Protein AF-A0A9Q1ISK5-F1 (afdb_monomer_lite)

Organism: Synaphobranchus kaupii (NCBI:txid118154)

InterPro domains:
  IPR039139 Coiled-coil domain-containing protein 170-like [PTHR18863] (4-442)

Structure (mmCIF, N/CA/C/O backbone):
data_AF-A0A9Q1ISK5-F1
#
_entry.id   AF-A0A9Q1ISK5-F1
#
loop_
_atom_site.group_PDB
_atom_site.id
_atom_site.type_symbol
_atom_site.label_atom_id
_atom_site.label_alt_id
_atom_site.label_comp_id
_atom_site.label_asym_id
_atom_site.label_entity_id
_atom_site.label_seq_id
_atom_site.pdbx_PDB_ins_code
_atom_site.Cartn_x
_atom_site.Cartn_y
_atom_site.Cartn_z
_atom_site.occupancy
_atom_site.B_iso_or_equiv
_atom_site.auth_seq_id
_atom_site.auth_comp_id
_atom_site.auth_asym_id
_atom_site.auth_atom_id
_atom_site.pdbx_PDB_model_num
ATOM 1 N N . MET A 1 1 ? 142.777 44.348 -206.493 1.00 53.69 1 MET A N 1
ATOM 2 C CA . MET A 1 1 ? 141.400 44.262 -205.958 1.00 53.69 1 MET A CA 1
ATOM 3 C C . MET A 1 1 ? 141.015 42.800 -205.778 1.00 53.69 1 MET A C 1
ATOM 5 O O . MET A 1 1 ? 140.641 42.182 -206.764 1.00 53.69 1 MET A O 1
ATOM 9 N N . ASN A 1 2 ? 141.118 42.267 -204.557 1.00 52.97 2 ASN A N 1
ATOM 10 C CA . ASN A 1 2 ? 140.151 41.297 -204.005 1.00 52.97 2 ASN A CA 1
ATOM 11 C C . ASN A 1 2 ? 140.416 41.052 -202.508 1.00 52.97 2 ASN A C 1
ATOM 13 O O . ASN A 1 2 ? 139.492 41.093 -201.704 1.00 52.97 2 ASN A O 1
ATOM 17 N N . GLU A 1 3 ? 141.689 40.884 -202.142 1.00 57.03 3 GLU A N 1
ATOM 18 C CA . GLU A 1 3 ? 142.128 40.323 -200.851 1.00 57.03 3 GLU A CA 1
ATOM 19 C C . GLU A 1 3 ? 141.769 41.183 -199.620 1.00 57.03 3 GLU A C 1
ATOM 21 O O . GLU A 1 3 ? 141.448 40.649 -198.560 1.00 57.03 3 GLU A O 1
ATOM 26 N N . GLU A 1 4 ? 141.731 42.513 -199.752 1.00 59.03 4 GLU A N 1
ATOM 27 C CA . GLU A 1 4 ? 141.403 43.420 -198.636 1.00 59.03 4 GLU A CA 1
ATOM 28 C C . GLU A 1 4 ? 139.952 43.277 -198.137 1.00 59.03 4 GLU A C 1
ATOM 30 O O . GLU A 1 4 ? 139.687 43.470 -196.952 1.00 59.03 4 GLU A O 1
ATOM 35 N N . LYS A 1 5 ? 139.001 42.896 -199.007 1.00 60.38 5 LYS A N 1
ATOM 36 C CA . LYS A 1 5 ? 137.582 42.763 -198.620 1.00 60.38 5 LYS A CA 1
ATOM 37 C C . LYS A 1 5 ? 137.277 41.487 -197.836 1.00 60.38 5 LYS A C 1
ATOM 39 O O . LYS A 1 5 ? 136.301 41.455 -197.092 1.00 60.38 5 LYS A O 1
ATOM 44 N N . GLU A 1 6 ? 138.088 40.447 -197.998 1.00 59.19 6 GLU A N 1
ATOM 45 C CA . GLU A 1 6 ? 137.876 39.157 -197.333 1.00 59.19 6 GLU A CA 1
ATOM 46 C C . GLU A 1 6 ? 138.403 39.172 -195.889 1.00 59.19 6 GLU A C 1
ATOM 48 O O . GLU A 1 6 ? 137.759 38.651 -194.978 1.00 59.19 6 GLU A O 1
ATOM 53 N N . ASN A 1 7 ? 139.517 39.874 -195.653 1.00 60.56 7 ASN A N 1
ATOM 54 C CA . ASN A 1 7 ? 140.140 40.002 -194.333 1.00 60.56 7 ASN A CA 1
ATOM 55 C C . ASN A 1 7 ? 139.231 40.744 -193.326 1.00 60.56 7 ASN A C 1
ATOM 57 O O . ASN A 1 7 ? 139.072 40.310 -192.185 1.00 60.56 7 ASN A O 1
ATOM 61 N N . GLN A 1 8 ? 138.539 41.798 -193.780 1.00 60.97 8 GLN A N 1
ATOM 62 C CA . GLN A 1 8 ? 137.565 42.546 -192.971 1.00 60.97 8 GLN A CA 1
ATOM 63 C C . GLN A 1 8 ? 136.439 41.633 -192.435 1.00 60.97 8 GLN A C 1
ATOM 65 O O . GLN A 1 8 ? 136.103 41.676 -191.254 1.00 60.97 8 GLN A O 1
ATOM 70 N N . SER A 1 9 ? 135.905 40.742 -193.284 1.00 60.91 9 SER A N 1
ATOM 71 C CA . SER A 1 9 ? 134.781 39.853 -192.942 1.00 60.91 9 SER A CA 1
ATOM 72 C C . SER A 1 9 ? 135.127 38.806 -191.872 1.00 60.91 9 SER A C 1
ATOM 74 O O . SER A 1 9 ? 134.256 38.369 -191.114 1.00 60.91 9 SER A O 1
ATOM 76 N N . LEU A 1 10 ? 136.398 38.404 -191.775 1.00 61.97 10 LEU A N 1
ATOM 77 C CA . LEU A 1 10 ? 136.851 37.439 -190.771 1.00 61.97 10 LEU A CA 1
ATOM 78 C C . LEU A 1 10 ? 136.982 38.060 -189.370 1.00 61.97 10 LEU A C 1
ATOM 80 O O . LEU A 1 10 ? 13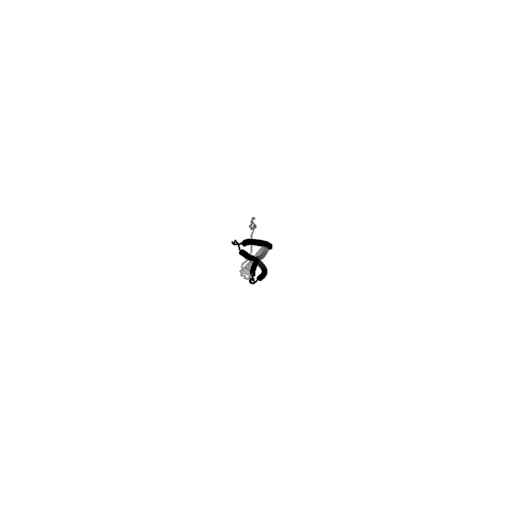6.748 37.359 -188.384 1.00 61.97 10 LEU A O 1
ATOM 84 N N . GLN A 1 11 ? 137.275 39.362 -189.263 1.00 61.47 11 GLN A N 1
ATOM 85 C CA . GLN A 1 11 ? 137.320 40.058 -187.970 1.00 61.47 11 GLN A CA 1
ATOM 86 C C . GLN A 1 11 ? 135.925 40.169 -187.329 1.00 61.47 11 GLN A C 1
ATOM 88 O O . GLN A 1 11 ? 135.765 39.822 -186.156 1.00 61.47 11 GLN A O 1
ATOM 93 N N . ASP A 1 12 ? 134.899 40.535 -188.104 1.00 61.94 12 ASP A N 1
ATOM 94 C CA . ASP A 1 12 ? 133.511 40.629 -187.615 1.00 61.94 12 ASP A CA 1
ATOM 95 C C . ASP A 1 12 ? 132.976 39.273 -187.114 1.00 61.94 12 ASP A C 1
ATOM 97 O O . ASP A 1 12 ? 132.296 39.185 -186.082 1.00 61.94 12 ASP A O 1
ATOM 101 N N . ARG A 1 13 ? 133.339 38.180 -187.803 1.00 62.12 13 ARG A N 1
ATOM 102 C CA . ARG A 1 13 ? 133.007 36.805 -187.387 1.00 62.12 13 ARG A CA 1
ATOM 103 C C . ARG A 1 13 ? 133.722 36.372 -186.106 1.00 62.12 13 ARG A C 1
ATOM 105 O O . ARG A 1 13 ? 133.149 35.611 -185.327 1.00 62.12 13 ARG A O 1
ATOM 112 N N . LEU A 1 14 ? 134.942 36.851 -185.857 1.00 62.44 14 LEU A N 1
ATOM 113 C CA . LEU A 1 14 ? 135.644 36.575 -184.602 1.00 62.44 14 LEU A CA 1
ATOM 114 C C . LEU A 1 14 ? 134.989 37.318 -183.428 1.00 62.44 14 LEU A C 1
ATOM 116 O O . LEU A 1 14 ? 134.766 36.722 -182.374 1.00 62.44 14 LEU A O 1
ATOM 120 N N . HIS A 1 15 ? 134.632 38.593 -183.613 1.00 63.22 15 HIS A N 1
ATOM 121 C CA . HIS A 1 15 ? 134.043 39.404 -182.545 1.00 63.22 15 HIS A CA 1
ATOM 122 C C . HIS A 1 15 ? 132.648 38.905 -182.131 1.00 63.22 15 HIS A C 1
ATOM 124 O O . HIS A 1 15 ? 132.368 38.747 -180.942 1.00 63.22 15 HIS A O 1
ATOM 130 N N . THR A 1 16 ? 131.798 38.559 -183.102 1.00 61.81 16 THR A N 1
ATOM 131 C CA . THR A 1 16 ? 130.481 37.945 -182.841 1.00 61.81 16 THR A CA 1
ATOM 132 C C . THR A 1 16 ? 130.600 36.590 -182.131 1.00 61.81 16 THR A C 1
ATOM 134 O O . THR A 1 16 ? 129.858 36.329 -181.183 1.00 61.81 16 THR A O 1
ATOM 137 N N . SER A 1 17 ? 131.587 35.760 -182.494 1.00 62.03 17 SER A N 1
ATOM 138 C CA . SER A 1 17 ? 131.868 34.501 -181.786 1.00 62.03 17 SER A CA 1
ATOM 139 C C . SER A 1 17 ? 132.310 34.714 -180.329 1.00 62.03 17 SER A C 1
ATOM 141 O O . SER A 1 17 ? 131.950 33.916 -179.463 1.00 62.03 17 SER A O 1
ATOM 143 N N . GLN A 1 18 ? 133.072 35.774 -180.037 1.00 61.38 18 GLN A N 1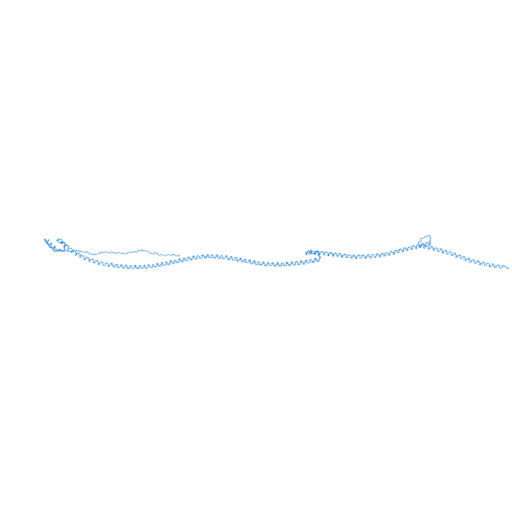
ATOM 144 C CA . GLN A 1 18 ? 133.488 36.110 -178.669 1.00 61.38 18 GLN A CA 1
ATOM 145 C C . GLN A 1 18 ? 132.314 36.596 -177.806 1.00 61.38 18 GLN A C 1
ATOM 147 O O . GLN A 1 18 ? 132.209 36.194 -176.647 1.00 61.38 18 GLN A O 1
ATOM 152 N N . GLN A 1 19 ? 131.404 37.404 -178.366 1.00 61.56 19 GLN A N 1
ATOM 153 C CA . GLN A 1 19 ? 130.202 37.855 -177.653 1.00 61.56 19 GLN A CA 1
ATOM 154 C C . GLN A 1 19 ? 129.271 36.684 -177.292 1.00 61.56 19 GLN A C 1
ATOM 156 O O . GLN A 1 19 ? 128.799 36.606 -176.157 1.00 61.56 19 GLN A O 1
ATOM 161 N N . GLY A 1 20 ? 129.064 35.731 -178.211 1.00 65.19 20 GLY A N 1
ATOM 162 C CA . GLY A 1 20 ? 128.251 34.537 -177.942 1.00 65.19 20 GLY A CA 1
ATOM 163 C C . GLY A 1 20 ? 128.793 33.680 -176.790 1.00 65.19 20 GLY A C 1
ATOM 164 O O . GLY A 1 20 ? 128.036 33.266 -175.913 1.00 65.19 20 GLY A O 1
ATOM 165 N N . LEU A 1 21 ? 130.114 33.475 -176.737 1.00 68.75 21 LEU A N 1
ATOM 166 C CA . LEU A 1 21 ? 130.752 32.664 -175.693 1.00 68.75 21 LEU A CA 1
ATOM 167 C C . LEU A 1 21 ? 130.672 33.319 -174.299 1.00 68.75 21 LEU A C 1
ATOM 169 O O . LEU A 1 21 ? 130.553 32.617 -173.291 1.00 68.75 21 LEU A O 1
ATOM 173 N N . ALA A 1 22 ? 130.674 34.655 -174.229 1.00 66.69 22 ALA A N 1
ATOM 174 C CA . ALA A 1 22 ? 130.465 35.388 -172.980 1.00 66.69 22 ALA A CA 1
ATOM 175 C C . ALA A 1 22 ? 129.046 35.182 -172.415 1.00 66.69 22 ALA A C 1
ATOM 177 O O . ALA A 1 22 ? 128.903 34.899 -171.225 1.00 66.69 22 ALA A O 1
ATOM 178 N N . ALA A 1 23 ? 128.014 35.240 -173.267 1.00 64.75 23 ALA A N 1
ATOM 179 C CA . ALA A 1 23 ? 126.628 35.001 -172.859 1.00 64.75 23 ALA A CA 1
ATOM 180 C C . ALA A 1 23 ? 126.438 33.587 -172.278 1.00 64.75 23 ALA A C 1
ATOM 182 O O . ALA A 1 23 ? 125.902 33.437 -171.180 1.00 64.75 23 ALA A O 1
ATOM 183 N N . THR A 1 24 ? 126.974 32.556 -172.947 1.00 68.44 24 THR A N 1
ATOM 184 C CA . THR A 1 24 ? 126.859 31.162 -172.475 1.00 68.44 24 THR A CA 1
ATOM 185 C C . THR A 1 24 ? 127.520 30.906 -171.116 1.00 68.44 24 THR A C 1
ATOM 187 O O . THR A 1 24 ? 127.058 30.043 -170.374 1.00 68.44 24 THR A O 1
ATOM 190 N N . LYS A 1 25 ? 128.563 31.665 -170.744 1.00 71.44 25 LYS A N 1
ATOM 191 C CA . LYS A 1 25 ? 129.144 31.587 -169.392 1.00 71.44 25 LYS A CA 1
ATOM 192 C C . LYS A 1 25 ? 128.224 32.189 -168.335 1.00 71.44 25 LYS A C 1
ATOM 194 O O . LYS A 1 25 ? 127.976 31.557 -167.316 1.00 71.44 25 LYS A O 1
ATOM 199 N N . GLN A 1 26 ? 127.679 33.376 -168.594 1.00 70.94 26 GLN A N 1
ATOM 200 C CA . GLN A 1 26 ? 126.814 34.073 -167.639 1.00 70.94 26 GLN A CA 1
ATOM 201 C C . GLN A 1 26 ? 125.523 33.289 -167.329 1.00 70.94 26 GLN A C 1
ATOM 203 O O . GLN A 1 26 ? 124.982 33.383 -166.224 1.00 70.94 26 GLN A O 1
ATOM 208 N N . GLU A 1 27 ? 125.043 32.500 -168.293 1.00 70.38 27 GLU A N 1
ATOM 209 C CA . GLU A 1 27 ? 123.891 31.609 -168.139 1.00 70.38 27 GLU A CA 1
ATOM 210 C C . GLU A 1 27 ? 124.234 30.317 -167.368 1.00 70.38 27 GLU A C 1
ATOM 212 O O . GLU A 1 27 ? 123.446 29.887 -166.521 1.00 70.38 27 GLU A O 1
ATOM 217 N N . LEU A 1 28 ? 125.439 29.760 -167.556 1.00 73.75 28 LEU A N 1
ATOM 218 C CA . LEU A 1 28 ? 125.945 28.638 -166.755 1.00 73.75 28 LEU A CA 1
ATOM 219 C C . LEU A 1 28 ? 126.122 29.033 -165.279 1.00 73.75 28 LEU A C 1
ATOM 221 O O . LEU A 1 28 ? 125.567 28.372 -164.403 1.00 73.75 28 LEU A O 1
ATOM 225 N N . ASP A 1 29 ? 126.785 30.165 -165.006 1.00 73.31 29 ASP A N 1
ATOM 226 C CA . ASP A 1 29 ? 126.978 30.690 -163.645 1.00 73.31 29 ASP A CA 1
ATOM 227 C C . ASP A 1 29 ? 125.636 30.917 -162.919 1.00 73.31 29 ASP A C 1
ATOM 229 O O . ASP A 1 29 ? 125.569 30.891 -161.688 1.00 73.31 29 ASP A O 1
ATOM 233 N N . ARG A 1 30 ? 124.562 31.216 -163.669 1.00 77.56 30 ARG A N 1
ATOM 234 C CA . ARG A 1 30 ? 123.200 31.396 -163.143 1.00 77.56 30 ARG A CA 1
ATOM 235 C C . ARG A 1 30 ? 122.560 30.055 -162.771 1.00 77.56 30 ARG A C 1
ATOM 237 O O . ARG A 1 30 ? 121.916 29.982 -161.726 1.00 77.56 30 ARG A O 1
ATOM 244 N N . LEU A 1 31 ? 122.711 29.028 -163.607 1.00 70.56 31 LEU A N 1
ATOM 245 C CA . LEU A 1 31 ? 122.204 27.680 -163.328 1.00 70.56 31 LEU A CA 1
ATOM 246 C C . LEU A 1 31 ? 122.918 27.041 -162.132 1.00 70.56 31 LEU A C 1
ATOM 248 O O . LEU A 1 31 ? 122.262 26.456 -161.275 1.00 70.56 31 LEU A O 1
ATOM 252 N N . GLU A 1 32 ? 124.237 27.209 -162.029 1.00 75.75 32 GLU A N 1
ATOM 253 C CA . GLU A 1 32 ? 125.039 26.634 -160.944 1.00 75.75 32 GLU A CA 1
ATOM 254 C C . GLU A 1 32 ? 124.648 27.214 -159.570 1.00 75.75 32 GLU A C 1
ATOM 256 O O . GLU A 1 32 ? 124.428 26.467 -158.615 1.00 75.75 32 GLU A O 1
ATOM 261 N N . ARG A 1 33 ? 124.415 28.535 -159.490 1.00 76.62 33 ARG A N 1
ATOM 262 C CA . ARG A 1 33 ? 123.845 29.187 -158.293 1.00 76.62 33 ARG A CA 1
ATOM 263 C C . ARG A 1 33 ? 122.460 28.646 -157.923 1.00 76.62 33 ARG A C 1
ATOM 265 O O . ARG A 1 33 ? 122.232 28.332 -156.760 1.00 76.62 33 ARG A O 1
ATOM 272 N N . HIS A 1 34 ? 121.571 28.471 -158.901 1.00 77.44 34 HIS A N 1
ATOM 273 C CA . HIS A 1 34 ? 120.225 27.933 -158.668 1.00 77.44 34 HIS A CA 1
ATOM 274 C C . HIS A 1 34 ? 120.244 26.450 -158.229 1.00 77.44 34 HIS A C 1
ATOM 276 O O . HIS A 1 34 ? 119.329 26.002 -157.536 1.00 77.44 34 HIS A O 1
ATOM 282 N N . SER A 1 35 ? 121.272 25.674 -158.595 1.00 75.06 35 SER A N 1
ATOM 283 C CA . SER A 1 35 ? 121.457 24.307 -158.079 1.00 75.06 35 SER A CA 1
ATOM 284 C C . SER A 1 35 ? 121.827 24.322 -156.594 1.00 75.06 35 SER A C 1
ATOM 286 O O . SER A 1 35 ? 121.185 23.646 -155.794 1.00 75.06 35 SER A O 1
ATOM 288 N N . LEU A 1 36 ? 122.803 25.154 -156.214 1.00 77.88 36 LEU A N 1
ATOM 289 C CA . LEU A 1 36 ? 123.253 25.296 -154.823 1.00 77.88 36 LEU A CA 1
ATOM 290 C C . LEU A 1 36 ? 122.143 25.823 -153.896 1.00 77.88 36 LEU A C 1
ATOM 292 O O . LEU A 1 36 ? 122.049 25.400 -152.744 1.00 77.88 36 LEU A O 1
ATOM 296 N N . GLU A 1 37 ? 121.272 26.703 -154.399 1.00 79.25 37 GLU A N 1
ATOM 297 C CA . GLU A 1 37 ? 120.067 27.151 -153.688 1.00 79.25 37 GLU A CA 1
ATOM 298 C C . GLU A 1 37 ? 119.082 25.991 -153.430 1.00 79.25 37 GLU A C 1
ATOM 300 O O . GLU A 1 37 ? 118.537 25.892 -152.328 1.00 79.25 37 GLU A O 1
ATOM 305 N N . LEU A 1 38 ? 118.892 25.070 -154.388 1.00 76.94 38 LEU A N 1
ATOM 306 C CA . LEU A 1 38 ? 118.042 23.885 -154.197 1.00 76.94 38 LEU A CA 1
ATOM 307 C C . LEU A 1 38 ? 118.625 22.895 -153.182 1.00 76.94 38 LEU A C 1
ATOM 309 O O . LEU A 1 38 ? 117.897 22.449 -152.295 1.00 76.94 38 LEU A O 1
ATOM 313 N N . ASP A 1 39 ? 119.914 22.564 -153.287 1.00 78.69 39 ASP A N 1
ATOM 314 C CA . ASP A 1 39 ? 120.571 21.619 -152.371 1.00 78.69 39 ASP A CA 1
ATOM 315 C C . ASP A 1 39 ? 120.576 22.154 -150.930 1.00 78.69 39 ASP A C 1
ATOM 317 O O . ASP A 1 39 ? 120.301 21.416 -149.977 1.00 78.69 39 ASP A O 1
ATOM 321 N N . SER A 1 40 ? 120.803 23.465 -150.771 1.00 80.88 40 SER A N 1
ATOM 322 C CA . SER A 1 40 ? 120.674 24.153 -149.487 1.00 80.88 40 SER A CA 1
ATOM 323 C C . SER A 1 40 ? 119.251 24.038 -148.935 1.00 80.88 40 SER A C 1
ATOM 325 O O . SER A 1 40 ? 119.082 23.607 -147.793 1.00 80.88 40 SER A O 1
ATOM 327 N N . HIS A 1 41 ? 118.224 24.327 -149.743 1.00 82.31 41 HIS A N 1
ATOM 328 C CA . HIS A 1 41 ? 116.825 24.170 -149.336 1.00 82.31 41 HIS A CA 1
ATOM 329 C C . HIS A 1 41 ? 116.469 22.729 -148.940 1.00 82.31 41 HIS A C 1
ATOM 331 O O . HIS A 1 41 ? 115.754 22.533 -147.954 1.00 82.31 41 HIS A O 1
ATOM 337 N N . LEU A 1 42 ? 116.963 21.722 -149.666 1.00 82.00 42 LEU A N 1
ATOM 338 C CA . LEU A 1 42 ? 116.670 20.315 -149.389 1.00 82.00 42 LEU A CA 1
ATOM 339 C C . LEU A 1 42 ? 117.242 19.904 -148.023 1.00 82.00 42 LEU A C 1
ATOM 341 O O . LEU A 1 42 ? 116.491 19.430 -147.166 1.00 82.00 42 LEU A O 1
ATOM 345 N N . LEU A 1 43 ? 118.522 20.194 -147.765 1.00 84.38 43 LEU A N 1
ATOM 346 C CA . LEU A 1 43 ? 119.160 19.939 -146.468 1.00 84.38 43 LEU A CA 1
ATOM 347 C C . LEU A 1 43 ? 118.417 20.644 -145.318 1.00 84.38 43 LEU A C 1
ATOM 349 O O . LEU A 1 43 ? 118.145 20.043 -144.277 1.00 84.38 43 LEU A O 1
ATOM 353 N N . ASP A 1 44 ? 118.026 21.900 -145.537 1.00 82.12 44 ASP A N 1
ATOM 354 C CA . ASP A 1 44 ? 117.317 22.725 -144.562 1.00 82.12 44 ASP A CA 1
ATOM 355 C C . ASP A 1 44 ? 115.908 22.168 -144.251 1.00 82.12 44 ASP A C 1
ATOM 357 O O . ASP A 1 44 ? 115.462 22.201 -143.102 1.00 82.12 44 ASP A O 1
ATOM 361 N N . THR A 1 45 ? 115.212 21.573 -145.233 1.00 82.19 45 THR A N 1
ATOM 362 C CA . THR A 1 45 ? 113.955 20.835 -144.983 1.00 82.19 45 THR A CA 1
ATOM 363 C C . THR A 1 45 ? 114.169 19.513 -144.245 1.00 82.19 45 THR A C 1
ATOM 365 O O . THR A 1 45 ? 113.369 19.177 -143.369 1.00 82.19 45 THR A O 1
ATOM 368 N N . GLN A 1 46 ? 115.255 18.785 -144.520 1.00 83.31 46 GLN A N 1
ATOM 369 C CA . GLN A 1 46 ? 115.534 17.497 -143.879 1.00 83.31 46 GLN A CA 1
ATOM 370 C C . GLN A 1 46 ? 115.905 17.653 -142.394 1.00 83.31 46 GLN A C 1
ATOM 372 O O . GLN A 1 46 ? 115.414 16.892 -141.558 1.00 83.31 46 GLN A O 1
ATOM 377 N N . ILE A 1 47 ? 116.685 18.681 -142.039 1.00 83.88 47 ILE A N 1
ATOM 378 C CA . ILE A 1 47 ? 116.986 19.018 -140.635 1.00 83.88 47 ILE A CA 1
ATOM 379 C C . ILE A 1 47 ? 115.699 19.407 -139.888 1.00 83.88 47 ILE A C 1
ATOM 381 O O . ILE A 1 47 ? 115.464 18.947 -138.768 1.00 83.88 47 ILE A O 1
ATOM 385 N N . LYS A 1 48 ? 114.816 20.196 -140.518 1.00 84.25 48 LYS A N 1
ATOM 386 C CA . LYS A 1 48 ? 113.510 20.564 -139.938 1.00 84.25 48 LYS A CA 1
ATOM 387 C C . LYS A 1 48 ? 112.618 19.337 -139.725 1.00 84.25 48 LYS A C 1
ATOM 389 O O . LYS A 1 48 ? 112.017 19.221 -138.660 1.00 84.25 48 LYS A O 1
ATOM 394 N N . ALA A 1 49 ? 112.587 18.395 -140.669 1.00 81.31 49 ALA A N 1
ATOM 395 C CA . ALA A 1 49 ? 111.844 17.141 -140.527 1.00 81.31 49 ALA A CA 1
ATOM 396 C C . ALA A 1 49 ? 112.353 16.282 -139.352 1.00 81.31 49 ALA A C 1
ATOM 398 O O . ALA A 1 49 ? 111.552 15.819 -138.541 1.00 81.31 49 ALA A O 1
ATOM 399 N N . GLN A 1 50 ? 113.674 16.129 -139.195 1.00 81.19 50 GLN A N 1
ATOM 400 C CA . GLN A 1 50 ? 114.266 15.393 -138.066 1.00 81.19 50 GLN A CA 1
ATOM 401 C C . GLN A 1 50 ? 114.008 16.080 -136.714 1.00 81.19 50 GLN A C 1
ATOM 403 O O . GLN A 1 50 ? 113.700 15.411 -135.722 1.00 81.19 50 GLN A O 1
ATOM 408 N N . GLY A 1 51 ? 114.075 17.415 -136.666 1.00 83.31 51 GLY A N 1
ATOM 409 C CA . GLY A 1 51 ? 113.735 18.196 -135.473 1.00 83.31 51 GLY A CA 1
ATOM 410 C C . GLY A 1 51 ? 112.266 18.044 -135.061 1.00 83.31 51 GLY A C 1
ATOM 411 O O . GLY A 1 51 ? 111.974 17.859 -133.878 1.00 83.31 51 GLY A O 1
ATOM 412 N N . LEU A 1 52 ? 111.346 18.048 -136.033 1.00 84.50 52 LEU A N 1
ATOM 413 C CA . LEU A 1 52 ? 109.922 17.782 -135.807 1.00 84.50 52 LEU A CA 1
ATOM 414 C C . LEU A 1 52 ? 109.689 16.353 -135.295 1.00 84.50 52 LEU A C 1
ATOM 416 O O . LEU A 1 52 ? 109.063 16.194 -134.251 1.00 84.50 52 LEU A O 1
ATOM 420 N N . GLN A 1 53 ? 110.258 15.336 -135.949 1.00 83.25 53 GLN A N 1
ATOM 421 C CA . GLN A 1 53 ? 110.117 13.927 -135.550 1.00 83.25 53 GLN A CA 1
ATOM 422 C C . GLN A 1 53 ? 110.655 13.655 -134.131 1.00 83.25 53 GLN A C 1
ATOM 424 O O . GLN A 1 53 ? 110.076 12.882 -133.368 1.00 83.25 53 GLN A O 1
ATOM 429 N N . THR A 1 54 ? 111.753 14.312 -133.746 1.00 82.38 54 THR A N 1
ATOM 430 C CA . THR A 1 54 ? 112.322 14.186 -132.393 1.00 82.38 54 THR A CA 1
ATOM 431 C C . THR A 1 54 ? 111.402 14.816 -131.341 1.00 82.38 54 THR A C 1
ATOM 433 O O . THR A 1 54 ? 111.190 14.238 -130.275 1.00 82.38 54 THR A O 1
ATOM 436 N N . ARG A 1 55 ? 110.805 15.975 -131.651 1.00 86.00 55 ARG A N 1
ATOM 437 C CA . ARG A 1 55 ? 109.847 16.664 -130.772 1.00 86.00 55 ARG A CA 1
ATOM 438 C C . ARG A 1 55 ? 108.523 15.904 -130.640 1.00 86.00 55 ARG A C 1
ATOM 440 O O . ARG A 1 55 ? 107.955 15.859 -129.555 1.00 86.00 55 ARG A O 1
ATOM 447 N N . GLU A 1 56 ? 108.058 15.298 -131.728 1.00 83.62 56 GLU A N 1
ATOM 448 C CA . GLU A 1 56 ? 106.864 14.451 -131.777 1.00 83.62 56 GLU A CA 1
ATOM 449 C C . GLU A 1 56 ? 107.020 13.206 -130.886 1.00 83.62 56 GLU A C 1
ATOM 451 O O . GLU A 1 56 ? 106.134 12.914 -130.083 1.00 83.62 56 GLU A O 1
ATOM 456 N N . ARG A 1 57 ? 108.180 12.533 -130.933 1.00 82.50 57 ARG A N 1
ATOM 457 C CA . ARG A 1 57 ? 108.483 11.406 -130.034 1.00 82.50 57 ARG A CA 1
ATOM 458 C C . ARG A 1 57 ? 108.479 11.821 -128.560 1.00 82.50 57 ARG A C 1
ATOM 460 O O . ARG A 1 57 ? 107.805 11.180 -127.762 1.00 82.50 57 ARG A O 1
ATOM 467 N N . ALA A 1 58 ? 109.176 12.906 -128.214 1.00 83.75 58 ALA A N 1
ATOM 468 C CA . ALA A 1 58 ? 109.237 13.395 -126.834 1.00 83.75 58 ALA A CA 1
ATOM 469 C C . ALA A 1 58 ? 107.843 13.755 -126.280 1.00 83.75 58 ALA A C 1
ATOM 471 O O . ALA A 1 58 ? 107.535 13.454 -125.130 1.00 83.75 58 ALA A O 1
ATOM 472 N N . PHE A 1 59 ? 106.969 14.333 -127.113 1.00 85.19 59 PHE A N 1
ATOM 473 C CA . PHE A 1 59 ? 105.576 14.599 -126.748 1.00 85.19 59 PHE A CA 1
ATOM 474 C C . PHE A 1 59 ? 104.778 13.308 -126.490 1.00 85.19 59 PHE A C 1
ATOM 476 O O . PHE A 1 59 ? 104.039 13.234 -125.509 1.00 85.19 59 PHE A O 1
ATOM 483 N N . ARG A 1 60 ? 104.953 12.264 -127.316 1.00 83.25 60 ARG A N 1
ATOM 484 C CA . ARG A 1 60 ? 104.319 10.951 -127.088 1.00 83.25 60 ARG A CA 1
ATOM 485 C C . ARG A 1 60 ? 104.786 10.297 -125.778 1.00 83.25 60 ARG A C 1
ATOM 487 O O . ARG A 1 60 ? 103.965 9.743 -125.052 1.00 83.25 60 ARG A O 1
ATOM 494 N N . GLU A 1 61 ? 106.066 10.416 -125.434 1.00 81.44 61 GLU A N 1
ATOM 495 C CA . GLU A 1 61 ? 106.627 9.915 -124.167 1.00 81.44 61 GLU A CA 1
ATOM 496 C C . GLU A 1 61 ? 106.093 10.682 -122.934 1.00 81.44 61 GLU A C 1
ATOM 498 O O . GLU A 1 61 ? 105.747 10.067 -121.923 1.00 81.44 61 GLU A O 1
ATOM 503 N N . GLU A 1 62 ? 105.944 12.009 -123.021 1.00 83.81 62 GLU A N 1
ATOM 504 C CA . GLU A 1 62 ? 105.367 12.841 -121.950 1.00 83.81 62 GLU A CA 1
ATOM 505 C C . GLU A 1 62 ? 103.869 12.546 -121.724 1.00 83.81 62 GLU A C 1
ATOM 507 O O . GLU A 1 62 ? 103.413 12.437 -120.582 1.00 83.81 62 GLU A O 1
ATOM 512 N N . VAL A 1 63 ? 103.106 12.316 -122.800 1.00 83.06 63 VAL A N 1
ATOM 513 C CA . VAL A 1 63 ? 101.702 11.874 -122.718 1.00 83.06 63 VAL A CA 1
ATOM 514 C C . VAL A 1 63 ? 101.588 10.469 -122.110 1.00 83.06 63 VAL A C 1
ATOM 516 O O . VAL A 1 63 ? 100.722 10.252 -121.263 1.00 83.06 63 VAL A O 1
ATOM 519 N N . ALA A 1 64 ? 102.477 9.532 -122.462 1.00 81.12 64 ALA A N 1
ATOM 520 C CA . ALA A 1 64 ? 102.496 8.185 -121.878 1.00 81.12 64 ALA A CA 1
ATOM 521 C C . ALA A 1 64 ? 102.676 8.214 -120.348 1.00 81.12 64 ALA A C 1
ATOM 523 O O . ALA A 1 64 ? 101.961 7.522 -119.620 1.00 81.12 64 ALA A O 1
ATOM 524 N N . MET A 1 65 ? 103.585 9.065 -119.856 1.00 82.12 65 MET A N 1
ATOM 525 C CA . MET A 1 65 ? 103.814 9.290 -118.424 1.00 82.12 65 MET A CA 1
ATOM 526 C C . MET A 1 65 ? 102.563 9.819 -117.708 1.00 82.12 65 MET A C 1
ATOM 528 O O . MET A 1 65 ? 102.203 9.310 -116.646 1.00 82.12 65 MET A O 1
ATOM 532 N N . LEU A 1 66 ? 101.870 10.802 -118.293 1.00 81.94 66 LEU A N 1
ATOM 533 C CA . LEU A 1 66 ? 100.640 11.376 -117.726 1.00 81.94 66 LEU A CA 1
ATOM 534 C C . LEU A 1 66 ? 99.456 10.391 -117.708 1.00 81.94 66 LEU A C 1
ATOM 536 O O . LEU A 1 66 ? 98.576 10.514 -116.856 1.00 81.94 66 LEU A O 1
ATOM 540 N N . LEU A 1 67 ? 99.448 9.405 -118.609 1.00 77.25 67 LEU A N 1
ATOM 541 C CA . LEU A 1 67 ? 98.470 8.310 -118.649 1.00 77.25 67 LEU A CA 1
ATOM 542 C C . LEU A 1 67 ? 98.866 7.101 -117.774 1.00 77.25 67 LEU A C 1
ATOM 544 O O . LEU A 1 67 ? 98.098 6.148 -117.651 1.00 77.25 67 LEU A O 1
ATOM 548 N N . GLY A 1 68 ? 100.043 7.132 -117.138 1.00 74.88 68 GLY A N 1
ATOM 549 C CA . GLY A 1 68 ? 100.538 6.057 -116.271 1.00 74.88 68 GLY A CA 1
ATOM 550 C C . GLY A 1 68 ? 101.081 4.829 -117.014 1.00 74.88 68 GLY A C 1
ATOM 551 O O . GLY A 1 68 ? 101.218 3.764 -116.408 1.00 74.88 68 GLY A O 1
ATOM 552 N N . GLY A 1 69 ? 101.393 4.955 -118.308 1.00 65.81 69 GLY A N 1
ATOM 553 C CA . GLY A 1 69 ? 101.945 3.877 -119.127 1.00 65.81 69 GLY A CA 1
ATOM 554 C C . GLY A 1 69 ? 103.365 3.495 -118.697 1.00 65.81 69 GLY A C 1
ATOM 555 O O . GLY A 1 69 ? 104.298 4.285 -118.828 1.00 65.81 69 GLY A O 1
ATOM 556 N N . GLN A 1 70 ? 103.549 2.270 -118.198 1.00 58.59 70 GLN A N 1
ATOM 557 C CA . GLN A 1 70 ? 104.865 1.764 -117.797 1.00 58.59 70 GLN A CA 1
ATOM 558 C C . GLN A 1 70 ? 105.652 1.243 -119.009 1.00 58.59 70 GLN A C 1
ATOM 560 O O . GLN A 1 70 ? 105.145 0.431 -119.776 1.00 58.59 70 GLN A O 1
ATOM 565 N N . HIS A 1 71 ? 106.892 1.725 -119.141 1.00 53.91 71 HIS A N 1
ATOM 566 C CA . HIS A 1 71 ? 107.896 1.460 -120.183 1.00 53.91 71 HIS A CA 1
ATOM 567 C C . HIS A 1 71 ? 107.650 0.258 -121.124 1.00 53.91 71 HIS A C 1
ATOM 569 O O . HIS A 1 71 ? 108.164 -0.841 -120.901 1.00 53.91 71 HIS A O 1
ATOM 575 N N . ALA A 1 72 ? 106.971 0.504 -122.247 1.00 56.22 72 ALA A N 1
ATOM 576 C CA . ALA A 1 72 ? 107.100 -0.340 -123.432 1.00 56.22 72 ALA A CA 1
ATOM 577 C C . ALA A 1 72 ? 108.500 -0.159 -124.054 1.00 56.22 72 ALA A C 1
ATOM 579 O O . ALA A 1 72 ? 109.084 0.922 -123.988 1.00 56.22 72 ALA A O 1
ATOM 580 N N . THR A 1 73 ? 109.058 -1.220 -124.646 1.00 57.03 73 THR A N 1
ATOM 581 C CA . THR A 1 73 ? 110.398 -1.185 -125.274 1.00 57.03 73 THR A CA 1
ATOM 582 C C . THR A 1 73 ? 110.390 -0.535 -126.665 1.00 57.03 73 THR A C 1
ATOM 584 O O . THR A 1 73 ? 111.441 -0.156 -127.175 1.00 57.03 73 THR A O 1
ATOM 587 N N . GLU A 1 74 ? 109.209 -0.357 -127.255 1.00 58.72 74 GLU A N 1
ATOM 588 C CA . GLU A 1 74 ? 108.985 0.412 -128.480 1.00 58.72 74 GLU A CA 1
ATOM 589 C C . GLU A 1 74 ? 108.225 1.707 -128.129 1.00 58.72 74 GLU A C 1
ATOM 591 O O . GLU A 1 74 ? 107.381 1.688 -127.228 1.00 58.72 74 GLU A O 1
ATOM 596 N N . PRO A 1 75 ? 108.527 2.850 -128.779 1.00 62.75 75 PRO A N 1
ATOM 597 C CA . PRO A 1 75 ? 107.903 4.129 -128.444 1.00 62.75 75 PRO A CA 1
ATOM 598 C C . PRO A 1 75 ? 106.410 4.095 -128.812 1.00 62.75 75 PRO A C 1
ATOM 600 O O . PRO A 1 75 ? 106.103 3.882 -129.989 1.00 62.75 75 PRO A O 1
ATOM 603 N N . PRO A 1 76 ? 105.487 4.328 -127.856 1.00 67.94 76 PRO A N 1
ATOM 604 C CA . PRO A 1 76 ? 104.063 4.056 -128.040 1.00 67.94 76 PRO A CA 1
ATOM 605 C C . PRO A 1 76 ? 103.500 4.820 -129.236 1.00 67.94 76 PRO A C 1
ATOM 607 O O . PRO A 1 76 ? 103.765 6.016 -129.416 1.00 67.94 76 PRO A O 1
ATOM 610 N N . THR A 1 77 ? 102.739 4.118 -130.069 1.00 72.06 77 THR A N 1
ATOM 611 C CA . THR A 1 77 ? 102.101 4.669 -131.264 1.00 72.06 77 THR A CA 1
ATOM 612 C C . THR A 1 77 ? 101.070 5.717 -130.846 1.00 72.06 77 THR A C 1
ATOM 614 O O . THR A 1 77 ? 100.558 5.697 -129.725 1.00 72.06 77 THR A O 1
ATOM 617 N N . GLU A 1 78 ? 100.736 6.658 -131.733 1.00 77.69 78 GLU A N 1
ATOM 618 C CA . GLU A 1 78 ? 99.684 7.639 -131.427 1.00 77.69 78 GLU A CA 1
ATOM 619 C C . GLU A 1 78 ? 98.353 6.939 -131.084 1.00 77.69 78 GLU A C 1
ATOM 621 O O . GLU A 1 78 ? 97.639 7.353 -130.173 1.00 77.69 78 GLU A O 1
ATOM 626 N N . GLU A 1 79 ? 98.074 5.824 -131.762 1.00 80.12 79 GLU A N 1
ATOM 627 C CA . GLU A 1 79 ? 96.896 4.978 -131.568 1.00 80.12 79 GLU A CA 1
ATOM 628 C C . GLU A 1 79 ? 96.813 4.404 -130.139 1.00 80.12 79 GLU A C 1
ATOM 630 O O . GLU A 1 79 ? 95.757 4.514 -129.512 1.00 80.12 79 GLU A O 1
ATOM 635 N N . ASP A 1 80 ? 97.928 3.909 -129.582 1.00 79.50 80 ASP A N 1
ATOM 636 C CA . ASP A 1 80 ? 98.006 3.352 -128.219 1.00 79.50 80 ASP A CA 1
ATOM 637 C C . ASP A 1 80 ? 97.687 4.410 -127.151 1.00 79.50 80 ASP A C 1
ATOM 639 O O . ASP A 1 80 ? 96.918 4.175 -126.216 1.00 79.50 80 ASP A O 1
ATOM 643 N N . LEU A 1 81 ? 98.257 5.611 -127.302 1.00 82.50 81 LEU A N 1
ATOM 644 C CA . LEU A 1 81 ? 98.040 6.730 -126.380 1.00 82.50 81 LEU A CA 1
ATOM 645 C C . LEU A 1 81 ? 96.612 7.264 -126.482 1.00 82.50 81 LEU A C 1
ATOM 647 O O . LEU A 1 81 ? 95.987 7.575 -125.465 1.00 82.50 81 LEU A O 1
ATOM 651 N N . GLN A 1 82 ? 96.063 7.327 -127.698 1.00 83.50 82 GLN A N 1
ATOM 652 C CA . GLN A 1 82 ? 94.656 7.639 -127.883 1.00 83.50 82 GLN A CA 1
ATOM 653 C C . GLN A 1 82 ? 93.750 6.575 -127.242 1.00 83.50 82 GLN A C 1
ATOM 655 O O . GLN A 1 82 ? 92.707 6.942 -126.705 1.00 83.50 82 GLN A O 1
ATOM 660 N N . GLU A 1 83 ? 94.089 5.283 -127.294 1.00 83.81 83 GLU A N 1
ATOM 661 C CA . GLU A 1 83 ? 93.295 4.223 -126.657 1.00 83.81 83 GLU A CA 1
ATOM 662 C C . GLU A 1 83 ? 93.373 4.275 -125.126 1.00 83.81 83 GLU A C 1
ATOM 664 O O . GLU A 1 83 ? 92.327 4.275 -124.478 1.00 83.81 83 GLU A O 1
ATOM 669 N N . GLN A 1 84 ? 94.557 4.461 -124.535 1.00 84.06 84 GLN A N 1
ATOM 670 C CA . GLN A 1 84 ? 94.693 4.658 -123.084 1.00 84.06 84 GLN A CA 1
ATOM 671 C C . GLN A 1 84 ? 93.943 5.907 -122.591 1.00 84.06 84 GLN A C 1
ATOM 673 O O . GLN A 1 84 ? 93.248 5.851 -121.574 1.00 84.06 84 GLN A O 1
ATOM 678 N N . LEU A 1 85 ? 93.998 7.021 -123.332 1.00 85.56 85 LEU A N 1
ATOM 679 C CA . LEU A 1 85 ? 93.251 8.239 -123.002 1.00 85.56 85 LEU A CA 1
ATOM 680 C C . LEU A 1 85 ? 91.729 8.045 -123.157 1.00 85.56 85 LEU A C 1
ATOM 682 O O . LEU A 1 85 ? 90.960 8.517 -122.313 1.00 85.56 85 LEU A O 1
ATOM 686 N N . LYS A 1 86 ? 91.273 7.296 -124.175 1.00 88.00 86 LYS A N 1
ATOM 687 C CA . LYS A 1 86 ? 89.865 6.866 -124.305 1.00 88.00 86 LYS A CA 1
ATOM 688 C C . LYS A 1 86 ? 89.456 5.990 -123.117 1.00 88.00 86 LYS A C 1
ATOM 690 O O . LYS A 1 86 ? 88.385 6.217 -122.552 1.00 88.00 86 LYS A O 1
ATOM 695 N N . GLU A 1 87 ? 90.289 5.036 -122.701 1.00 86.94 87 GLU A N 1
ATOM 696 C CA . GLU A 1 87 ? 89.979 4.132 -121.592 1.00 86.94 87 GLU A CA 1
ATOM 697 C C . GLU A 1 87 ? 89.935 4.869 -120.248 1.00 86.94 87 GLU A C 1
ATOM 699 O O . GLU A 1 87 ? 88.951 4.733 -119.525 1.00 86.94 87 GLU A O 1
ATOM 704 N N . MET A 1 88 ? 90.915 5.724 -119.935 1.00 86.69 88 MET A N 1
ATOM 705 C CA . MET A 1 88 ? 90.887 6.574 -118.737 1.00 86.69 88 MET A CA 1
ATOM 706 C C . MET A 1 88 ? 89.649 7.473 -118.705 1.00 86.69 88 MET A C 1
ATOM 708 O O . MET A 1 88 ? 88.954 7.519 -117.692 1.00 86.69 88 MET A O 1
ATOM 712 N N . CYS A 1 89 ? 89.313 8.124 -119.821 1.00 87.50 89 CYS A N 1
ATOM 713 C CA . CYS A 1 89 ? 88.122 8.965 -119.917 1.00 87.50 89 CYS A CA 1
ATOM 714 C C . CYS A 1 89 ? 86.820 8.145 -119.772 1.00 87.50 89 CYS A C 1
ATOM 716 O O . CYS A 1 89 ? 85.821 8.638 -119.251 1.00 87.50 89 CYS A O 1
ATOM 718 N N . ASN A 1 90 ? 86.805 6.873 -120.182 1.00 88.75 90 ASN A N 1
ATOM 719 C CA . ASN A 1 90 ? 85.667 5.972 -119.973 1.00 88.75 90 ASN A CA 1
ATOM 720 C C . ASN A 1 90 ? 85.590 5.445 -118.528 1.00 88.75 90 ASN A C 1
ATOM 722 O O . ASN A 1 90 ? 84.498 5.412 -117.956 1.00 88.75 90 ASN A O 1
ATOM 726 N N . ARG A 1 91 ? 86.730 5.130 -117.900 1.00 88.75 91 ARG A N 1
ATOM 727 C CA . ARG A 1 91 ? 86.837 4.802 -116.469 1.00 88.75 91 ARG A CA 1
ATOM 728 C C . ARG A 1 91 ? 86.351 5.975 -115.611 1.00 88.75 91 ARG A C 1
ATOM 730 O O . ARG A 1 91 ? 85.521 5.762 -114.732 1.00 88.75 91 ARG A O 1
ATOM 737 N N . GLU A 1 92 ? 86.754 7.209 -115.921 1.00 88.50 92 GLU A N 1
ATOM 738 C CA . GLU A 1 92 ? 86.273 8.428 -115.254 1.00 88.50 92 GLU A CA 1
ATOM 739 C C . GLU A 1 92 ? 84.751 8.590 -115.397 1.00 88.50 92 GLU A C 1
ATOM 741 O O . GLU A 1 92 ? 84.060 8.759 -114.392 1.00 88.50 92 GLU A O 1
ATOM 746 N N . LYS A 1 93 ? 84.198 8.460 -116.615 1.00 90.31 93 LYS A N 1
ATOM 747 C CA . LYS A 1 93 ? 82.739 8.495 -116.844 1.00 90.31 93 LYS A CA 1
ATOM 748 C C . LYS A 1 93 ? 82.012 7.437 -116.012 1.00 90.31 93 LYS A C 1
ATOM 750 O O . LYS A 1 93 ? 81.018 7.763 -115.370 1.00 90.31 93 LYS A O 1
ATOM 755 N N . SER A 1 94 ? 82.508 6.197 -115.984 1.00 88.38 94 SER A N 1
ATOM 756 C CA . SER A 1 94 ? 81.898 5.120 -115.190 1.00 88.38 94 SER A CA 1
ATOM 757 C C . SER A 1 94 ? 81.982 5.388 -113.681 1.00 88.38 94 SER A C 1
ATOM 759 O O . SER A 1 94 ? 80.975 5.265 -112.988 1.00 88.38 94 SER A O 1
ATOM 761 N N . SER A 1 95 ? 83.127 5.876 -113.190 1.00 90.50 95 SER A N 1
ATOM 762 C CA . SER A 1 95 ? 83.320 6.286 -111.795 1.00 90.50 95 SER A CA 1
ATOM 763 C C . SER A 1 95 ? 82.349 7.405 -111.409 1.00 90.50 95 SER A C 1
ATOM 765 O O . SER A 1 95 ? 81.619 7.286 -110.426 1.00 90.50 95 SER A O 1
ATOM 767 N N . LYS A 1 96 ? 82.226 8.441 -112.248 1.00 93.88 96 LYS A N 1
ATOM 768 C CA . LYS A 1 96 ? 81.277 9.547 -112.068 1.00 93.88 96 LYS A CA 1
ATOM 769 C C . LYS A 1 96 ? 79.820 9.075 -112.045 1.00 93.88 96 LYS A C 1
ATOM 771 O O . LYS A 1 96 ? 79.053 9.558 -111.219 1.00 93.88 96 LYS A O 1
ATOM 776 N N . VAL A 1 97 ? 79.445 8.108 -112.887 1.00 93.25 97 VAL A N 1
ATOM 777 C CA . VAL A 1 97 ? 78.117 7.468 -112.834 1.00 93.25 97 VAL A CA 1
ATOM 778 C C . VAL A 1 97 ? 77.919 6.717 -111.512 1.00 93.25 97 VAL A C 1
ATOM 780 O O . VAL A 1 97 ? 76.886 6.903 -110.874 1.00 93.25 97 VAL A O 1
ATOM 783 N N . THR A 1 98 ? 78.904 5.943 -111.040 1.00 92.00 98 THR A N 1
ATOM 784 C CA . THR A 1 98 ? 78.793 5.247 -109.741 1.00 92.00 98 THR A CA 1
ATOM 785 C C . THR A 1 98 ? 78.770 6.198 -108.543 1.00 92.00 98 THR A C 1
ATOM 787 O O . THR A 1 98 ? 78.039 5.950 -107.591 1.00 92.00 98 THR A O 1
ATOM 790 N N . LEU A 1 99 ? 79.493 7.321 -108.591 1.00 94.44 99 LEU A N 1
ATOM 791 C CA . LEU A 1 99 ? 79.446 8.352 -107.550 1.00 94.44 99 LEU A CA 1
ATOM 792 C C . LEU A 1 99 ? 78.086 9.052 -107.511 1.00 94.44 99 LEU A C 1
ATOM 794 O O . LEU A 1 99 ? 77.568 9.279 -106.423 1.00 94.44 99 LEU A O 1
ATOM 798 N N . LEU A 1 100 ? 77.478 9.342 -108.666 1.00 95.38 100 LEU A N 1
ATOM 799 C CA . LEU A 1 100 ? 76.123 9.901 -108.736 1.00 95.38 100 LEU A CA 1
ATOM 800 C C . LEU A 1 100 ? 75.060 8.907 -108.238 1.00 95.38 100 LEU A C 1
ATOM 802 O O . LEU A 1 100 ? 74.140 9.314 -107.535 1.00 95.38 100 LEU A O 1
ATOM 806 N N . ASP A 1 101 ? 75.204 7.614 -108.534 1.00 94.44 101 ASP A N 1
ATOM 807 C CA . ASP A 1 101 ? 74.345 6.545 -108.001 1.00 94.44 101 ASP A CA 1
ATOM 808 C C . ASP A 1 101 ? 74.486 6.393 -106.472 1.00 94.44 101 ASP A C 1
ATOM 810 O O . ASP A 1 101 ? 73.485 6.361 -105.755 1.00 94.44 101 ASP A O 1
ATOM 814 N N . ILE A 1 102 ? 75.715 6.390 -105.942 1.00 94.00 102 ILE A N 1
ATOM 815 C CA . ILE A 1 102 ? 75.977 6.362 -104.493 1.00 94.00 102 ILE A CA 1
ATOM 816 C C . ILE A 1 102 ? 75.466 7.641 -103.816 1.00 94.00 102 ILE A C 1
ATOM 818 O O . ILE A 1 102 ? 74.868 7.563 -102.742 1.00 94.00 102 ILE A O 1
ATOM 822 N N . GLN A 1 103 ? 75.638 8.812 -104.435 1.00 95.56 103 GLN A N 1
ATOM 823 C CA . GLN A 1 103 ? 75.116 10.080 -103.928 1.00 95.56 103 GLN A CA 1
ATOM 824 C C . GLN A 1 103 ? 73.582 10.065 -103.888 1.00 95.56 103 GLN A C 1
ATOM 826 O O . GLN A 1 103 ? 73.008 10.366 -102.845 1.00 95.56 103 GLN A O 1
ATOM 831 N N . ALA A 1 104 ? 72.917 9.634 -104.965 1.00 94.94 104 ALA A N 1
ATOM 832 C CA . ALA A 1 104 ? 71.461 9.501 -105.015 1.00 94.94 104 ALA A CA 1
ATOM 833 C C . ALA A 1 104 ? 70.931 8.508 -103.965 1.00 94.94 104 ALA A C 1
ATOM 835 O O . ALA A 1 104 ? 69.956 8.804 -103.276 1.00 94.94 104 ALA A O 1
ATOM 836 N N . LYS A 1 105 ? 71.604 7.364 -103.777 1.00 96.19 105 LYS A N 1
ATOM 837 C CA . LYS A 1 105 ? 71.292 6.395 -102.712 1.00 96.19 105 LYS A CA 1
ATOM 838 C C . LYS A 1 105 ? 71.501 6.981 -101.316 1.00 96.19 105 LYS A C 1
ATOM 840 O O . LYS A 1 105 ? 70.678 6.745 -100.438 1.00 96.19 105 LYS A O 1
ATOM 845 N N . THR A 1 106 ? 72.552 7.773 -101.112 1.00 94.75 106 THR A N 1
ATOM 846 C CA . THR A 1 106 ? 72.827 8.448 -99.833 1.00 94.75 106 THR A CA 1
ATOM 847 C C . THR A 1 106 ? 71.738 9.474 -99.521 1.00 94.75 106 THR A C 1
ATOM 849 O O . THR A 1 106 ? 71.181 9.444 -98.426 1.00 94.75 106 THR A O 1
ATOM 852 N N . SER A 1 107 ? 71.356 10.309 -100.495 1.00 95.44 107 SER A N 1
ATOM 853 C CA . SER A 1 107 ? 70.224 11.233 -100.369 1.00 95.44 107 SER A CA 1
ATOM 854 C C . SER A 1 107 ? 68.924 10.490 -100.052 1.00 95.44 107 SER A C 1
ATOM 856 O O . SER A 1 107 ? 68.295 10.798 -99.043 1.00 95.44 107 SER A O 1
ATOM 858 N N . GLN A 1 108 ? 68.577 9.447 -100.816 1.00 96.19 108 GLN A N 1
ATOM 859 C CA . GLN A 1 108 ? 67.363 8.652 -100.587 1.00 96.19 108 GLN A CA 1
ATOM 860 C C . GLN A 1 108 ? 67.343 7.978 -99.201 1.00 96.19 108 GLN A C 1
ATOM 862 O O . GLN A 1 108 ? 66.290 7.872 -98.577 1.00 96.19 108 GLN A O 1
ATOM 867 N N . MET A 1 109 ? 68.489 7.509 -98.699 1.00 95.12 109 MET A N 1
ATOM 868 C CA . MET A 1 109 ? 68.577 6.931 -97.354 1.00 95.12 109 MET A CA 1
ATOM 869 C C . MET A 1 109 ? 68.491 7.997 -96.255 1.00 95.12 109 MET A C 1
ATOM 871 O O . MET A 1 109 ? 67.897 7.724 -95.216 1.00 95.12 109 MET A O 1
ATOM 875 N N . SER A 1 110 ? 69.019 9.206 -96.478 1.00 95.75 110 SER A N 1
ATOM 876 C CA . SER A 1 110 ? 68.865 10.327 -95.537 1.00 95.75 110 SER A CA 1
ATOM 877 C C . SER A 1 110 ? 67.428 10.861 -95.478 1.00 95.75 110 SER A C 1
ATOM 879 O O . SER A 1 110 ? 66.934 11.158 -94.395 1.00 95.75 110 SER A O 1
ATOM 881 N N . GLU A 1 111 ? 66.727 10.894 -96.615 1.00 96.19 111 GLU A N 1
ATOM 882 C CA . GLU A 1 111 ? 65.307 11.246 -96.719 1.00 96.19 111 GLU A CA 1
ATOM 883 C C . GLU A 1 111 ? 64.439 10.240 -95.946 1.00 96.19 111 GLU A C 1
ATOM 885 O O . GLU A 1 111 ? 63.732 10.626 -95.017 1.00 96.19 111 GLU A O 1
ATOM 890 N N . LYS A 1 112 ? 64.605 8.936 -96.212 1.00 96.50 112 LYS A N 1
ATOM 891 C CA . LYS A 1 112 ? 63.926 7.855 -95.471 1.00 96.50 112 LYS A CA 1
ATOM 892 C C . LYS A 1 112 ? 64.235 7.850 -93.972 1.00 96.50 112 LYS A C 1
ATOM 894 O O . LYS A 1 112 ? 63.382 7.462 -93.176 1.00 96.50 112 LYS A O 1
ATOM 899 N N . LEU A 1 113 ? 65.446 8.246 -93.569 1.00 96.06 113 LEU A N 1
ATOM 900 C CA . LEU A 1 113 ? 65.796 8.373 -92.154 1.00 96.06 113 LEU A CA 1
ATOM 901 C C . LEU A 1 113 ? 65.036 9.537 -91.506 1.00 96.06 113 LEU A C 1
ATOM 903 O O . LEU A 1 113 ? 64.452 9.345 -90.444 1.00 96.06 113 LEU A O 1
ATOM 907 N N . ALA A 1 114 ? 64.966 10.699 -92.162 1.00 96.06 114 ALA A N 1
ATOM 908 C CA . ALA A 1 114 ? 64.198 11.845 -91.675 1.00 96.06 114 ALA A CA 1
ATOM 909 C C . ALA A 1 114 ? 62.684 11.552 -91.602 1.00 96.06 114 ALA A C 1
ATOM 911 O O . ALA A 1 114 ? 62.046 11.879 -90.600 1.00 96.06 114 ALA A O 1
ATOM 912 N N . GLU A 1 115 ? 62.119 10.868 -92.607 1.00 96.44 115 GLU A N 1
ATOM 913 C CA . GLU A 1 115 ? 60.738 10.358 -92.570 1.00 96.44 115 GLU A CA 1
ATOM 914 C C . GLU A 1 115 ? 60.515 9.440 -91.356 1.00 96.44 115 GLU A C 1
ATOM 916 O O . GLU A 1 115 ? 59.560 9.615 -90.596 1.00 96.44 115 GLU A O 1
ATOM 921 N N . GLN A 1 116 ? 61.417 8.478 -91.136 1.00 95.81 116 GLN A N 1
ATOM 922 C CA . GLN A 1 116 ? 61.326 7.516 -90.038 1.00 95.81 116 GLN A CA 1
ATOM 923 C C . GLN A 1 116 ? 61.497 8.177 -88.659 1.00 95.81 116 GLN A C 1
ATOM 925 O O . GLN A 1 116 ? 60.795 7.807 -87.716 1.00 95.81 116 GLN A O 1
ATOM 930 N N . GLU A 1 117 ? 62.377 9.173 -88.528 1.00 95.62 117 GLU A N 1
ATOM 931 C CA . GLU A 1 117 ? 62.530 9.973 -87.309 1.00 95.62 117 GLU A CA 1
ATOM 932 C C . GLU A 1 117 ? 61.269 10.794 -87.015 1.00 95.62 117 GLU A C 1
ATOM 934 O O . GLU A 1 117 ? 60.785 10.777 -85.882 1.00 95.62 117 GLU A O 1
ATOM 939 N N . GLN A 1 118 ? 60.675 11.444 -88.022 1.00 96.75 118 GLN A N 1
ATOM 940 C CA . GLN A 1 118 ? 59.419 12.182 -87.867 1.00 96.75 118 GLN A CA 1
ATOM 941 C C . GLN A 1 118 ? 58.260 11.251 -87.467 1.00 96.75 118 GLN A C 1
ATOM 943 O O . GLN A 1 118 ? 57.482 11.572 -86.562 1.00 96.75 118 GLN A O 1
ATOM 948 N N . LEU A 1 119 ? 58.157 10.072 -88.092 1.00 96.88 119 LEU A N 1
ATOM 949 C CA . LEU A 1 119 ? 57.169 9.050 -87.736 1.00 96.88 119 LEU A CA 1
ATOM 950 C C . LEU A 1 119 ? 57.377 8.520 -86.310 1.00 96.88 119 LEU A C 1
ATOM 952 O O . LEU A 1 119 ? 56.394 8.336 -85.586 1.00 96.88 119 LEU A O 1
ATOM 956 N N . HIS A 1 120 ? 58.628 8.320 -85.883 1.00 96.56 120 HIS A N 1
ATOM 957 C CA . HIS A 1 120 ? 58.962 7.880 -84.529 1.00 96.56 120 HIS A CA 1
ATOM 958 C C . HIS A 1 120 ? 58.643 8.951 -83.477 1.00 96.56 120 HIS A C 1
ATOM 960 O O . HIS A 1 120 ? 57.985 8.643 -82.484 1.00 96.56 120 HIS A O 1
ATOM 966 N N . GLN A 1 121 ? 59.012 10.215 -83.709 1.00 96.94 121 GLN A N 1
ATOM 967 C CA . GLN A 1 121 ? 58.663 11.334 -82.825 1.00 96.94 121 GLN A CA 1
ATOM 968 C C . GLN A 1 121 ? 57.140 11.491 -82.696 1.00 96.94 121 GLN A C 1
ATOM 970 O O . GLN A 1 121 ? 56.618 11.597 -81.586 1.00 96.94 121 GLN A O 1
ATOM 975 N N . GLY A 1 122 ? 56.406 11.416 -83.812 1.00 97.06 122 GLY A N 1
ATOM 976 C CA . GLY A 1 122 ? 54.943 11.441 -83.804 1.00 97.06 122 GLY A CA 1
ATOM 977 C C . GLY A 1 122 ? 54.315 10.227 -83.104 1.00 97.06 122 GLY A C 1
ATOM 978 O O . GLY A 1 122 ? 53.256 10.353 -82.490 1.00 97.06 122 GLY A O 1
ATOM 979 N N . ALA A 1 123 ? 54.947 9.051 -83.157 1.00 96.62 123 ALA A N 1
ATOM 980 C CA . ALA A 1 123 ? 54.514 7.877 -82.398 1.00 96.62 123 ALA A CA 1
ATOM 981 C C . ALA A 1 123 ? 54.771 8.036 -80.891 1.00 96.62 123 ALA A C 1
ATOM 983 O O . ALA A 1 123 ? 53.880 7.734 -80.100 1.00 96.62 123 ALA A O 1
ATOM 984 N N . LEU A 1 124 ? 55.933 8.569 -80.502 1.00 97.56 124 LEU A N 1
ATOM 985 C CA . LEU A 1 124 ? 56.296 8.832 -79.109 1.00 97.56 124 LEU A CA 1
ATOM 986 C C . LEU A 1 124 ? 55.364 9.868 -78.463 1.00 97.56 124 LEU A C 1
ATOM 988 O O . LEU A 1 124 ? 54.865 9.634 -77.368 1.00 97.56 124 LEU A O 1
ATOM 992 N N . GLN A 1 125 ? 55.049 10.962 -79.163 1.00 96.94 125 GLN A N 1
ATOM 993 C CA . GLN A 1 125 ? 54.083 11.965 -78.691 1.00 96.94 125 GLN A CA 1
ATOM 994 C C . GLN A 1 125 ? 52.681 11.364 -78.494 1.00 96.94 125 GLN A C 1
ATOM 996 O O . GLN A 1 125 ? 52.034 11.620 -77.480 1.00 96.94 125 GLN A O 1
ATOM 1001 N N . ARG A 1 126 ? 52.214 10.513 -79.423 1.00 97.44 126 ARG A N 1
ATOM 1002 C CA . ARG A 1 126 ? 50.936 9.793 -79.266 1.00 97.44 126 ARG A CA 1
ATOM 1003 C C . ARG A 1 126 ? 50.956 8.816 -78.086 1.00 97.44 126 ARG A C 1
ATOM 1005 O O . ARG A 1 126 ? 49.947 8.709 -77.398 1.00 97.44 126 ARG A O 1
ATOM 1012 N N . ALA A 1 127 ? 52.077 8.134 -77.842 1.00 96.69 127 ALA A N 1
ATOM 1013 C CA . ALA A 1 127 ? 52.238 7.249 -76.691 1.00 96.69 127 ALA A CA 1
ATOM 1014 C C . ALA A 1 127 ? 52.193 8.032 -75.368 1.00 96.69 127 ALA A C 1
ATOM 1016 O O . ALA A 1 127 ? 51.406 7.688 -74.495 1.00 96.69 127 ALA A O 1
ATOM 1017 N N . GLN A 1 128 ? 52.931 9.140 -75.261 1.00 96.88 128 GLN A N 1
ATOM 1018 C CA . GLN A 1 128 ? 52.942 10.007 -74.075 1.00 96.88 128 GLN A CA 1
ATOM 1019 C C . GLN A 1 128 ? 51.554 10.583 -73.752 1.00 96.88 128 GLN A C 1
ATOM 1021 O O . GLN A 1 128 ? 51.150 10.596 -72.591 1.00 96.88 128 GLN A O 1
ATOM 1026 N N . LEU A 1 129 ? 50.789 11.009 -74.764 1.00 97.44 129 LEU A N 1
ATOM 1027 C CA . LEU A 1 129 ? 49.403 11.458 -74.575 1.00 97.44 129 LEU A CA 1
ATOM 1028 C C . LEU A 1 129 ? 48.477 10.309 -74.137 1.00 97.44 129 LEU A C 1
ATOM 1030 O O . LEU A 1 129 ? 47.613 10.506 -73.286 1.00 97.44 129 LEU A O 1
ATOM 1034 N N . ALA A 1 130 ? 48.660 9.098 -74.672 1.00 96.69 130 ALA A N 1
ATOM 1035 C CA . ALA A 1 130 ? 47.899 7.923 -74.244 1.00 96.69 130 ALA A CA 1
ATOM 1036 C C . ALA A 1 130 ? 48.238 7.492 -72.802 1.00 96.69 130 ALA A C 1
ATOM 1038 O O . ALA A 1 130 ? 47.339 7.111 -72.055 1.00 96.69 130 ALA A O 1
ATOM 1039 N N . GLU A 1 131 ? 49.504 7.598 -72.388 1.00 96.94 131 GLU A N 1
ATOM 1040 C CA . GLU A 1 131 ? 49.946 7.372 -71.007 1.00 96.94 131 GLU A CA 1
ATOM 1041 C C . GLU A 1 131 ? 49.354 8.414 -70.047 1.00 96.94 131 GLU A C 1
ATOM 1043 O O . GLU A 1 131 ? 48.842 8.042 -68.992 1.00 96.94 131 GLU A O 1
ATOM 1048 N N . GLN A 1 132 ? 49.347 9.698 -70.424 1.00 97.25 132 GLN A N 1
ATOM 1049 C CA . GLN A 1 132 ? 48.725 10.774 -69.640 1.00 97.25 132 GLN A CA 1
ATOM 1050 C C . GLN A 1 132 ? 47.223 10.532 -69.444 1.00 97.25 132 GLN A C 1
ATOM 1052 O O . GLN A 1 132 ? 46.771 10.442 -68.302 1.00 97.25 132 GLN A O 1
ATOM 1057 N N . HIS A 1 133 ? 46.468 10.299 -70.524 1.00 97.19 133 HIS A N 1
ATOM 1058 C CA . HIS A 1 133 ? 45.047 9.946 -70.422 1.00 97.19 133 HIS A CA 1
ATOM 1059 C C . HIS A 1 133 ? 44.826 8.656 -69.607 1.00 97.19 133 HIS A C 1
ATOM 1061 O O . HIS A 1 133 ? 43.852 8.552 -68.864 1.00 97.19 133 HIS A O 1
ATOM 1067 N N . GLY A 1 134 ? 45.725 7.669 -69.702 1.00 96.94 134 GLY A N 1
ATOM 1068 C CA . GLY A 1 134 ? 45.672 6.441 -68.903 1.00 96.94 134 GLY A CA 1
ATOM 1069 C C . GLY A 1 134 ? 45.862 6.684 -67.400 1.00 96.94 134 GLY A C 1
ATOM 1070 O O . GLY A 1 134 ? 45.162 6.082 -66.583 1.00 96.94 134 GLY A O 1
ATOM 1071 N N . LEU A 1 135 ? 46.762 7.597 -67.024 1.00 97.19 135 LEU A N 1
ATOM 1072 C CA . LEU A 1 135 ? 46.968 8.023 -65.637 1.00 97.19 135 LEU A CA 1
ATOM 1073 C C . LEU A 1 135 ? 45.770 8.817 -65.096 1.00 97.19 135 LEU A C 1
ATOM 1075 O O . LEU A 1 135 ? 45.363 8.586 -63.957 1.00 97.19 135 LEU A O 1
ATOM 1079 N N . GLU A 1 136 ? 45.178 9.696 -65.908 1.00 97.38 136 GLU A N 1
ATOM 1080 C CA . GLU A 1 136 ? 43.968 10.462 -65.572 1.00 97.38 136 GLU A CA 1
ATOM 1081 C C . GLU A 1 136 ? 42.751 9.547 -65.378 1.00 97.38 136 GLU A C 1
ATOM 1083 O O . GLU A 1 136 ? 42.105 9.588 -64.329 1.00 97.38 136 GLU A O 1
ATOM 1088 N N . LEU A 1 137 ? 42.480 8.656 -66.341 1.00 97.38 137 LEU A N 1
ATOM 1089 C CA . LEU A 1 137 ? 41.413 7.652 -66.261 1.00 97.38 137 LEU A CA 1
ATOM 1090 C C . LEU A 1 137 ? 41.604 6.727 -65.053 1.00 97.38 137 LEU A C 1
ATOM 1092 O O . LEU A 1 137 ? 40.656 6.493 -64.306 1.00 97.38 137 LEU A O 1
ATOM 1096 N N . GLY A 1 138 ? 42.829 6.252 -64.809 1.00 97.69 138 GLY A N 1
ATOM 1097 C CA . GLY A 1 138 ? 43.158 5.453 -63.627 1.00 97.69 138 GLY A CA 1
ATOM 1098 C C . GLY A 1 138 ? 43.036 6.229 -62.309 1.00 97.69 138 GLY A C 1
ATOM 1099 O O . GLY A 1 138 ? 42.757 5.633 -61.271 1.00 97.69 138 GLY A O 1
ATOM 1100 N N . GLY A 1 139 ? 43.223 7.551 -62.330 1.00 97.06 139 GLY A N 1
ATOM 1101 C CA . GLY A 1 139 ? 42.967 8.441 -61.198 1.00 97.06 139 GLY A CA 1
ATOM 1102 C C . GLY A 1 139 ? 41.477 8.562 -60.885 1.00 97.06 139 GLY A C 1
ATOM 1103 O O . GLY A 1 139 ? 41.076 8.321 -59.748 1.00 97.06 139 GLY A O 1
ATOM 1104 N N . MET A 1 140 ? 40.660 8.865 -61.898 1.00 97.62 140 MET A N 1
ATOM 1105 C CA . MET A 1 140 ? 39.201 8.960 -61.761 1.00 97.62 140 MET A CA 1
ATOM 1106 C C . MET A 1 140 ? 38.573 7.627 -61.341 1.00 97.62 140 MET A C 1
ATOM 1108 O O . MET A 1 140 ? 37.725 7.608 -60.454 1.00 97.62 140 MET A O 1
ATOM 1112 N N . LEU A 1 141 ? 39.028 6.509 -61.919 1.00 97.69 141 LEU A N 1
ATOM 1113 C CA . LEU A 1 141 ? 38.552 5.168 -61.578 1.00 97.69 141 LEU A CA 1
ATOM 1114 C C . LEU A 1 141 ? 38.794 4.841 -60.097 1.00 97.69 141 LEU A C 1
ATOM 1116 O O . LEU A 1 141 ? 37.847 4.476 -59.410 1.00 97.69 141 LEU A O 1
ATOM 1120 N N . ARG A 1 142 ? 40.003 5.088 -59.568 1.00 97.25 142 ARG A N 1
ATOM 1121 C CA . ARG A 1 142 ? 40.292 4.907 -58.129 1.00 97.25 142 ARG A CA 1
ATOM 1122 C C . ARG A 1 142 ? 39.474 5.832 -57.223 1.00 97.25 142 ARG A C 1
ATOM 1124 O O . ARG A 1 142 ? 39.164 5.456 -56.096 1.00 97.25 142 ARG A O 1
ATOM 1131 N N . GLY A 1 143 ? 39.129 7.032 -57.696 1.00 97.62 143 GLY A N 1
ATOM 1132 C CA . GLY A 1 143 ? 38.215 7.936 -56.992 1.00 97.62 143 GLY A CA 1
ATOM 1133 C C . GLY A 1 143 ? 36.814 7.335 -56.866 1.00 97.62 143 GLY A C 1
ATOM 1134 O O . GLY A 1 143 ? 36.293 7.216 -55.761 1.00 97.62 143 GLY A O 1
ATOM 1135 N N . LEU A 1 144 ? 36.251 6.869 -57.984 1.00 97.12 144 LEU A N 1
ATOM 1136 C CA . LEU A 1 144 ? 34.932 6.230 -58.032 1.00 97.12 144 LEU A CA 1
ATOM 1137 C C . LEU A 1 144 ? 34.885 4.905 -57.250 1.00 97.12 144 LEU A C 1
ATOM 1139 O O . LEU A 1 144 ? 33.882 4.623 -56.600 1.00 97.12 144 LEU A O 1
ATOM 1143 N N . GLU A 1 145 ? 35.962 4.113 -57.255 1.00 97.25 145 GLU A N 1
ATOM 1144 C CA . GLU A 1 145 ? 36.097 2.917 -56.408 1.00 97.25 145 GLU A CA 1
ATOM 1145 C C . GLU A 1 145 ? 36.057 3.274 -54.913 1.00 97.25 145 GLU A C 1
ATOM 1147 O O . GLU A 1 145 ? 35.345 2.632 -54.141 1.00 97.25 145 GLU A O 1
ATOM 1152 N N . ALA A 1 146 ? 36.776 4.321 -54.493 1.00 97.19 146 ALA A N 1
ATOM 1153 C CA . ALA A 1 146 ? 36.775 4.779 -53.104 1.00 97.19 146 ALA A CA 1
ATOM 1154 C C . ALA A 1 146 ? 35.413 5.356 -52.675 1.00 97.19 146 ALA A C 1
ATOM 1156 O O . ALA A 1 146 ? 34.946 5.072 -51.569 1.00 97.19 146 ALA A O 1
ATOM 1157 N N . GLU A 1 147 ? 34.749 6.119 -53.549 1.00 97.50 147 GLU A N 1
ATOM 1158 C CA . GLU A 1 147 ? 33.388 6.612 -53.319 1.00 97.50 147 GLU A CA 1
ATOM 1159 C C . GLU A 1 147 ? 32.392 5.451 -53.185 1.00 97.50 147 GLU A C 1
ATOM 1161 O O . GLU A 1 147 ? 31.636 5.416 -52.209 1.00 97.50 147 GLU A O 1
ATOM 1166 N N . LEU A 1 148 ? 32.442 4.462 -54.088 1.00 97.31 148 LEU A N 1
ATOM 1167 C CA . LEU A 1 148 ? 31.593 3.268 -54.049 1.00 97.31 148 LEU A CA 1
ATOM 1168 C C . LEU A 1 148 ? 31.766 2.495 -52.735 1.00 97.31 148 LEU A C 1
ATOM 1170 O O . LEU A 1 148 ? 30.777 2.259 -52.041 1.00 97.31 148 LEU A O 1
ATOM 1174 N N . LEU A 1 149 ? 33.006 2.181 -52.347 1.00 97.00 149 LEU A N 1
ATOM 1175 C CA . LEU A 1 149 ? 33.313 1.488 -51.089 1.00 97.00 149 LEU A CA 1
ATOM 1176 C C . LEU A 1 149 ? 32.830 2.278 -49.860 1.00 97.00 149 LEU A C 1
ATOM 1178 O O . LEU A 1 149 ? 32.296 1.695 -48.914 1.00 97.00 149 LEU A O 1
ATOM 1182 N N . SER A 1 150 ? 32.955 3.611 -49.868 1.00 96.69 150 SER A N 1
ATOM 1183 C CA . SER A 1 150 ? 32.417 4.453 -48.788 1.00 96.69 150 SER A CA 1
ATOM 1184 C C . SER A 1 150 ? 30.881 4.412 -48.725 1.00 96.69 150 SER A C 1
ATOM 1186 O O . SER A 1 150 ? 30.299 4.387 -47.636 1.00 96.69 150 SER A O 1
ATOM 1188 N N . GLY A 1 151 ? 30.223 4.332 -49.886 1.00 97.50 151 GLY A N 1
ATOM 1189 C CA . GLY A 1 151 ? 28.778 4.180 -50.017 1.00 97.50 151 GLY A CA 1
ATOM 1190 C C . GLY A 1 151 ? 28.273 2.808 -49.567 1.00 97.50 151 GLY A C 1
ATOM 1191 O O . GLY A 1 151 ? 27.217 2.733 -48.941 1.00 97.50 151 GLY A O 1
ATOM 1192 N N . GLU A 1 152 ? 29.021 1.734 -49.826 1.00 97.00 152 GLU A N 1
ATOM 1193 C CA . GLU A 1 152 ? 28.715 0.382 -49.340 1.00 97.00 152 GLU A CA 1
ATOM 1194 C C . GLU A 1 152 ? 28.786 0.306 -47.809 1.00 97.00 152 GLU A C 1
ATOM 1196 O O . GLU A 1 152 ? 27.821 -0.123 -47.174 1.00 97.00 152 GLU A O 1
ATOM 1201 N N . VAL A 1 153 ? 29.859 0.827 -47.199 1.00 96.81 153 VAL A N 1
ATOM 1202 C CA . VAL A 1 153 ? 30.002 0.893 -45.731 1.00 96.81 153 VAL A CA 1
ATOM 1203 C C . VAL A 1 153 ? 28.876 1.717 -45.091 1.00 96.81 153 VAL A C 1
ATOM 1205 O O . VAL A 1 153 ? 28.321 1.317 -44.064 1.00 96.81 153 VAL A O 1
ATOM 1208 N N . LEU A 1 154 ? 28.482 2.840 -45.706 1.00 96.81 154 LEU A N 1
ATOM 1209 C CA . LEU A 1 154 ? 27.341 3.635 -45.243 1.00 96.81 154 LEU A CA 1
ATOM 1210 C C . LEU A 1 154 ? 26.012 2.873 -45.380 1.00 96.81 154 LEU A C 1
ATOM 1212 O O . LEU A 1 154 ? 25.191 2.907 -44.461 1.00 96.81 154 LEU A O 1
ATOM 1216 N N . GLN A 1 155 ? 25.794 2.163 -46.492 1.00 97.38 155 GLN A N 1
ATOM 1217 C CA . GLN A 1 155 ? 24.599 1.337 -46.686 1.00 97.38 155 GLN A CA 1
ATOM 1218 C C . GLN A 1 155 ? 24.508 0.205 -45.663 1.00 97.38 155 GLN A C 1
ATOM 1220 O O . GLN A 1 155 ? 23.425 -0.015 -45.124 1.00 97.38 155 GLN A O 1
ATOM 1225 N N . ASP A 1 156 ? 25.605 -0.486 -45.354 1.00 96.75 156 ASP A N 1
ATOM 1226 C CA . ASP A 1 156 ? 25.606 -1.555 -44.352 1.00 96.75 156 ASP A CA 1
ATOM 1227 C C . ASP A 1 156 ? 25.426 -1.021 -42.925 1.00 96.75 156 ASP A C 1
ATOM 1229 O O . ASP A 1 156 ? 24.670 -1.608 -42.149 1.00 96.75 156 ASP A O 1
ATOM 1233 N N . GLY A 1 157 ? 25.977 0.154 -42.602 1.00 97.12 157 GLY A N 1
ATOM 1234 C CA . GLY A 1 157 ? 25.650 0.867 -41.362 1.00 97.12 157 GLY A CA 1
ATOM 1235 C C . GLY A 1 157 ? 24.156 1.207 -41.250 1.00 97.12 157 GLY A C 1
ATOM 1236 O O . GLY A 1 157 ? 23.536 0.987 -40.206 1.00 97.12 157 GLY A O 1
ATOM 1237 N N . LEU A 1 158 ? 23.539 1.681 -42.338 1.00 96.38 158 LEU A N 1
ATOM 1238 C CA . LEU A 1 158 ? 22.098 1.951 -42.395 1.00 96.38 158 LEU A CA 1
ATOM 1239 C C . LEU A 1 158 ? 21.256 0.666 -42.315 1.00 96.38 158 LEU A C 1
ATOM 1241 O O . LEU A 1 158 ? 20.257 0.654 -41.599 1.00 96.38 158 LEU A O 1
ATOM 1245 N N . ARG A 1 159 ? 21.662 -0.428 -42.976 1.00 96.19 159 ARG A N 1
ATOM 1246 C CA . ARG A 1 159 ? 21.011 -1.752 -42.891 1.00 96.19 159 ARG A CA 1
ATOM 1247 C C . ARG A 1 159 ? 21.081 -2.324 -41.473 1.00 96.19 159 ARG A C 1
ATOM 1249 O O . ARG A 1 159 ? 20.071 -2.816 -40.977 1.00 96.19 159 ARG A O 1
ATOM 1256 N N . HIS A 1 160 ? 22.226 -2.213 -40.800 1.00 96.31 160 HIS A N 1
ATOM 1257 C CA . HIS A 1 160 ? 22.392 -2.670 -39.420 1.00 96.31 160 HIS A CA 1
ATOM 1258 C C . HIS A 1 160 ? 21.503 -1.882 -38.447 1.00 96.31 160 HIS A C 1
ATOM 1260 O O . HIS A 1 160 ? 20.737 -2.475 -37.687 1.00 96.31 160 HIS A O 1
ATOM 1266 N N . ASN A 1 161 ? 21.524 -0.546 -38.530 1.00 94.56 161 ASN A N 1
ATOM 1267 C CA . ASN A 1 161 ? 20.631 0.310 -37.743 1.00 94.56 161 ASN A CA 1
ATOM 1268 C C . ASN A 1 161 ? 19.155 -0.026 -38.014 1.00 94.56 161 ASN A C 1
ATOM 1270 O O . ASN A 1 161 ? 18.365 -0.165 -37.080 1.00 94.56 161 ASN A O 1
ATOM 1274 N N . ARG A 1 162 ? 18.789 -0.226 -39.287 1.00 93.12 162 ARG A N 1
ATOM 1275 C CA . ARG A 1 162 ? 17.443 -0.630 -39.708 1.00 93.12 162 ARG A CA 1
ATOM 1276 C C . ARG A 1 162 ? 16.996 -1.937 -39.026 1.00 93.12 162 ARG A C 1
ATOM 1278 O O . ARG A 1 162 ? 15.901 -1.970 -38.465 1.00 93.12 162 ARG A O 1
ATOM 1285 N N . GLN A 1 163 ? 17.835 -2.974 -39.042 1.00 92.44 163 GLN A N 1
ATOM 1286 C CA . GLN A 1 163 ? 17.561 -4.271 -38.403 1.00 92.44 163 GLN A CA 1
ATOM 1287 C C . GLN A 1 163 ? 17.458 -4.160 -36.876 1.00 92.44 163 GLN A C 1
ATOM 1289 O O . GLN A 1 163 ? 16.585 -4.771 -36.257 1.00 92.44 163 GLN A O 1
ATOM 1294 N N . HIS A 1 164 ? 18.308 -3.337 -36.255 1.00 95.19 164 HIS A N 1
ATOM 1295 C CA . HIS A 1 164 ? 18.234 -3.058 -34.822 1.00 95.19 164 HIS A CA 1
ATOM 1296 C C . HIS A 1 164 ? 16.887 -2.411 -34.442 1.00 95.19 164 HIS A C 1
ATOM 1298 O O . HIS A 1 164 ? 16.269 -2.807 -33.450 1.00 95.19 164 HIS A O 1
ATOM 1304 N N . TYR A 1 165 ? 16.376 -1.477 -35.255 1.00 92.06 165 TYR A N 1
ATOM 1305 C CA . TYR A 1 165 ? 15.047 -0.892 -35.053 1.00 92.06 165 TYR A CA 1
ATOM 1306 C C . TYR A 1 165 ? 13.892 -1.877 -35.319 1.00 92.06 165 TYR A C 1
ATOM 1308 O O . TYR A 1 165 ? 12.904 -1.826 -34.586 1.00 92.06 165 TYR A O 1
ATOM 1316 N N . GLU A 1 166 ? 14.003 -2.799 -36.287 1.00 90.50 166 GLU A N 1
ATOM 1317 C CA . GLU A 1 166 ? 13.022 -3.891 -36.479 1.00 90.50 166 GLU A CA 1
ATOM 1318 C C . GLU A 1 166 ? 12.926 -4.749 -35.212 1.00 90.50 166 GLU A C 1
ATOM 1320 O O . GLU A 1 166 ? 11.849 -4.870 -34.622 1.00 90.50 166 GLU A O 1
ATOM 1325 N N . CYS A 1 167 ? 14.068 -5.244 -34.725 1.00 92.06 167 CYS A N 1
ATOM 1326 C CA . CYS A 1 167 ? 14.135 -6.076 -33.527 1.00 92.06 167 CYS A CA 1
ATOM 1327 C C . CYS A 1 167 ? 13.630 -5.347 -32.266 1.00 92.06 167 CYS A C 1
ATOM 1329 O O . CYS A 1 167 ? 12.932 -5.949 -31.446 1.00 92.06 167 CYS A O 1
ATOM 1331 N N . PHE A 1 168 ? 13.951 -4.059 -32.099 1.00 93.19 168 PHE A N 1
ATOM 1332 C CA . PHE A 1 168 ? 13.450 -3.248 -30.985 1.00 93.19 168 PHE A CA 1
ATOM 1333 C C . PHE A 1 168 ? 11.922 -3.092 -31.029 1.00 93.19 168 PHE A C 1
ATOM 1335 O O . PHE A 1 168 ? 11.247 -3.300 -30.017 1.00 93.19 168 PHE A O 1
ATOM 1342 N N . LEU A 1 169 ? 11.360 -2.766 -32.198 1.00 91.88 169 LEU A N 1
ATOM 1343 C CA . LEU A 1 169 ? 9.914 -2.607 -32.364 1.00 91.88 169 LEU A CA 1
ATOM 1344 C C . LEU A 1 169 ? 9.167 -3.933 -32.195 1.00 91.88 169 LEU A C 1
ATOM 1346 O O . LEU A 1 169 ? 8.048 -3.927 -31.685 1.00 91.88 169 LEU A O 1
ATOM 1350 N N . GLU A 1 170 ? 9.765 -5.067 -32.555 1.00 90.88 170 GLU A N 1
ATOM 1351 C CA . GLU A 1 170 ? 9.182 -6.395 -32.328 1.00 90.88 170 GLU A CA 1
ATOM 1352 C C . GLU A 1 170 ? 9.161 -6.771 -30.844 1.00 90.88 170 GLU A C 1
ATOM 1354 O O . GLU A 1 170 ? 8.106 -7.159 -30.336 1.00 90.88 170 GLU A O 1
ATOM 1359 N N . GLN A 1 171 ? 10.257 -6.550 -30.110 1.00 93.38 171 GLN A N 1
ATOM 1360 C CA . GLN A 1 171 ? 10.279 -6.716 -28.651 1.00 93.38 171 GLN A CA 1
ATOM 1361 C C . GLN A 1 171 ? 9.247 -5.808 -27.962 1.00 93.38 171 GLN A C 1
ATOM 1363 O O . GLN A 1 171 ? 8.496 -6.259 -27.094 1.00 93.38 171 GLN A O 1
ATOM 1368 N N . LEU A 1 172 ? 9.158 -4.536 -28.366 1.00 93.50 172 LEU A N 1
ATOM 1369 C CA . LEU A 1 172 ? 8.191 -3.589 -27.810 1.00 93.50 172 LEU A CA 1
ATOM 1370 C C . LEU A 1 172 ? 6.743 -3.983 -28.155 1.00 93.50 172 LEU A C 1
ATOM 1372 O O . LEU A 1 172 ? 5.870 -3.936 -27.286 1.00 93.50 172 LEU A O 1
ATOM 1376 N N . SER A 1 173 ? 6.499 -4.465 -29.377 1.00 93.50 173 SER A N 1
ATOM 1377 C CA . SER A 1 173 ? 5.211 -5.037 -29.793 1.00 93.50 173 SER A CA 1
ATOM 1378 C C . SER A 1 173 ? 4.819 -6.246 -28.942 1.00 93.50 173 SER A C 1
ATOM 1380 O O . SER A 1 173 ? 3.664 -6.359 -28.530 1.00 93.50 173 SER A O 1
ATOM 1382 N N . GLU A 1 174 ? 5.765 -7.139 -28.640 1.00 92.56 174 GLU A N 1
ATOM 1383 C CA . GLU A 1 174 ? 5.546 -8.296 -27.770 1.00 92.56 174 GLU A CA 1
ATOM 1384 C C . GLU A 1 174 ? 5.153 -7.852 -26.351 1.00 92.56 174 GLU A C 1
ATOM 1386 O O . GLU A 1 174 ? 4.119 -8.289 -25.838 1.00 92.56 174 GLU A O 1
ATOM 1391 N N . LYS A 1 175 ? 5.900 -6.917 -25.737 1.00 94.19 175 LYS A N 1
ATOM 1392 C CA . LYS A 1 175 ? 5.586 -6.411 -24.383 1.00 94.19 175 LYS A CA 1
ATOM 1393 C C . LYS A 1 175 ? 4.234 -5.690 -24.326 1.00 94.19 175 LYS A C 1
ATOM 1395 O O . LYS A 1 175 ? 3.483 -5.884 -23.370 1.00 94.19 175 LYS A O 1
ATOM 1400 N N . MET A 1 176 ? 3.876 -4.942 -25.373 1.00 92.81 176 MET A N 1
ATOM 1401 C CA . MET A 1 176 ? 2.562 -4.295 -25.527 1.00 92.81 176 MET A CA 1
ATOM 1402 C C . MET A 1 176 ? 1.417 -5.278 -25.863 1.00 92.81 176 MET A C 1
ATOM 1404 O O . MET A 1 176 ? 0.237 -4.899 -25.832 1.00 92.81 176 MET A O 1
ATOM 1408 N N . LYS A 1 177 ? 1.751 -6.552 -26.125 1.00 94.00 177 LYS A N 1
ATOM 1409 C CA . LYS A 1 177 ? 0.862 -7.661 -26.525 1.00 94.00 177 LYS A CA 1
ATOM 1410 C C . LYS A 1 177 ? 0.184 -7.455 -27.888 1.00 94.00 177 LYS A C 1
ATOM 1412 O O . LYS A 1 177 ? -0.955 -7.867 -28.093 1.00 94.00 177 LYS A O 1
ATOM 1417 N N . LEU A 1 178 ? 0.909 -6.842 -28.825 1.00 91.31 178 LEU A N 1
ATOM 1418 C CA . LEU A 1 178 ? 0.478 -6.527 -30.193 1.00 91.31 178 LEU A CA 1
ATOM 1419 C C . LEU A 1 178 ? 0.892 -7.565 -31.252 1.00 91.31 178 LEU A C 1
ATOM 1421 O O . LEU A 1 178 ? 0.480 -7.439 -32.401 1.00 91.31 178 LEU A O 1
ATOM 1425 N N . GLY A 1 179 ? 1.646 -8.610 -30.890 1.00 80.38 179 GLY A N 1
ATOM 1426 C CA . GLY A 1 179 ? 2.273 -9.570 -31.821 1.00 80.38 179 GLY A CA 1
ATOM 1427 C C . GLY A 1 179 ? 1.357 -10.405 -32.739 1.00 80.38 179 GLY A C 1
ATOM 1428 O O . GLY A 1 179 ? 1.854 -11.259 -33.461 1.00 80.38 179 GLY A O 1
ATOM 1429 N N . ARG A 1 180 ? 0.034 -10.186 -32.729 1.00 77.75 180 ARG A N 1
ATOM 1430 C CA . ARG A 1 180 ? -0.917 -10.704 -33.740 1.00 77.75 180 ARG A CA 1
ATOM 1431 C C . ARG A 1 180 ? -1.252 -9.701 -34.851 1.00 77.75 180 ARG A C 1
ATOM 1433 O O . ARG A 1 180 ? -1.921 -10.075 -35.802 1.00 77.75 180 ARG A O 1
ATOM 1440 N N . VAL A 1 181 ? -0.869 -8.439 -34.677 1.00 76.69 181 VAL A N 1
ATOM 1441 C CA . VAL A 1 181 ? -1.214 -7.309 -35.553 1.00 76.69 181 VAL A CA 1
ATOM 1442 C C . VAL A 1 181 ? 0.044 -6.693 -36.157 1.00 76.69 181 VAL A C 1
ATOM 1444 O O . VAL A 1 181 ? 0.012 -6.220 -37.281 1.00 76.69 181 VAL A O 1
ATOM 1447 N N . THR A 1 182 ? 1.170 -6.718 -35.441 1.00 81.25 182 THR A N 1
ATOM 1448 C CA . THR A 1 182 ? 2.411 -6.078 -35.890 1.00 81.25 182 THR A CA 1
ATOM 1449 C C . THR A 1 182 ? 3.281 -6.817 -36.916 1.00 81.25 182 THR A C 1
ATOM 1451 O O . THR A 1 182 ? 4.026 -6.092 -37.572 1.00 81.25 182 THR A O 1
ATOM 1454 N N . PRO A 1 183 ? 3.260 -8.157 -37.128 1.00 77.50 183 PRO A N 1
ATOM 1455 C CA . PRO A 1 183 ? 4.210 -8.773 -38.063 1.00 77.50 183 PRO A CA 1
ATOM 1456 C C . PRO A 1 183 ? 4.011 -8.278 -39.504 1.00 77.50 183 PRO A C 1
ATOM 1458 O O . PRO A 1 183 ? 4.991 -7.929 -40.159 1.00 77.50 183 PRO A O 1
ATOM 1461 N N . ASP A 1 184 ? 2.760 -8.132 -39.945 1.00 82.94 184 ASP A N 1
ATOM 1462 C CA . ASP A 1 184 ? 2.402 -7.714 -41.309 1.00 82.94 184 ASP A CA 1
ATOM 1463 C C . ASP A 1 184 ? 2.443 -6.185 -41.530 1.00 82.94 184 ASP A C 1
ATOM 1465 O O . ASP A 1 184 ? 2.222 -5.707 -42.642 1.00 82.94 184 ASP A O 1
ATOM 1469 N N . LEU A 1 185 ? 2.707 -5.395 -40.480 1.00 86.00 185 LEU A N 1
ATOM 1470 C CA . LEU A 1 185 ? 2.741 -3.930 -40.545 1.00 86.00 185 LEU A CA 1
ATOM 1471 C C . LEU A 1 185 ? 4.145 -3.389 -40.836 1.00 86.00 185 LEU A C 1
ATOM 1473 O O . LEU A 1 185 ? 5.134 -3.861 -40.276 1.00 86.00 185 LEU A O 1
ATOM 1477 N N . GLY A 1 186 ? 4.212 -2.320 -41.634 1.00 87.31 186 GLY A N 1
ATOM 1478 C CA . GLY A 1 186 ? 5.411 -1.487 -41.777 1.00 87.31 186 GLY A CA 1
ATOM 1479 C C . GLY A 1 186 ? 5.703 -0.647 -40.525 1.00 87.31 186 GLY A C 1
ATOM 1480 O O . GLY A 1 186 ? 4.843 -0.486 -39.659 1.00 87.31 186 GLY A O 1
ATOM 1481 N N . TYR A 1 187 ? 6.920 -0.100 -40.440 1.00 85.81 187 TYR A N 1
ATOM 1482 C CA . TYR A 1 187 ? 7.444 0.635 -39.276 1.00 85.81 187 TYR A CA 1
ATOM 1483 C C . TYR A 1 187 ? 6.486 1.650 -38.666 1.00 85.81 187 TYR A C 1
ATOM 1485 O O . TYR A 1 187 ? 6.211 1.583 -37.470 1.00 85.81 187 TYR A O 1
ATOM 1493 N N . ASP A 1 188 ? 5.984 2.574 -39.481 1.00 88.56 188 ASP A N 1
ATOM 1494 C CA . ASP A 1 188 ? 5.204 3.714 -39.004 1.00 88.56 188 ASP A CA 1
ATOM 1495 C C . ASP A 1 188 ? 3.883 3.233 -38.393 1.00 88.56 188 ASP A C 1
ATOM 1497 O O . ASP A 1 188 ? 3.511 3.637 -37.295 1.00 88.56 188 ASP A O 1
ATOM 1501 N N . MET A 1 189 ? 3.252 2.233 -39.018 1.00 91.12 189 MET A N 1
ATOM 1502 C CA . MET A 1 189 ? 2.048 1.584 -38.496 1.00 91.12 189 MET A CA 1
ATOM 1503 C C . MET A 1 189 ? 2.327 0.725 -37.250 1.00 91.12 189 MET A C 1
ATOM 1505 O O . MET A 1 189 ? 1.494 0.682 -36.344 1.00 91.12 189 MET A O 1
ATOM 1509 N N . ARG A 1 190 ? 3.495 0.061 -37.151 1.00 90.88 190 ARG A N 1
ATOM 1510 C CA . ARG A 1 190 ? 3.925 -0.610 -35.904 1.00 90.88 190 ARG A CA 1
ATOM 1511 C C . ARG A 1 190 ? 4.080 0.418 -34.775 1.00 90.88 190 ARG A C 1
ATOM 1513 O O . ARG A 1 190 ? 3.625 0.162 -33.662 1.00 90.88 190 ARG A O 1
ATOM 1520 N N . LEU A 1 191 ? 4.674 1.579 -35.058 1.00 92.19 191 LEU A N 1
ATOM 1521 C CA . LEU A 1 191 ? 4.878 2.664 -34.096 1.00 92.19 191 LEU A CA 1
ATOM 1522 C C . LEU A 1 191 ? 3.549 3.296 -33.650 1.00 92.19 191 LEU A C 1
ATOM 1524 O O . LEU A 1 191 ? 3.309 3.406 -32.449 1.00 92.19 191 LEU A O 1
ATOM 1528 N N . GLU A 1 192 ? 2.652 3.632 -34.580 1.00 93.56 192 GLU A N 1
ATOM 1529 C CA . GLU A 1 192 ? 1.304 4.134 -34.277 1.00 93.56 192 GLU A CA 1
ATOM 1530 C C . GLU A 1 192 ? 0.480 3.130 -33.457 1.00 93.56 192 GLU A C 1
ATOM 1532 O O . GLU A 1 192 ? -0.195 3.518 -32.499 1.00 93.56 192 GLU A O 1
ATOM 1537 N N . ALA A 1 193 ? 0.568 1.831 -33.770 1.00 93.56 193 ALA A N 1
ATOM 1538 C CA . ALA A 1 193 ? -0.088 0.779 -32.996 1.00 93.56 193 ALA A CA 1
ATOM 1539 C C . ALA A 1 193 ? 0.474 0.677 -31.566 1.00 93.56 193 ALA A C 1
ATOM 1541 O O . ALA A 1 193 ? -0.297 0.552 -30.612 1.00 93.56 193 ALA A O 1
ATOM 1542 N N . ILE A 1 194 ? 1.798 0.779 -31.395 1.00 94.50 194 ILE A N 1
ATOM 1543 C CA . ILE A 1 194 ? 2.467 0.810 -30.084 1.00 94.50 194 ILE A CA 1
ATOM 1544 C C . ILE A 1 194 ? 2.039 2.042 -29.273 1.00 94.50 194 ILE A C 1
ATOM 1546 O O . ILE A 1 194 ? 1.683 1.896 -28.102 1.00 94.50 194 ILE A O 1
ATOM 1550 N N . LEU A 1 195 ? 2.013 3.233 -29.879 1.00 95.44 195 LEU A N 1
ATOM 1551 C CA . LEU A 1 195 ? 1.590 4.478 -29.226 1.00 95.44 195 LEU A CA 1
ATOM 1552 C C . LEU A 1 195 ? 0.113 4.423 -28.810 1.00 95.44 195 LEU A C 1
ATOM 1554 O O . LEU A 1 195 ? -0.211 4.639 -27.641 1.00 95.44 195 LEU A O 1
ATOM 1558 N N . SER A 1 196 ? -0.770 4.022 -29.727 1.00 95.69 196 SER A N 1
ATOM 1559 C CA . SER A 1 196 ? -2.205 3.836 -29.464 1.00 95.69 196 SER A CA 1
ATOM 1560 C C . SER A 1 196 ? -2.454 2.834 -28.332 1.00 95.69 196 SER A C 1
ATOM 1562 O O . SER A 1 196 ? -3.334 3.025 -27.489 1.00 95.69 196 SER A O 1
ATOM 1564 N N . ARG A 1 197 ? -1.651 1.764 -28.276 1.00 95.69 197 ARG A N 1
ATOM 1565 C CA . ARG A 1 197 ? -1.720 0.744 -27.226 1.00 95.69 197 ARG A CA 1
ATOM 1566 C C . ARG A 1 197 ? -1.202 1.249 -25.881 1.00 95.69 197 ARG A C 1
ATOM 1568 O O . ARG A 1 197 ? -1.813 0.932 -24.861 1.00 95.69 197 ARG A O 1
ATOM 1575 N N . ALA A 1 198 ? -0.134 2.044 -25.866 1.00 97.00 198 ALA A N 1
ATOM 1576 C CA . ALA A 1 198 ? 0.372 2.687 -24.657 1.00 97.00 198 ALA A CA 1
ATOM 1577 C C . ALA A 1 198 ? -0.662 3.669 -24.079 1.00 97.00 198 ALA A C 1
ATOM 1579 O O . ALA A 1 198 ? -0.986 3.588 -22.895 1.00 97.00 198 ALA A O 1
ATOM 1580 N N . GLU A 1 199 ? -1.274 4.515 -24.916 1.00 97.62 199 GLU A N 1
ATOM 1581 C CA . GLU A 1 199 ? -2.388 5.374 -24.499 1.00 97.62 199 GLU A CA 1
ATOM 1582 C C . GLU A 1 199 ? -3.567 4.574 -23.936 1.00 97.62 199 GLU A C 1
ATOM 1584 O O . GLU A 1 199 ? -4.137 4.949 -22.910 1.00 97.62 199 GLU A O 1
ATOM 1589 N N . GLN A 1 200 ? -3.952 3.477 -24.597 1.00 97.38 200 GLN A N 1
ATOM 1590 C CA . GLN A 1 200 ? -5.038 2.613 -24.135 1.00 97.38 200 GLN A CA 1
ATOM 1591 C C . GLN A 1 200 ? -4.734 2.028 -22.750 1.00 97.38 200 GLN A C 1
ATOM 1593 O O . GLN A 1 200 ? -5.619 2.014 -21.896 1.00 97.38 200 GLN A O 1
ATOM 1598 N N . LEU A 1 201 ? -3.499 1.574 -22.515 1.00 97.31 201 LEU A N 1
ATOM 1599 C CA . LEU A 1 201 ? -3.064 1.042 -21.223 1.00 97.31 201 LEU A CA 1
ATOM 1600 C C . LEU A 1 201 ? -3.100 2.118 -20.129 1.00 97.31 201 LEU A C 1
ATOM 1602 O O . LEU A 1 201 ? -3.685 1.872 -19.079 1.00 97.31 201 LEU A O 1
ATOM 1606 N N . VAL A 1 202 ? -2.596 3.328 -20.396 1.00 97.94 202 VAL A N 1
ATOM 1607 C CA . VAL A 1 202 ? -2.668 4.464 -19.454 1.00 97.94 202 VAL A CA 1
ATOM 1608 C C . VAL A 1 202 ? -4.122 4.839 -19.132 1.00 97.94 202 VAL A C 1
ATOM 1610 O O . VAL A 1 202 ? -4.464 5.074 -17.973 1.00 97.94 202 VAL A O 1
ATOM 1613 N N . LYS A 1 203 ? -5.012 4.841 -20.134 1.00 98.12 203 LYS A N 1
ATOM 1614 C CA . LYS A 1 203 ? -6.455 5.089 -19.951 1.00 98.12 203 LYS A CA 1
ATOM 1615 C C . LYS A 1 203 ? -7.126 3.982 -19.117 1.00 98.12 203 LYS A C 1
ATOM 1617 O O . LYS A 1 203 ? -7.962 4.287 -18.268 1.00 98.12 203 LYS A O 1
ATOM 1622 N N . GLN A 1 204 ? -6.742 2.717 -19.315 1.00 97.19 204 GLN A N 1
ATOM 1623 C CA . GLN A 1 204 ? -7.240 1.565 -18.548 1.00 97.19 204 GLN A CA 1
ATOM 1624 C C . GLN A 1 204 ? -6.743 1.570 -17.093 1.00 97.19 204 GLN A C 1
ATOM 1626 O O . GLN A 1 204 ? -7.538 1.365 -16.176 1.00 97.19 204 GLN A O 1
ATOM 1631 N N . GLU A 1 205 ? -5.461 1.856 -16.864 1.00 97.12 205 GLU A N 1
ATOM 1632 C CA . GLU A 1 205 ? -4.879 1.971 -15.523 1.00 97.12 205 GLU A CA 1
ATOM 1633 C C . GLU A 1 205 ? -5.479 3.156 -14.753 1.00 97.12 205 GLU A C 1
ATOM 1635 O O . GLU A 1 205 ? -5.898 2.998 -13.607 1.00 97.12 205 GLU A O 1
ATOM 1640 N N . GLY A 1 206 ? -5.631 4.317 -15.401 1.00 97.75 206 GLY A N 1
ATOM 1641 C CA . GLY A 1 206 ? -6.296 5.482 -14.814 1.00 97.75 206 GLY A CA 1
ATOM 1642 C C . GLY A 1 206 ? -7.734 5.193 -14.366 1.00 97.75 206 GLY A C 1
ATOM 1643 O O . GLY A 1 206 ? -8.121 5.584 -13.264 1.00 97.75 206 GLY A O 1
ATOM 1644 N N . ALA A 1 207 ? -8.509 4.454 -15.169 1.00 97.81 207 ALA A N 1
ATOM 1645 C CA . ALA A 1 207 ? -9.854 4.017 -14.793 1.00 97.81 207 ALA A CA 1
ATOM 1646 C C . ALA A 1 207 ? -9.832 3.068 -13.578 1.00 97.81 207 ALA A C 1
ATOM 1648 O O . ALA A 1 207 ? -10.517 3.328 -12.587 1.00 97.81 207 ALA A O 1
ATOM 1649 N N . ALA A 1 208 ? -8.985 2.034 -13.599 1.00 98.00 208 ALA A N 1
ATOM 1650 C CA . ALA A 1 208 ? -8.854 1.075 -12.499 1.00 98.00 208 ALA A CA 1
ATOM 1651 C C . ALA A 1 208 ? -8.385 1.731 -11.181 1.00 98.00 208 ALA A C 1
ATOM 1653 O O . ALA A 1 208 ? -8.847 1.365 -10.097 1.00 98.00 208 ALA A O 1
ATOM 1654 N N . LEU A 1 209 ? -7.512 2.743 -11.253 1.00 98.06 209 LEU A N 1
ATOM 1655 C CA . LEU A 1 209 ? -7.085 3.539 -10.098 1.00 98.06 209 LEU A CA 1
ATOM 1656 C C . LEU A 1 209 ? -8.229 4.392 -9.527 1.00 98.06 209 LEU A C 1
ATOM 1658 O O . LEU A 1 209 ? -8.368 4.488 -8.304 1.00 98.06 209 LEU A O 1
ATOM 1662 N N . VAL A 1 210 ? -9.078 4.980 -10.378 1.00 98.00 210 VAL A N 1
ATOM 1663 C CA . VAL A 1 210 ? -10.283 5.707 -9.938 1.00 98.00 210 VAL A CA 1
ATOM 1664 C C . VAL A 1 210 ? -11.286 4.752 -9.286 1.00 98.00 210 VAL A C 1
ATOM 1666 O O . VAL A 1 210 ? -11.754 5.034 -8.181 1.00 98.00 210 VAL A O 1
ATOM 1669 N N . GLU A 1 211 ? -11.566 3.599 -9.895 1.00 97.69 211 GLU A N 1
ATOM 1670 C CA . GLU A 1 211 ? -12.436 2.567 -9.318 1.00 97.69 211 GLU A CA 1
ATOM 1671 C C . GLU A 1 211 ? -11.922 2.109 -7.946 1.00 97.69 211 GLU A C 1
ATOM 1673 O O . GLU A 1 211 ? -12.645 2.214 -6.950 1.00 97.69 211 GLU A O 1
ATOM 1678 N N . SER A 1 212 ? -10.645 1.724 -7.857 1.00 98.00 212 SER A N 1
ATOM 1679 C CA . SER A 1 212 ? -9.972 1.344 -6.608 1.00 98.00 212 SER A CA 1
ATOM 1680 C C . SER A 1 212 ? -10.088 2.431 -5.530 1.00 98.00 212 SER A C 1
ATOM 1682 O O . SER A 1 212 ? -10.467 2.150 -4.389 1.00 98.00 212 SER A O 1
ATOM 1684 N N . ARG A 1 213 ? -9.881 3.706 -5.891 1.00 98.38 213 ARG A N 1
ATOM 1685 C CA . ARG A 1 213 ? -10.045 4.851 -4.981 1.00 98.38 213 ARG A CA 1
ATOM 1686 C C . ARG A 1 213 ? -11.492 5.027 -4.504 1.00 98.38 213 ARG A C 1
ATOM 1688 O O . ARG A 1 213 ? -11.712 5.285 -3.318 1.00 98.38 213 ARG A O 1
ATOM 1695 N N . THR A 1 214 ? -12.491 4.871 -5.376 1.00 98.06 214 THR A N 1
ATOM 1696 C CA . THR A 1 214 ? -13.911 4.955 -4.971 1.00 98.06 214 THR A CA 1
ATOM 1697 C C . THR A 1 214 ? -14.338 3.782 -4.085 1.00 98.06 214 THR A C 1
ATOM 1699 O O . THR A 1 214 ? -15.096 3.982 -3.126 1.00 98.06 214 THR A O 1
ATOM 1702 N N . LEU A 1 215 ? -13.803 2.581 -4.330 1.00 98.25 215 LEU A N 1
ATOM 1703 C CA . LEU A 1 215 ? -13.988 1.413 -3.473 1.00 98.25 215 LEU A CA 1
ATOM 1704 C C . LEU A 1 215 ? -13.347 1.644 -2.099 1.00 98.25 215 LEU A C 1
ATOM 1706 O O . LEU A 1 215 ? -14.028 1.475 -1.088 1.00 98.25 215 LEU A O 1
ATOM 1710 N N . ALA A 1 216 ? -12.099 2.117 -2.047 1.00 98.44 216 ALA A N 1
ATOM 1711 C CA . ALA A 1 216 ? -11.392 2.435 -0.807 1.00 98.44 216 ALA A CA 1
ATOM 1712 C C . ALA A 1 216 ? -12.153 3.470 0.042 1.00 98.44 216 ALA A C 1
ATOM 1714 O O . ALA A 1 216 ? -12.439 3.210 1.211 1.00 98.44 216 ALA A O 1
ATOM 1715 N N . HIS A 1 217 ? -12.593 4.591 -0.544 1.00 98.56 217 HIS A N 1
ATOM 1716 C CA . HIS A 1 217 ? -13.431 5.577 0.156 1.00 98.56 217 HIS A CA 1
ATOM 1717 C C . HIS A 1 217 ? -14.790 5.005 0.604 1.00 98.56 217 HIS A C 1
ATOM 1719 O O . HIS A 1 217 ? -15.356 5.425 1.616 1.00 98.56 217 HIS A O 1
ATOM 1725 N N . THR A 1 218 ? -15.343 4.027 -0.113 1.00 98.50 218 THR A N 1
ATOM 1726 C CA . THR A 1 218 ? -16.605 3.370 0.265 1.00 98.50 218 THR A CA 1
ATOM 1727 C C . THR A 1 218 ? -16.413 2.358 1.395 1.00 98.50 218 THR A C 1
ATOM 1729 O O . THR A 1 218 ? -17.243 2.300 2.303 1.00 98.50 218 THR A O 1
ATOM 1732 N N . LEU A 1 219 ? -15.298 1.626 1.412 1.00 98.44 219 LEU A N 1
ATOM 1733 C CA . LEU A 1 219 ? -14.893 0.773 2.530 1.00 98.44 219 LEU A CA 1
ATOM 1734 C C . LEU A 1 219 ? -14.551 1.605 3.774 1.00 98.44 219 LEU A C 1
ATOM 1736 O O . LEU A 1 219 ? -14.997 1.263 4.863 1.00 98.44 219 LEU A O 1
ATOM 1740 N N . GLN A 1 220 ? -13.872 2.745 3.617 1.00 98.44 220 GLN A N 1
ATOM 1741 C CA . GLN A 1 220 ? -13.579 3.694 4.696 1.00 98.44 220 GLN A CA 1
ATOM 1742 C C . GLN A 1 220 ? -14.864 4.243 5.343 1.00 98.44 220 GLN A C 1
ATOM 1744 O O . GLN A 1 220 ? -14.976 4.269 6.570 1.00 98.44 220 GLN A O 1
ATOM 1749 N N . ARG A 1 221 ? -15.872 4.614 4.535 1.00 98.56 221 ARG A N 1
ATOM 1750 C CA . ARG A 1 221 ? -17.202 5.021 5.033 1.00 98.56 221 ARG A CA 1
ATOM 1751 C C . ARG A 1 221 ? -17.920 3.883 5.765 1.00 98.56 221 ARG A C 1
ATOM 1753 O O . ARG A 1 221 ? -18.428 4.103 6.861 1.00 98.56 221 ARG A O 1
ATOM 1760 N N . LYS A 1 222 ? -17.917 2.663 5.207 1.00 98.50 222 LYS A N 1
ATOM 1761 C CA . LYS A 1 222 ? -18.482 1.469 5.869 1.00 98.50 222 LYS A CA 1
ATOM 1762 C C . LYS A 1 222 ? -17.783 1.171 7.202 1.00 98.50 222 LYS A C 1
ATOM 1764 O O . LYS A 1 222 ? -18.462 0.875 8.178 1.00 98.50 222 LYS A O 1
ATOM 1769 N N . LEU A 1 223 ? -16.456 1.293 7.263 1.00 98.50 223 LEU A N 1
ATOM 1770 C CA . LEU A 1 223 ? -15.668 1.098 8.481 1.00 98.50 223 LEU A CA 1
ATOM 1771 C C . LEU A 1 223 ? -16.026 2.131 9.558 1.00 98.50 223 LEU A C 1
ATOM 1773 O O . LEU A 1 223 ? -16.236 1.744 10.704 1.00 98.50 223 LEU A O 1
ATOM 1777 N N . LYS A 1 224 ? -16.150 3.419 9.200 1.00 98.56 224 LYS A N 1
ATOM 1778 C CA . LYS A 1 224 ? -16.561 4.478 10.139 1.00 98.56 224 LYS A CA 1
ATOM 1779 C C . LYS A 1 224 ? -17.947 4.193 10.731 1.00 98.56 224 LYS A C 1
ATOM 1781 O O . LYS A 1 224 ? -18.076 4.146 11.948 1.00 98.56 224 LYS A O 1
ATOM 1786 N N . ALA A 1 225 ? -18.930 3.874 9.887 1.00 98.50 225 ALA A N 1
ATOM 1787 C CA . ALA A 1 225 ? -20.286 3.547 10.334 1.00 98.50 225 ALA A CA 1
ATOM 1788 C C . ALA A 1 225 ? -20.354 2.284 11.220 1.00 98.50 225 ALA A C 1
ATOM 1790 O O . ALA A 1 225 ? -21.176 2.209 12.131 1.00 98.50 225 ALA A O 1
ATOM 1791 N N . GLN A 1 226 ? -19.495 1.282 10.987 1.00 98.38 226 GLN A N 1
ATOM 1792 C CA . GLN A 1 226 ? -19.421 0.099 11.856 1.00 98.38 226 GLN A CA 1
ATOM 1793 C C . GLN A 1 226 ? -18.718 0.389 13.192 1.00 98.38 226 GLN A C 1
ATOM 1795 O O . GLN A 1 226 ? -19.113 -0.198 14.195 1.00 98.38 226 GLN A O 1
ATOM 1800 N N . LYS A 1 227 ? -17.737 1.306 13.234 1.00 98.62 227 LYS A N 1
ATOM 1801 C CA . LYS A 1 227 ? -17.134 1.787 14.491 1.00 98.62 227 LYS A CA 1
ATOM 1802 C C . LYS A 1 227 ? -18.146 2.549 15.344 1.00 98.62 227 LYS A C 1
ATOM 1804 O O . LYS A 1 227 ? -18.401 2.141 16.467 1.00 98.62 227 LYS A O 1
ATOM 1809 N N . GLU A 1 228 ? -18.832 3.534 14.766 1.00 98.50 228 GLU A N 1
ATOM 1810 C CA . GLU A 1 228 ? -19.897 4.297 15.442 1.00 98.50 228 GLU A CA 1
ATOM 1811 C C . GLU A 1 228 ? -21.007 3.372 15.984 1.00 98.50 228 GLU A C 1
ATOM 1813 O O . GLU A 1 228 ? -21.526 3.556 17.087 1.00 98.50 228 GLU A O 1
ATOM 1818 N N . ARG A 1 229 ? -21.345 2.311 15.235 1.00 98.50 229 ARG A N 1
ATOM 1819 C CA . ARG A 1 229 ? -22.307 1.283 15.663 1.00 98.50 229 ARG A CA 1
ATOM 1820 C C . ARG A 1 229 ? -21.769 0.354 16.759 1.00 98.50 229 ARG A C 1
ATOM 1822 O O . ARG A 1 229 ? -22.571 -0.166 17.537 1.00 98.50 229 ARG A O 1
ATOM 1829 N N . LEU A 1 230 ? -20.461 0.110 16.813 1.00 98.56 230 LEU A N 1
ATOM 1830 C CA . LEU A 1 230 ? -19.814 -0.653 17.882 1.00 98.56 230 LEU A CA 1
ATOM 1831 C C . LEU A 1 230 ? -19.764 0.178 19.169 1.00 98.56 230 LEU A C 1
ATOM 1833 O O . LEU A 1 230 ? -20.304 -0.263 20.176 1.00 98.56 230 LEU A O 1
ATOM 1837 N N . GLU A 1 231 ? -19.258 1.407 19.093 1.00 98.50 231 GLU A N 1
ATOM 1838 C CA . GLU A 1 231 ? -19.192 2.376 20.197 1.00 98.50 231 GLU A CA 1
ATOM 1839 C C . GLU A 1 231 ? -20.584 2.588 20.834 1.00 98.50 231 GLU A C 1
ATOM 1841 O O . GLU A 1 231 ? -20.752 2.522 22.052 1.00 98.50 231 GLU A O 1
ATOM 1846 N N . SER A 1 232 ? -21.632 2.725 20.010 1.00 98.62 232 SER A N 1
ATOM 1847 C CA . SER A 1 232 ? -23.028 2.797 20.468 1.00 98.62 232 SER A CA 1
ATOM 1848 C C . SER A 1 232 ? -23.492 1.542 21.235 1.00 98.62 232 SER A C 1
ATOM 1850 O O . SER A 1 232 ? -24.204 1.655 22.238 1.00 98.62 232 SER A O 1
ATOM 1852 N N . LYS A 1 233 ? -23.075 0.341 20.808 1.00 98.56 233 LYS A N 1
ATOM 1853 C CA . LYS A 1 233 ? -23.373 -0.919 21.511 1.00 98.56 233 LYS A CA 1
ATOM 1854 C C . LYS A 1 233 ? -22.567 -1.079 22.796 1.00 98.56 233 LYS A C 1
ATOM 1856 O O . LYS A 1 233 ? -23.097 -1.621 23.763 1.00 98.56 233 LYS A O 1
ATOM 1861 N N . GLU A 1 234 ? -21.319 -0.630 22.820 1.00 98.69 234 GLU A N 1
ATOM 1862 C CA . GLU A 1 234 ? -20.456 -0.661 24.004 1.00 98.69 234 GLU A CA 1
ATOM 1863 C C . GLU A 1 234 ? -21.038 0.240 25.100 1.00 98.69 234 GLU A C 1
ATOM 1865 O O . GLU A 1 234 ? -21.294 -0.238 26.205 1.00 98.69 234 GLU A O 1
ATOM 1870 N N . LEU A 1 235 ? -21.420 1.476 24.757 1.00 98.62 235 LEU A N 1
ATOM 1871 C CA . LEU A 1 235 ? -22.126 2.396 25.659 1.00 98.62 235 LEU A CA 1
ATOM 1872 C C . LEU A 1 235 ? -23.441 1.809 26.204 1.00 98.62 235 LEU A C 1
ATOM 1874 O O . LEU A 1 235 ? -23.730 1.940 27.395 1.00 98.62 235 LEU A O 1
ATOM 1878 N N . HIS A 1 236 ? -24.232 1.131 25.363 1.00 98.69 236 HIS A N 1
ATOM 1879 C CA . HIS A 1 236 ? -25.448 0.443 25.813 1.00 98.69 236 HIS A CA 1
ATOM 1880 C C . HIS A 1 236 ? -25.137 -0.745 26.740 1.00 98.69 236 HIS A C 1
ATOM 1882 O O . HIS A 1 236 ? -25.808 -0.933 27.754 1.00 98.69 236 HIS A O 1
ATOM 1888 N N . THR A 1 237 ? -24.091 -1.516 26.436 1.00 98.62 237 THR A N 1
ATOM 1889 C CA . THR A 1 237 ? -23.648 -2.650 27.260 1.00 98.62 237 THR A CA 1
ATOM 1890 C C . THR A 1 237 ? -23.167 -2.176 28.632 1.00 98.62 237 THR A C 1
ATOM 1892 O O . THR A 1 237 ? -23.508 -2.787 29.642 1.00 98.62 237 THR A O 1
ATOM 1895 N N . ASP A 1 238 ? -22.451 -1.054 28.704 1.00 98.69 238 ASP A N 1
ATOM 1896 C CA . ASP A 1 238 ? -22.018 -0.457 29.969 1.00 98.69 238 ASP A CA 1
ATOM 1897 C C . ASP A 1 238 ? -23.166 0.151 30.777 1.00 98.69 238 ASP A C 1
ATOM 1899 O O . ASP A 1 238 ? -23.161 0.057 32.005 1.00 98.69 238 ASP A O 1
ATOM 1903 N N . LEU A 1 239 ? -24.181 0.719 30.119 1.00 98.69 239 LEU A N 1
ATOM 1904 C CA . LEU A 1 239 ? -25.412 1.138 30.790 1.00 98.69 239 LEU A CA 1
ATOM 1905 C C . LEU A 1 239 ? -26.141 -0.064 31.415 1.00 98.69 239 LEU A C 1
ATOM 1907 O O . LEU A 1 239 ? -26.558 0.008 32.572 1.00 98.69 239 LEU A O 1
ATOM 1911 N N . LEU A 1 240 ? -26.241 -1.185 30.690 1.00 98.62 240 LEU A N 1
ATOM 1912 C CA . LEU A 1 240 ? -26.814 -2.427 31.216 1.00 98.62 240 LEU A CA 1
ATOM 1913 C C . LEU A 1 240 ? -25.983 -2.999 32.373 1.00 98.62 240 LEU A C 1
ATOM 1915 O O . LEU A 1 240 ? -26.557 -3.323 33.409 1.00 98.62 240 LEU A O 1
ATOM 1919 N N . ARG A 1 241 ? -24.647 -3.055 32.255 1.00 98.69 241 ARG A N 1
ATOM 1920 C CA . ARG A 1 241 ? -23.735 -3.482 33.339 1.00 98.69 241 ARG A CA 1
ATOM 1921 C C . ARG A 1 241 ? -23.951 -2.658 34.612 1.00 98.69 241 ARG A C 1
ATOM 1923 O O . ARG A 1 241 ? -24.128 -3.233 35.683 1.00 98.69 241 ARG A O 1
ATOM 1930 N N . ARG A 1 242 ? -24.013 -1.324 34.493 1.00 98.69 242 ARG A N 1
ATOM 1931 C CA . ARG A 1 242 ? -24.303 -0.420 35.623 1.00 98.69 242 ARG A CA 1
ATOM 1932 C C . ARG A 1 242 ? -25.683 -0.678 36.226 1.00 98.69 242 ARG A C 1
ATOM 1934 O O . ARG A 1 242 ? -25.804 -0.707 37.447 1.00 98.69 242 ARG A O 1
ATOM 1941 N N . LYS A 1 243 ? -26.720 -0.904 35.406 1.00 98.62 243 LYS A N 1
ATOM 1942 C CA . LYS A 1 243 ? -28.064 -1.177 35.939 1.00 98.62 243 LYS A CA 1
ATOM 1943 C C . LYS A 1 243 ? -28.175 -2.559 36.592 1.00 98.62 243 LYS A C 1
ATOM 1945 O O . LYS A 1 243 ? -28.896 -2.685 37.576 1.00 98.62 243 LYS A O 1
ATOM 1950 N N . VAL A 1 244 ? -27.441 -3.567 36.114 1.00 98.56 244 VAL A N 1
ATOM 1951 C CA . VAL A 1 244 ? -27.320 -4.865 36.800 1.00 98.56 244 VAL A CA 1
ATOM 1952 C C . VAL A 1 244 ? -26.645 -4.685 38.160 1.00 98.56 244 VAL A C 1
ATOM 1954 O O . VAL A 1 244 ? -27.229 -5.094 39.157 1.00 98.56 244 VAL A O 1
ATOM 1957 N N . ALA A 1 245 ? -25.501 -3.992 38.231 1.00 98.50 245 ALA A N 1
ATOM 1958 C CA . ALA A 1 245 ? -24.818 -3.714 39.499 1.00 98.50 245 ALA A CA 1
ATOM 1959 C C . ALA A 1 245 ? -25.737 -3.001 40.512 1.00 98.50 245 ALA A C 1
ATOM 1961 O O . ALA A 1 245 ? -25.901 -3.484 41.631 1.00 98.50 245 ALA A O 1
ATOM 1962 N N . GLN A 1 246 ? -26.440 -1.943 40.084 1.00 98.31 246 GLN A N 1
ATOM 1963 C CA . GLN A 1 246 ? -27.432 -1.250 40.915 1.00 98.31 246 GLN A CA 1
ATOM 1964 C C . GLN A 1 246 ? -28.544 -2.198 41.405 1.00 98.31 246 GLN A C 1
ATOM 1966 O O . GLN A 1 246 ? -28.928 -2.153 42.569 1.00 98.31 246 GLN A O 1
ATOM 1971 N N . LEU A 1 247 ? -29.087 -3.061 40.539 1.00 98.31 247 LEU A N 1
ATOM 1972 C CA . LEU A 1 247 ? -30.145 -4.003 40.923 1.00 98.31 247 LEU A CA 1
ATOM 1973 C C . LEU A 1 247 ? -29.642 -5.099 41.877 1.00 98.31 247 LEU A C 1
ATOM 1975 O O . LEU A 1 247 ? -30.410 -5.575 42.712 1.00 98.31 247 LEU A O 1
ATOM 1979 N N . GLU A 1 248 ? -28.368 -5.486 41.796 1.00 98.25 248 GLU A N 1
ATOM 1980 C CA . GLU A 1 248 ? -27.752 -6.372 42.784 1.00 98.25 248 GLU A CA 1
ATOM 1981 C C . GLU A 1 248 ? -27.519 -5.673 44.131 1.00 98.25 248 GLU A C 1
ATOM 1983 O O . GLU A 1 248 ? -27.751 -6.284 45.171 1.00 98.25 248 GLU A O 1
ATOM 1988 N N . GLU A 1 249 ? -27.100 -4.406 44.142 1.00 97.81 249 GLU A N 1
ATOM 1989 C CA . GLU A 1 249 ? -26.976 -3.586 45.358 1.00 97.81 249 GLU A CA 1
ATOM 1990 C C . GLU A 1 249 ? -28.340 -3.371 46.031 1.00 97.81 249 GLU A C 1
ATOM 1992 O O . GLU A 1 249 ? -28.491 -3.654 47.219 1.00 97.81 249 GLU A O 1
ATOM 1997 N N . GLU A 1 250 ? -29.370 -2.996 45.262 1.00 97.75 250 GLU A N 1
ATOM 1998 C CA . GLU A 1 250 ? -30.757 -2.923 45.737 1.00 97.75 250 GLU A CA 1
ATOM 1999 C C . GLU A 1 250 ? -31.246 -4.273 46.292 1.00 97.75 250 GLU A C 1
ATOM 2001 O O . GLU A 1 250 ? -31.996 -4.304 47.268 1.00 97.75 250 GLU A O 1
ATOM 2006 N N . LYS A 1 251 ? -30.836 -5.400 45.692 1.00 98.12 251 LYS A N 1
ATOM 2007 C CA . LYS A 1 251 ? -31.178 -6.746 46.177 1.00 98.12 251 LYS A CA 1
ATOM 2008 C C . LYS A 1 251 ? -30.454 -7.093 47.482 1.00 98.12 251 LYS A C 1
ATOM 2010 O O . LYS A 1 251 ? -31.093 -7.674 48.357 1.00 98.12 251 LYS A O 1
ATOM 2015 N N . ARG A 1 252 ? -29.167 -6.748 47.618 1.00 97.31 252 ARG A N 1
ATOM 2016 C CA . ARG A 1 252 ? -28.378 -6.934 48.853 1.00 97.31 252 ARG A CA 1
ATOM 2017 C C . ARG A 1 252 ? -29.023 -6.154 49.999 1.00 97.31 252 ARG A C 1
ATOM 2019 O O . ARG A 1 252 ? -29.539 -6.780 50.916 1.00 97.31 252 ARG A O 1
ATOM 2026 N N . ALA A 1 253 ? -29.202 -4.842 49.835 1.00 97.12 253 ALA A N 1
ATOM 2027 C CA . ALA A 1 253 ? -29.820 -3.985 50.849 1.00 97.12 253 ALA A CA 1
ATOM 2028 C C . ALA A 1 253 ? -31.235 -4.444 51.267 1.00 97.12 253 ALA A C 1
ATOM 2030 O O . ALA A 1 253 ? -31.586 -4.387 52.443 1.00 97.12 253 ALA A O 1
ATOM 2031 N N . ARG A 1 254 ? -32.060 -4.952 50.335 1.00 97.12 254 ARG A N 1
ATOM 2032 C CA . ARG A 1 254 ? -33.374 -5.546 50.670 1.00 97.12 254 ARG A CA 1
ATOM 2033 C C . ARG A 1 254 ? -33.274 -6.861 51.449 1.00 97.12 254 ARG A C 1
ATOM 2035 O O . ARG A 1 254 ? -34.205 -7.175 52.187 1.00 97.12 254 ARG A O 1
ATOM 2042 N N . SER A 1 255 ? -32.204 -7.631 51.256 1.00 96.88 255 SER A N 1
ATOM 2043 C CA . SER A 1 255 ? -31.913 -8.842 52.028 1.00 96.88 255 SER A CA 1
ATOM 2044 C C . SER A 1 255 ? -31.475 -8.478 53.445 1.00 96.88 255 SER A C 1
ATOM 2046 O O . SER A 1 255 ? -32.004 -9.034 54.402 1.00 96.88 255 SER A O 1
ATOM 2048 N N . ASP A 1 256 ? -30.585 -7.497 53.580 1.00 96.81 256 ASP A N 1
ATOM 2049 C CA . ASP A 1 256 ? -30.063 -7.035 54.870 1.00 96.81 256 ASP A CA 1
ATOM 2050 C C . ASP A 1 256 ? -31.204 -6.462 55.739 1.00 96.81 256 ASP A C 1
ATOM 2052 O O . ASP A 1 256 ? -31.442 -6.929 56.852 1.00 96.81 256 ASP A O 1
ATOM 2056 N N . LEU A 1 257 ? -32.040 -5.586 55.161 1.00 96.75 257 LEU A N 1
ATOM 2057 C CA . LEU A 1 257 ? -33.271 -5.066 55.783 1.00 96.75 257 LEU A CA 1
ATOM 2058 C C . LEU A 1 257 ? -34.325 -6.147 56.105 1.00 96.75 257 LEU A C 1
ATOM 2060 O O . LEU A 1 257 ? -35.263 -5.889 56.864 1.00 96.75 257 LEU A O 1
ATOM 2064 N N . ALA A 1 258 ? -34.243 -7.339 55.503 1.00 96.62 258 ALA A N 1
ATOM 2065 C CA . ALA A 1 258 ? -35.116 -8.454 55.863 1.00 96.62 258 ALA A CA 1
ATOM 2066 C C . ALA A 1 258 ? -34.607 -9.178 57.118 1.00 96.62 258 ALA A C 1
ATOM 2068 O O . ALA A 1 258 ? -35.415 -9.452 58.003 1.00 96.62 258 ALA A O 1
ATOM 2069 N N . VAL A 1 259 ? -33.291 -9.396 57.225 1.00 97.00 259 VAL A N 1
ATOM 2070 C CA . VAL A 1 259 ? -32.641 -9.944 58.429 1.00 97.00 259 VAL A CA 1
ATOM 2071 C C . VAL A 1 259 ? -32.869 -9.018 59.626 1.00 97.00 259 VAL A C 1
ATOM 2073 O O . VAL A 1 259 ? -33.378 -9.470 60.648 1.00 97.00 259 VAL A O 1
ATOM 2076 N N . GLU A 1 260 ? -32.622 -7.710 59.477 1.00 95.50 260 GLU A N 1
ATOM 2077 C CA . GLU A 1 260 ? -32.861 -6.722 60.544 1.00 95.50 260 GLU A CA 1
ATOM 2078 C C . GLU A 1 260 ? -34.318 -6.727 61.042 1.00 95.50 260 GLU A C 1
ATOM 2080 O O . GLU A 1 260 ? -34.575 -6.600 62.243 1.00 95.50 260 GLU A O 1
ATOM 2085 N N . ARG A 1 261 ? -35.293 -6.908 60.137 1.00 96.31 261 ARG A N 1
ATOM 2086 C CA . ARG A 1 261 ? -36.712 -7.015 60.509 1.00 96.31 261 ARG A CA 1
ATOM 2087 C C . ARG A 1 261 ? -36.991 -8.288 61.308 1.00 96.31 261 ARG A C 1
ATOM 2089 O O . ARG A 1 261 ? -37.729 -8.231 62.292 1.00 96.31 261 ARG A O 1
ATOM 2096 N N . ASP A 1 262 ? -36.438 -9.422 60.892 1.00 97.06 262 ASP A N 1
ATOM 2097 C CA . ASP A 1 262 ? -36.674 -10.701 61.560 1.00 97.06 262 ASP A CA 1
ATOM 2098 C C . ASP A 1 262 ? -36.004 -10.741 62.945 1.00 97.06 262 ASP A C 1
ATOM 2100 O O . ASP A 1 262 ? -36.638 -11.176 6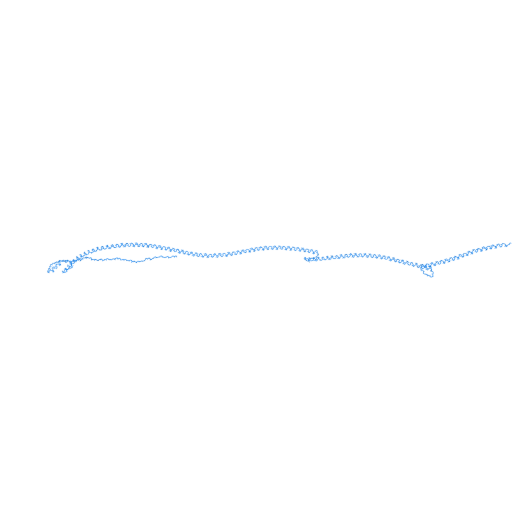3.911 1.00 97.06 262 ASP A O 1
ATOM 2104 N N . ASP A 1 263 ? -34.810 -10.158 63.092 1.00 96.88 263 ASP A N 1
ATOM 2105 C CA . ASP A 1 263 ? -34.161 -9.932 64.390 1.00 96.88 263 ASP A CA 1
ATOM 2106 C C . ASP A 1 263 ? -34.979 -8.985 65.286 1.00 96.88 263 ASP A C 1
ATOM 2108 O O . ASP A 1 263 ? -35.225 -9.287 66.460 1.00 96.88 263 ASP A O 1
ATOM 2112 N N . ALA A 1 264 ? -35.503 -7.880 64.743 1.00 96.31 264 ALA A N 1
ATOM 2113 C CA . ALA A 1 264 ? -36.401 -6.985 65.476 1.00 96.31 264 ALA A CA 1
ATOM 2114 C C . ALA A 1 264 ? -37.708 -7.686 65.905 1.00 96.31 264 ALA A C 1
ATOM 2116 O O . ALA A 1 264 ? -38.200 -7.482 67.023 1.00 96.31 264 ALA A O 1
ATOM 2117 N N . HIS A 1 265 ? -38.267 -8.566 65.068 1.00 97.31 265 HIS A N 1
ATOM 2118 C CA . HIS A 1 265 ? -39.421 -9.396 65.419 1.00 97.31 265 HIS A CA 1
ATOM 2119 C C . HIS A 1 265 ? -39.085 -10.438 66.500 1.00 97.31 265 HIS A C 1
ATOM 2121 O O . HIS A 1 265 ? -39.904 -10.667 67.395 1.00 97.31 265 HIS A O 1
ATOM 2127 N N . LEU A 1 266 ? -37.894 -11.045 66.477 1.00 97.31 266 LEU A N 1
ATOM 2128 C CA . LEU A 1 266 ? -37.413 -11.951 67.527 1.00 97.31 266 LEU A CA 1
ATOM 2129 C C . LEU A 1 266 ? -37.202 -11.215 68.860 1.00 97.31 266 LEU A C 1
ATOM 2131 O O . LEU A 1 266 ? -37.630 -11.714 69.908 1.00 97.31 266 LEU A O 1
ATOM 2135 N N . ALA A 1 267 ? -36.639 -10.005 68.829 1.00 97.19 267 ALA A N 1
ATOM 2136 C CA . ALA A 1 267 ? -36.515 -9.136 69.996 1.00 97.19 267 ALA A CA 1
ATOM 2137 C C . ALA A 1 267 ? -37.896 -8.755 70.562 1.00 97.19 267 ALA A C 1
ATOM 2139 O O . ALA A 1 267 ? -38.141 -8.937 71.757 1.00 97.19 267 ALA A O 1
ATOM 2140 N N . THR A 1 268 ? -38.837 -8.342 69.706 1.00 97.19 268 THR A N 1
ATOM 2141 C CA . THR A 1 268 ? -40.221 -8.011 70.098 1.00 97.19 268 THR A CA 1
ATOM 2142 C C . THR A 1 268 ? -40.925 -9.206 70.745 1.00 97.19 268 THR A C 1
ATOM 2144 O O . THR A 1 268 ? -41.454 -9.083 71.847 1.00 97.19 268 THR A O 1
ATOM 2147 N N . ARG A 1 269 ? -40.864 -10.397 70.128 1.00 97.38 269 ARG A N 1
ATOM 2148 C CA . ARG A 1 269 ? -41.418 -11.648 70.691 1.00 97.38 269 ARG A CA 1
ATOM 2149 C C . ARG A 1 269 ? -40.780 -12.017 72.034 1.00 97.38 269 ARG A C 1
ATOM 2151 O O . ARG A 1 269 ? -41.449 -12.573 72.904 1.00 97.38 269 ARG A O 1
ATOM 2158 N N . THR A 1 270 ? -39.495 -11.721 72.219 1.00 97.75 270 THR A N 1
ATOM 2159 C CA . THR A 1 270 ? -38.770 -11.987 73.470 1.00 97.75 270 THR A CA 1
ATOM 2160 C C . THR A 1 270 ? -39.163 -11.006 74.574 1.00 97.75 270 THR A C 1
ATOM 2162 O O . THR A 1 270 ? -39.353 -11.423 75.717 1.00 97.75 270 THR A O 1
ATOM 2165 N N . LEU A 1 271 ? -39.345 -9.724 74.246 1.00 96.75 271 LEU A N 1
ATOM 2166 C CA . LEU A 1 271 ? -39.872 -8.715 75.168 1.00 96.75 271 LEU A CA 1
ATOM 2167 C C . LEU A 1 271 ? -41.328 -9.010 75.547 1.00 96.75 271 LEU A C 1
ATOM 2169 O O . LEU A 1 271 ? -41.641 -9.029 76.732 1.00 96.75 271 LEU A O 1
ATOM 2173 N N . GLN A 1 272 ? -42.183 -9.353 74.580 1.00 97.31 272 GLN A N 1
ATOM 2174 C CA . GLN A 1 272 ? -43.570 -9.753 74.831 1.00 97.31 272 GLN A CA 1
ATOM 2175 C C . GLN A 1 272 ? -43.647 -10.920 75.829 1.00 97.31 272 GLN A C 1
ATOM 2177 O O . GLN A 1 272 ? -44.356 -10.824 76.827 1.00 97.31 272 GLN A O 1
ATOM 2182 N N . LYS A 1 273 ? -42.836 -11.974 75.647 1.00 97.88 273 LYS A N 1
ATOM 2183 C CA . LYS A 1 273 ? -42.743 -13.100 76.598 1.00 97.88 273 LYS A CA 1
ATOM 2184 C C . LYS A 1 273 ? -42.256 -12.700 77.997 1.00 97.88 273 LYS A C 1
ATOM 2186 O O . LYS A 1 273 ? -42.563 -13.406 78.955 1.00 97.88 273 LYS A O 1
ATOM 2191 N N . LYS A 1 274 ? -41.488 -11.611 78.145 1.00 97.56 274 LYS A N 1
ATOM 2192 C CA . LYS A 1 274 ? -41.134 -11.048 79.463 1.00 97.56 274 LYS A CA 1
ATOM 2193 C C . LYS A 1 274 ? -42.323 -10.296 80.064 1.00 97.56 274 LYS A C 1
ATOM 2195 O O . LYS A 1 274 ? -42.658 -10.551 81.215 1.00 97.56 274 LYS A O 1
ATOM 2200 N N . THR A 1 275 ? -43.004 -9.456 79.285 1.00 96.75 275 THR A N 1
ATOM 2201 C CA . THR A 1 275 ? -44.220 -8.746 79.719 1.00 96.75 275 THR A CA 1
ATOM 2202 C C . THR A 1 275 ? -45.327 -9.718 80.140 1.00 96.75 275 THR A C 1
ATOM 2204 O O . THR A 1 275 ? -45.927 -9.533 81.190 1.00 96.75 275 THR A O 1
ATOM 2207 N N . GLU A 1 276 ? -45.544 -10.810 79.402 1.00 97.12 276 GLU A N 1
ATOM 2208 C CA . GLU A 1 276 ? -46.508 -11.869 79.751 1.00 97.12 276 GLU A CA 1
ATOM 2209 C C . GLU A 1 276 ? -46.177 -12.601 81.065 1.00 97.12 276 GLU A C 1
ATOM 2211 O O . GLU A 1 276 ? -47.086 -13.092 81.735 1.00 97.12 276 GLU A O 1
ATOM 2216 N N . ARG A 1 277 ? -44.894 -12.694 81.449 1.00 97.25 277 ARG A N 1
ATOM 2217 C CA . ARG A 1 277 ? -44.468 -13.250 82.748 1.00 97.25 277 ARG A CA 1
ATOM 2218 C C . ARG A 1 277 ? -44.697 -12.244 83.871 1.00 97.25 277 ARG A C 1
ATOM 2220 O O . ARG A 1 277 ? -45.414 -12.556 84.815 1.00 97.25 277 ARG A O 1
ATOM 2227 N N . LEU A 1 278 ? -44.194 -11.021 83.699 1.00 96.75 278 LEU A N 1
ATOM 2228 C CA . LEU A 1 278 ? -44.366 -9.924 84.656 1.00 96.75 278 LEU A CA 1
ATOM 2229 C C . LEU A 1 278 ? -45.848 -9.610 84.915 1.00 96.75 278 LEU A C 1
ATOM 2231 O O . LEU A 1 278 ? -46.216 -9.308 86.044 1.00 96.75 278 LEU A O 1
ATOM 2235 N N . GLN A 1 279 ? -46.715 -9.738 83.906 1.00 97.44 279 GLN A N 1
ATOM 2236 C CA . GLN A 1 279 ? -48.162 -9.587 84.068 1.00 97.44 279 GLN A CA 1
ATOM 2237 C C . GLN A 1 279 ? -48.760 -10.695 84.951 1.00 97.44 279 GLN A C 1
ATOM 2239 O O . GLN A 1 279 ? -49.541 -10.397 85.848 1.00 97.44 279 GLN A O 1
ATOM 2244 N N . LYS A 1 280 ? -48.358 -11.960 84.760 1.00 97.44 280 LYS A N 1
ATOM 2245 C CA . LYS A 1 280 ? -48.800 -13.085 85.608 1.00 97.44 280 LYS A CA 1
ATOM 2246 C C . LYS A 1 280 ? -48.293 -12.956 87.045 1.00 97.44 280 LYS A C 1
ATOM 2248 O O . LYS A 1 280 ? -49.041 -13.231 87.979 1.00 97.44 280 LYS A O 1
ATOM 2253 N N . GLU A 1 281 ? -47.054 -12.507 87.225 1.00 96.69 281 GLU A N 1
ATOM 2254 C CA . GLU A 1 281 ? -46.471 -12.212 88.538 1.00 96.69 281 GLU A CA 1
ATOM 2255 C C . GLU A 1 281 ? -47.245 -11.075 89.229 1.00 96.69 281 GLU A C 1
ATOM 2257 O O . GLU A 1 281 ? -47.725 -11.256 90.349 1.00 96.69 281 GLU A O 1
ATOM 2262 N N . LEU A 1 282 ? -47.483 -9.958 88.531 1.00 96.88 282 LEU A N 1
ATOM 2263 C CA . LEU A 1 282 ? -48.293 -8.834 89.012 1.00 96.88 282 LEU A CA 1
ATOM 2264 C C . LEU A 1 282 ? -49.718 -9.259 89.391 1.00 96.88 282 LEU A C 1
ATOM 2266 O O . LEU A 1 282 ? -50.223 -8.846 90.435 1.00 96.88 282 LEU A O 1
ATOM 2270 N N . ASP A 1 283 ? -50.370 -10.088 88.577 1.00 97.19 283 ASP A N 1
ATOM 2271 C CA . ASP A 1 283 ? -51.722 -10.562 88.864 1.00 97.19 283 ASP A CA 1
ATOM 2272 C C . ASP A 1 283 ? -51.751 -11.560 90.027 1.00 97.19 283 ASP A C 1
ATOM 2274 O O . ASP A 1 283 ? -52.660 -11.481 90.851 1.00 97.19 283 ASP A O 1
ATOM 2278 N N . SER A 1 284 ? -50.744 -12.423 90.194 1.00 97.06 284 SER A N 1
ATOM 2279 C CA . SER A 1 284 ? -50.641 -13.278 91.390 1.00 97.06 284 SER A CA 1
ATOM 2280 C C . SER A 1 284 ? -50.448 -12.457 92.676 1.00 97.06 284 SER A C 1
ATOM 2282 O O . SER A 1 284 ? -51.119 -12.707 93.680 1.00 97.06 284 SER A O 1
ATOM 2284 N N . LEU A 1 285 ? -49.631 -11.397 92.623 1.00 96.12 285 LEU A N 1
ATOM 2285 C CA . LEU A 1 285 ? -49.450 -10.450 93.727 1.00 96.12 285 LEU A CA 1
ATOM 2286 C C . LEU A 1 285 ? -50.730 -9.649 94.013 1.00 96.12 285 LEU A C 1
ATOM 2288 O O . LEU A 1 285 ? -51.038 -9.393 95.175 1.00 96.12 285 LEU A O 1
ATOM 2292 N N . ARG A 1 286 ? -51.517 -9.294 92.988 1.00 97.19 286 ARG A N 1
ATOM 2293 C CA . ARG A 1 286 ? -52.846 -8.674 93.155 1.00 97.19 286 ARG A CA 1
ATOM 2294 C C . ARG A 1 286 ? -53.835 -9.611 93.848 1.00 97.19 286 ARG A C 1
ATOM 2296 O O . ARG A 1 286 ? -54.543 -9.151 94.740 1.00 97.19 286 ARG A O 1
ATOM 2303 N N . HIS A 1 287 ? -53.863 -10.896 93.486 1.00 96.75 287 HIS A N 1
ATOM 2304 C CA . HIS A 1 287 ? -54.710 -11.890 94.155 1.00 96.75 287 HIS A CA 1
ATOM 2305 C C . HIS A 1 287 ? -54.315 -12.042 95.628 1.00 96.75 287 HIS A C 1
ATOM 2307 O O . HIS A 1 287 ? -55.169 -11.878 96.493 1.00 96.75 287 HIS A O 1
ATOM 2313 N N . SER A 1 288 ? -53.024 -12.224 95.926 1.00 96.31 288 SER A N 1
ATOM 2314 C CA . SER A 1 288 ? -52.528 -12.292 97.309 1.00 96.31 288 SER A CA 1
ATOM 2315 C C . SER A 1 288 ? -52.806 -11.002 98.100 1.00 96.31 288 SER A C 1
ATOM 2317 O O . SER A 1 288 ? -53.223 -11.055 99.253 1.00 96.31 288 SER A O 1
ATOM 2319 N N . ASN A 1 289 ? -52.678 -9.821 97.483 1.00 96.12 289 ASN A N 1
ATOM 2320 C CA . ASN A 1 289 ? -53.022 -8.552 98.131 1.00 96.12 289 ASN A CA 1
ATOM 2321 C C . ASN A 1 289 ? -54.531 -8.412 98.411 1.00 96.12 289 ASN A C 1
ATOM 2323 O O . ASN A 1 289 ? -54.913 -7.805 99.410 1.00 96.12 289 ASN A O 1
ATOM 2327 N N . MET A 1 290 ? -55.387 -8.959 97.543 1.00 96.38 290 MET A N 1
ATOM 2328 C CA . MET A 1 290 ? -56.839 -8.994 97.734 1.00 96.38 290 MET A CA 1
ATOM 2329 C C . MET A 1 290 ? -57.244 -10.004 98.817 1.00 96.38 290 MET A C 1
ATOM 2331 O O . MET A 1 290 ? -58.100 -9.693 99.641 1.00 96.38 290 MET A O 1
ATOM 2335 N N . GLU A 1 291 ? -56.579 -11.157 98.877 1.00 96.62 291 GLU A N 1
ATOM 2336 C CA . GLU A 1 291 ? -56.738 -12.151 99.942 1.00 96.62 291 GLU A CA 1
ATOM 2337 C C . GLU A 1 291 ? -56.322 -11.580 101.306 1.00 96.62 291 GLU A C 1
ATOM 2339 O O . GLU A 1 291 ? -57.106 -11.612 102.249 1.00 96.62 291 GLU A O 1
ATOM 2344 N N . LEU A 1 292 ? -55.146 -10.948 101.400 1.00 95.94 292 LEU A N 1
ATOM 2345 C CA . LEU A 1 292 ? -54.690 -10.268 102.619 1.00 95.94 292 LEU A CA 1
ATOM 2346 C C . LEU A 1 292 ? -55.637 -9.133 103.046 1.00 95.94 292 LEU A C 1
ATOM 2348 O O . LEU A 1 292 ? -55.828 -8.912 104.239 1.00 95.94 292 LEU A O 1
ATOM 2352 N N . LYS A 1 293 ? -56.272 -8.429 102.098 1.00 96.62 293 LYS A N 1
ATOM 2353 C CA . LYS A 1 293 ? -57.320 -7.435 102.398 1.00 96.62 293 LYS A CA 1
ATOM 2354 C C . LYS A 1 293 ? -58.599 -8.073 102.942 1.00 96.62 293 LYS A C 1
ATOM 2356 O O . LYS A 1 293 ? -59.196 -7.497 103.847 1.00 96.62 293 LYS A O 1
ATOM 2361 N N . ALA A 1 294 ? -58.999 -9.239 102.434 1.00 95.56 294 ALA A N 1
ATOM 2362 C CA . ALA A 1 294 ? -60.127 -10.000 102.969 1.00 95.56 294 ALA A CA 1
ATOM 2363 C C . ALA A 1 294 ? -59.822 -10.510 104.388 1.00 95.56 294 ALA A C 1
ATOM 2365 O O . ALA A 1 294 ? -60.557 -10.184 105.314 1.00 95.56 294 ALA A O 1
ATOM 2366 N N . GLN A 1 295 ? -58.671 -11.160 104.593 1.00 95.19 295 GLN A N 1
ATOM 2367 C CA . GLN A 1 295 ? -58.202 -11.602 105.913 1.00 95.19 295 GLN A CA 1
ATOM 2368 C C . GLN A 1 295 ? -58.103 -10.437 106.918 1.00 95.19 295 GLN A C 1
ATOM 2370 O O . GLN A 1 295 ? -58.447 -10.588 108.092 1.00 95.19 295 GLN A O 1
ATOM 2375 N N . LEU A 1 296 ? -57.675 -9.250 106.469 1.00 95.12 296 LEU A N 1
ATOM 2376 C CA . LEU A 1 296 ? -57.637 -8.040 107.292 1.00 95.12 296 LEU A CA 1
ATOM 2377 C C . LEU A 1 296 ? -59.051 -7.544 107.641 1.00 95.12 296 LEU A C 1
ATOM 2379 O O . LEU A 1 296 ? -59.294 -7.179 108.791 1.00 95.12 296 LEU A O 1
ATOM 2383 N N . ALA A 1 297 ? -59.993 -7.562 106.695 1.00 94.38 297 ALA A N 1
ATOM 2384 C CA . ALA A 1 297 ? -61.394 -7.218 106.942 1.00 94.38 297 ALA A CA 1
ATOM 2385 C C . ALA A 1 297 ? -62.069 -8.201 107.917 1.00 94.38 297 ALA A C 1
ATOM 2387 O O . ALA A 1 297 ? -62.732 -7.761 108.857 1.00 94.38 297 ALA A O 1
ATOM 2388 N N . ASP A 1 298 ? -61.825 -9.506 107.770 1.00 94.19 298 ASP A N 1
ATOM 2389 C CA . ASP A 1 298 ? -62.284 -10.538 108.707 1.00 94.19 298 ASP A CA 1
ATOM 2390 C C . ASP A 1 298 ? -61.679 -10.330 110.102 1.00 94.19 298 ASP A C 1
ATOM 2392 O O . ASP A 1 298 ? -62.387 -10.386 111.108 1.00 94.19 298 ASP A O 1
ATOM 2396 N N . THR A 1 299 ? -60.387 -9.991 110.177 1.00 94.62 299 THR A N 1
ATOM 2397 C CA . THR A 1 299 ? -59.702 -9.646 111.435 1.00 94.62 299 THR A CA 1
ATOM 2398 C C . THR A 1 299 ? -60.301 -8.391 112.081 1.00 94.62 299 THR A C 1
ATOM 2400 O O . THR A 1 299 ? -60.491 -8.354 113.298 1.00 94.62 299 THR A O 1
ATOM 2403 N N . HIS A 1 300 ? -60.671 -7.376 111.293 1.00 95.00 300 HIS A N 1
ATOM 2404 C CA . HIS A 1 300 ? -61.417 -6.215 111.785 1.00 95.00 300 HIS A CA 1
ATOM 2405 C C . HIS A 1 300 ? -62.819 -6.601 112.285 1.00 95.00 300 HIS A C 1
ATOM 2407 O O . HIS A 1 300 ? -63.219 -6.137 113.352 1.00 95.00 300 HIS A O 1
ATOM 2413 N N . GLY A 1 301 ? -63.539 -7.482 111.586 1.00 94.31 301 GLY A N 1
ATOM 2414 C CA . GLY A 1 301 ? -64.838 -8.007 112.018 1.00 94.31 301 GLY A CA 1
ATOM 2415 C C . GLY A 1 301 ? -64.759 -8.815 113.319 1.00 94.31 301 GLY A C 1
ATOM 2416 O O . GLY A 1 301 ? -65.595 -8.650 114.208 1.00 94.31 301 GLY A O 1
ATOM 2417 N N . LEU A 1 302 ? -63.720 -9.638 113.479 1.00 93.62 302 LEU A N 1
ATOM 2418 C CA . LEU A 1 302 ? -63.413 -10.341 114.729 1.00 93.62 302 LEU A CA 1
ATOM 2419 C C . LEU A 1 302 ? -63.052 -9.362 115.854 1.00 93.62 302 LEU A C 1
ATOM 2421 O O . LEU A 1 302 ? -63.525 -9.531 116.976 1.00 93.62 302 LEU A O 1
ATOM 2425 N N . LYS A 1 303 ? -62.283 -8.305 115.563 1.00 95.25 303 LYS A N 1
ATOM 2426 C CA . LYS A 1 303 ? -61.955 -7.254 116.539 1.00 95.25 303 LYS A CA 1
ATOM 2427 C C . LYS A 1 303 ? -63.195 -6.480 116.998 1.00 95.25 303 LYS A C 1
ATOM 2429 O O . LYS A 1 303 ? -63.295 -6.186 118.185 1.00 95.25 303 LYS A O 1
ATOM 2434 N N . ILE A 1 304 ? -64.139 -6.187 116.100 1.00 93.62 304 ILE A N 1
ATOM 2435 C CA . ILE A 1 304 ? -65.429 -5.570 116.450 1.00 93.62 304 ILE A CA 1
ATOM 2436 C C . ILE A 1 304 ? -66.206 -6.496 117.393 1.00 93.62 304 ILE A C 1
ATOM 2438 O O . ILE A 1 304 ? -66.518 -6.079 118.503 1.00 93.62 304 ILE A O 1
ATOM 2442 N N . LYS A 1 305 ? -66.390 -7.774 117.032 1.00 93.62 305 LYS A N 1
ATOM 2443 C CA . LYS A 1 305 ? -67.055 -8.770 117.897 1.00 93.62 305 LYS A CA 1
ATOM 2444 C C . LYS A 1 305 ? -66.383 -8.922 119.264 1.00 93.62 305 LYS A C 1
ATOM 2446 O O . LYS A 1 305 ? -67.065 -9.035 120.277 1.00 93.62 305 LYS A O 1
ATOM 2451 N N . PHE A 1 306 ? -65.051 -8.891 119.315 1.00 93.25 306 PHE A N 1
ATOM 2452 C CA . PHE A 1 306 ? -64.300 -8.920 120.571 1.00 93.25 306 PHE A CA 1
ATOM 2453 C C . PHE A 1 306 ? -64.529 -7.654 121.415 1.00 93.25 306 PHE A C 1
ATOM 2455 O O . PHE A 1 306 ? -64.656 -7.746 122.635 1.00 93.25 306 PHE A O 1
ATOM 2462 N N . MET A 1 307 ? -64.628 -6.474 120.793 1.00 93.31 307 MET A N 1
ATOM 2463 C CA . MET A 1 307 ? -64.969 -5.226 121.487 1.00 93.31 307 MET A CA 1
ATOM 2464 C C . MET A 1 307 ? -66.422 -5.219 121.987 1.00 93.31 307 MET A C 1
ATOM 2466 O O . MET A 1 307 ? -66.648 -4.835 123.130 1.00 93.31 307 MET A O 1
ATOM 2470 N N . GLU A 1 308 ? -67.380 -5.711 121.198 1.00 92.44 308 GLU A N 1
ATOM 2471 C CA . GLU A 1 308 ? -68.785 -5.898 121.598 1.00 92.44 308 GLU A CA 1
ATOM 2472 C C . GLU A 1 308 ? -68.904 -6.867 122.786 1.00 92.44 308 GLU A C 1
ATOM 2474 O O . GLU A 1 308 ? -69.564 -6.564 123.781 1.00 92.44 308 GLU A O 1
ATOM 2479 N N . GLN A 1 309 ? -68.207 -8.008 122.738 1.00 92.19 309 GLN A N 1
ATOM 2480 C CA . GLN A 1 309 ? -68.123 -8.951 123.857 1.00 92.19 309 GLN A CA 1
ATOM 2481 C C . GLN A 1 309 ? -67.468 -8.316 125.089 1.00 92.19 309 GLN A C 1
ATOM 2483 O O . GLN A 1 309 ? -67.985 -8.461 126.193 1.00 92.19 309 GLN A O 1
ATOM 2488 N N . THR A 1 310 ? -66.377 -7.566 124.915 1.00 92.75 310 THR A N 1
ATOM 2489 C CA . THR A 1 310 ? -65.696 -6.857 126.011 1.00 92.75 310 THR A CA 1
ATOM 2490 C C . THR A 1 310 ? -66.613 -5.815 126.651 1.00 92.75 310 THR A C 1
ATOM 2492 O O . THR A 1 310 ? -66.688 -5.755 127.875 1.00 92.75 310 THR A O 1
ATOM 2495 N N . GLN A 1 311 ? -67.363 -5.040 125.861 1.00 93.56 311 GLN A N 1
ATOM 2496 C CA . GLN A 1 311 ? -68.366 -4.107 126.379 1.00 93.56 311 GLN A CA 1
ATOM 2497 C C . GLN A 1 311 ? -69.499 -4.847 127.104 1.00 93.56 311 GLN A C 1
ATOM 2499 O O . GLN A 1 311 ? -69.876 -4.462 128.205 1.00 93.56 311 GLN A O 1
ATOM 2504 N N . THR A 1 312 ? -69.993 -5.955 126.547 1.00 92.00 312 THR A N 1
ATOM 2505 C CA . THR A 1 312 ? -71.016 -6.784 127.204 1.00 92.00 312 THR A CA 1
ATOM 2506 C C . THR A 1 312 ? -70.514 -7.302 128.559 1.00 92.00 312 THR A C 1
ATOM 2508 O O . THR A 1 312 ? -71.249 -7.273 129.544 1.00 92.00 312 THR A O 1
ATOM 2511 N N . ILE A 1 313 ? -69.243 -7.711 128.646 1.00 89.88 313 ILE A N 1
ATOM 2512 C CA . ILE A 1 313 ? -68.594 -8.151 129.888 1.00 89.88 313 ILE A CA 1
ATOM 2513 C C . ILE A 1 313 ? -68.425 -6.990 130.878 1.00 89.88 313 ILE A C 1
ATOM 2515 O O . ILE A 1 313 ? -68.658 -7.192 132.071 1.00 89.88 313 ILE A O 1
ATOM 2519 N N . THR A 1 314 ? -68.058 -5.777 130.447 1.00 90.75 314 THR A N 1
ATOM 2520 C CA . THR A 1 314 ? -67.936 -4.629 131.368 1.00 90.75 314 THR A CA 1
ATOM 2521 C C . THR A 1 314 ? -69.297 -4.131 131.853 1.00 90.75 314 THR A C 1
ATOM 2523 O O . THR A 1 314 ? -69.427 -3.800 133.031 1.00 90.75 314 THR A O 1
ATOM 2526 N N . GLU A 1 315 ? -70.334 -4.165 131.013 1.00 91.06 315 GLU A N 1
ATOM 2527 C CA . GLU A 1 315 ? -71.720 -3.889 131.406 1.00 91.06 315 GLU A CA 1
ATOM 2528 C C . GLU A 1 315 ? -72.254 -4.952 132.374 1.00 91.06 315 GLU A C 1
ATOM 2530 O O . GLU A 1 315 ? -72.791 -4.605 133.425 1.00 91.06 315 GLU A O 1
ATOM 2535 N N . GLN A 1 316 ? -72.028 -6.243 132.107 1.00 89.19 316 GLN A N 1
ATOM 2536 C CA . GLN A 1 316 ? -72.352 -7.323 133.048 1.00 89.19 316 GLN A CA 1
ATOM 2537 C C . GLN A 1 316 ? -71.586 -7.179 134.371 1.00 89.19 316 GLN A C 1
ATOM 2539 O O . GLN A 1 316 ? -72.186 -7.317 135.433 1.00 89.19 316 GLN A O 1
ATOM 2544 N N . SER A 1 317 ? -70.299 -6.826 134.334 1.00 88.38 317 SER A N 1
ATOM 2545 C CA . SER A 1 317 ? -69.478 -6.593 135.535 1.00 88.38 317 SER A CA 1
ATOM 2546 C C . SER A 1 317 ? -69.966 -5.388 136.343 1.00 88.38 317 SER A C 1
ATOM 2548 O O . SER A 1 317 ? -70.025 -5.441 137.572 1.00 88.38 317 SER A O 1
ATOM 2550 N N . LYS A 1 318 ? -70.379 -4.308 135.668 1.00 91.50 318 LYS A N 1
ATOM 2551 C CA . LYS A 1 318 ? -71.013 -3.146 136.300 1.00 91.50 318 LYS A CA 1
ATOM 2552 C C . LYS A 1 318 ? -72.346 -3.537 136.943 1.00 91.50 318 LYS A C 1
ATOM 2554 O O . LYS A 1 318 ? -72.572 -3.204 138.104 1.00 91.50 318 LYS A O 1
ATOM 2559 N N . ASN A 1 319 ? -73.194 -4.272 136.224 1.00 89.69 319 ASN A N 1
ATOM 2560 C CA . ASN A 1 319 ? -74.495 -4.729 136.711 1.00 89.69 319 ASN A CA 1
ATOM 2561 C C . ASN A 1 319 ? -74.346 -5.687 137.903 1.00 89.69 319 ASN A C 1
ATOM 2563 O O . ASN A 1 319 ? -75.093 -5.565 138.868 1.00 89.69 319 ASN A O 1
ATOM 2567 N N . LEU A 1 320 ? -73.340 -6.570 137.898 1.00 87.06 320 LEU A N 1
ATOM 2568 C CA . LEU A 1 320 ? -72.956 -7.386 139.056 1.00 87.06 320 LEU A CA 1
ATOM 2569 C C . LEU A 1 320 ? -72.515 -6.513 140.239 1.00 87.06 320 LEU A C 1
ATOM 2571 O O . LEU A 1 320 ? -72.987 -6.721 141.351 1.00 87.06 320 LEU A O 1
ATOM 2575 N N . GLY A 1 321 ? -71.688 -5.488 140.014 1.00 88.44 321 GLY A N 1
ATOM 2576 C CA . GLY A 1 321 ? -71.280 -4.545 141.061 1.00 88.44 321 GLY A CA 1
ATOM 2577 C C . GLY A 1 321 ? -72.421 -3.669 141.607 1.00 88.44 321 GLY A C 1
ATOM 2578 O O . GLY A 1 321 ? -72.384 -3.257 142.767 1.00 88.44 321 GLY A O 1
ATOM 2579 N N . GLU A 1 322 ? -73.450 -3.379 140.809 1.00 87.19 322 GLU A N 1
ATOM 2580 C CA . GLU A 1 322 ? -74.680 -2.715 141.265 1.00 87.19 322 GLU A CA 1
ATOM 2581 C C . GLU A 1 322 ? -75.618 -3.683 142.001 1.00 87.19 322 GLU A C 1
ATOM 2583 O O . GLU A 1 322 ? -76.180 -3.311 143.034 1.00 87.19 322 GLU A O 1
ATOM 2588 N N . LEU A 1 323 ? -75.716 -4.937 141.547 1.00 84.44 323 LEU A N 1
ATOM 2589 C CA . LEU A 1 323 ? -76.440 -6.016 142.220 1.00 84.44 323 LEU A CA 1
ATOM 2590 C C . LEU A 1 323 ? -75.811 -6.350 143.580 1.00 84.44 323 LEU A C 1
ATOM 2592 O O . LEU A 1 323 ? -76.539 -6.522 144.551 1.00 84.44 323 LEU A O 1
ATOM 2596 N N . GLU A 1 324 ? -74.482 -6.366 143.687 1.00 84.12 324 GLU A N 1
ATOM 2597 C CA . GLU A 1 324 ? -73.758 -6.599 144.941 1.00 84.12 324 GLU A CA 1
ATOM 2598 C C . GLU A 1 324 ? -73.941 -5.432 145.922 1.00 84.12 324 GLU A C 1
ATOM 2600 O O . GLU A 1 324 ? -74.244 -5.656 147.091 1.00 84.12 324 GLU A O 1
ATOM 2605 N N . LYS A 1 325 ? -73.912 -4.175 145.452 1.00 85.56 325 LYS A N 1
ATOM 2606 C CA . LYS A 1 325 ? -74.339 -3.015 146.265 1.00 85.56 325 LYS A CA 1
ATOM 2607 C C . LYS A 1 325 ? -75.819 -3.107 146.660 1.00 85.56 325 LYS A C 1
ATOM 2609 O O . LYS A 1 325 ? -76.200 -2.643 147.733 1.00 85.56 325 LYS A O 1
ATOM 2614 N N . GLY A 1 326 ? -76.668 -3.685 145.811 1.00 82.25 326 GLY A N 1
ATOM 2615 C CA . GLY A 1 326 ? -78.075 -3.974 146.101 1.00 82.25 326 GLY A CA 1
ATOM 2616 C C . GLY A 1 326 ? -78.242 -5.012 147.213 1.00 82.25 326 GLY A C 1
ATOM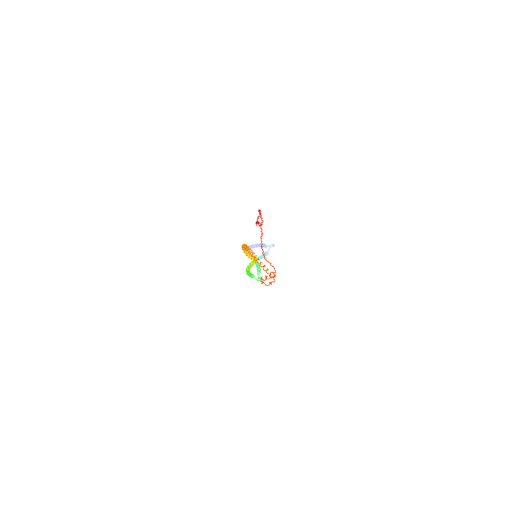 2617 O O . GLY A 1 326 ? -78.961 -4.757 148.179 1.00 82.25 326 GLY A O 1
ATOM 2618 N N . LYS A 1 327 ? -77.519 -6.131 147.112 1.00 85.62 327 LYS A N 1
ATOM 2619 C CA . LYS A 1 327 ? -77.398 -7.194 148.118 1.00 85.62 327 LYS A CA 1
ATOM 2620 C C . LYS A 1 327 ? -76.889 -6.635 149.443 1.00 85.62 327 LYS A C 1
ATOM 2622 O O . LYS A 1 327 ? -77.563 -6.803 150.446 1.00 85.62 327 LYS A O 1
ATOM 2627 N N . GLU A 1 328 ? -75.793 -5.881 149.448 1.00 82.25 328 GLU A N 1
ATOM 2628 C CA . GLU A 1 328 ? -75.217 -5.301 150.667 1.00 82.25 328 GLU A CA 1
ATOM 2629 C C . GLU A 1 328 ? -76.206 -4.338 151.368 1.00 82.25 328 GLU A C 1
ATOM 2631 O O . GLU A 1 328 ? -76.340 -4.334 152.593 1.00 82.25 328 GLU A O 1
ATOM 2636 N N . ARG A 1 329 ? -76.983 -3.557 150.599 1.00 83.38 329 ARG A N 1
ATOM 2637 C CA . ARG A 1 329 ? -78.091 -2.733 151.127 1.00 83.38 329 ARG A CA 1
ATOM 2638 C C . ARG A 1 329 ? -79.254 -3.579 151.657 1.00 83.38 329 ARG A C 1
ATOM 2640 O O . ARG A 1 329 ? -79.876 -3.188 152.644 1.00 83.38 329 ARG A O 1
ATOM 2647 N N . ALA A 1 330 ? -79.577 -4.698 151.011 1.00 78.50 330 ALA A N 1
ATOM 2648 C CA . ALA A 1 330 ? -80.622 -5.618 151.453 1.00 78.50 330 ALA A CA 1
ATOM 2649 C C . ALA A 1 330 ? -80.213 -6.356 152.738 1.00 78.50 330 ALA A C 1
ATOM 2651 O O . ALA A 1 330 ? -81.005 -6.417 153.672 1.00 78.50 330 ALA A O 1
ATOM 2652 N N . GLU A 1 331 ? -78.964 -6.812 152.838 1.00 80.62 331 GLU A N 1
ATOM 2653 C CA . GLU A 1 331 ? -78.369 -7.414 154.035 1.00 80.62 331 GLU A CA 1
ATOM 2654 C C . GLU A 1 331 ? -78.357 -6.419 155.204 1.00 80.62 331 GLU A C 1
ATOM 2656 O O . GLU A 1 331 ? -78.831 -6.755 156.287 1.00 80.62 331 GLU A O 1
ATOM 2661 N N . LYS A 1 332 ? -77.941 -5.162 154.980 1.00 82.38 332 LYS A N 1
ATOM 2662 C CA . LYS A 1 332 ? -77.999 -4.085 155.994 1.00 82.38 332 LYS A CA 1
ATOM 2663 C C . LYS A 1 332 ? -79.428 -3.756 156.459 1.00 82.38 332 LYS A C 1
ATOM 2665 O O . LYS A 1 332 ? -79.626 -3.387 157.613 1.00 82.38 332 LYS A O 1
ATOM 2670 N N . ARG A 1 333 ? -80.438 -3.905 155.592 1.00 80.94 333 ARG A N 1
ATOM 2671 C CA . ARG A 1 333 ? -81.861 -3.792 155.977 1.00 80.94 333 ARG A CA 1
ATOM 2672 C C . ARG A 1 333 ? -82.351 -5.027 156.731 1.00 80.94 333 ARG A C 1
ATOM 2674 O O . ARG A 1 333 ? -83.091 -4.885 157.698 1.00 80.94 333 ARG A O 1
ATOM 2681 N N . LEU A 1 334 ? -81.929 -6.221 156.319 1.00 80.62 334 LEU A N 1
ATOM 2682 C CA . LEU A 1 334 ? -82.299 -7.489 156.944 1.00 80.62 334 LEU A CA 1
ATOM 2683 C C . LEU A 1 334 ? -81.733 -7.603 158.366 1.00 80.62 334 LEU A C 1
ATOM 2685 O O . LEU A 1 334 ? -82.441 -8.054 159.262 1.00 80.62 334 LEU A O 1
ATOM 2689 N N . THR A 1 335 ? -80.498 -7.155 158.605 1.00 74.38 335 THR A N 1
ATOM 2690 C CA . THR A 1 335 ? -79.912 -7.119 159.955 1.00 74.38 335 THR A CA 1
ATOM 2691 C C . THR A 1 335 ? -80.615 -6.108 160.860 1.00 74.38 335 THR A C 1
ATOM 2693 O O . THR A 1 335 ? -80.912 -6.450 162.002 1.00 74.38 335 THR A O 1
ATOM 2696 N N . ALA A 1 336 ? -80.969 -4.921 160.353 1.00 78.69 336 ALA A N 1
ATOM 2697 C CA . ALA A 1 336 ? -81.757 -3.936 161.101 1.00 78.69 336 ALA A CA 1
ATOM 2698 C C . ALA A 1 336 ? -83.178 -4.438 161.434 1.00 78.69 336 ALA A C 1
ATOM 2700 O O . ALA A 1 336 ? -83.624 -4.336 162.574 1.00 78.69 336 ALA A O 1
ATOM 2701 N N . ALA A 1 337 ? -83.872 -5.059 160.474 1.00 76.38 337 ALA A N 1
ATOM 2702 C CA . ALA A 1 337 ? -85.181 -5.669 160.714 1.00 76.38 337 ALA A CA 1
ATOM 2703 C C . ALA A 1 337 ? -85.099 -6.850 161.702 1.00 76.38 337 ALA A C 1
ATOM 2705 O O . ALA A 1 337 ? -86.004 -7.051 162.512 1.00 76.38 337 ALA A O 1
ATOM 2706 N N . LYS A 1 338 ? -83.999 -7.617 161.680 1.00 78.44 338 LYS A N 1
ATOM 2707 C CA . LYS A 1 338 ? -83.749 -8.722 162.617 1.00 78.44 338 LYS A CA 1
ATOM 2708 C C . LYS A 1 338 ? -83.566 -8.231 164.056 1.00 78.44 338 LYS A C 1
ATOM 2710 O O . LYS A 1 338 ? -84.143 -8.837 164.957 1.00 78.44 338 LYS A O 1
ATOM 2715 N N . THR A 1 339 ? -82.823 -7.147 164.290 1.00 77.81 339 THR A N 1
ATOM 2716 C CA . THR A 1 339 ? -82.668 -6.584 165.645 1.00 77.81 339 THR A CA 1
ATOM 2717 C C . THR A 1 339 ? -83.959 -5.922 166.138 1.00 77.81 339 THR A C 1
ATOM 2719 O O . THR A 1 339 ? -84.345 -6.113 167.295 1.00 77.81 339 THR A O 1
ATOM 2722 N N . GLU A 1 340 ? -84.705 -5.243 165.260 1.00 76.88 340 GLU A N 1
ATOM 2723 C CA . GLU A 1 340 ? -86.042 -4.726 165.584 1.00 76.88 340 GLU A CA 1
ATOM 2724 C C . GLU A 1 340 ? -87.018 -5.862 165.956 1.00 76.88 340 GLU A C 1
ATOM 2726 O O . GLU A 1 340 ? -87.750 -5.767 166.942 1.00 76.88 340 GLU A O 1
ATOM 2731 N N . PHE A 1 341 ? -86.993 -6.986 165.234 1.00 78.62 341 PHE A N 1
ATOM 2732 C CA . PHE A 1 341 ? -87.803 -8.159 165.570 1.00 78.62 341 PHE A CA 1
ATOM 2733 C C . PHE A 1 341 ? -87.388 -8.796 166.907 1.00 78.62 341 PHE A C 1
ATOM 2735 O O . PHE A 1 341 ? -88.248 -9.097 167.733 1.00 78.62 341 PHE A O 1
ATOM 2742 N N . GLN A 1 342 ? -86.084 -8.946 167.171 1.00 76.38 342 GLN A N 1
ATOM 2743 C CA . GLN A 1 342 ? -85.580 -9.496 168.437 1.00 76.38 342 GLN A CA 1
ATOM 2744 C C . GLN A 1 342 ? -86.016 -8.663 169.653 1.00 76.38 342 GLN A C 1
ATOM 2746 O O . GLN A 1 342 ? -86.451 -9.230 170.654 1.00 76.38 342 GLN A O 1
ATOM 2751 N N . THR A 1 343 ? -85.978 -7.330 169.559 1.00 74.12 343 THR A N 1
ATOM 2752 C CA . THR A 1 343 ? -86.462 -6.450 170.644 1.00 74.12 343 THR A CA 1
ATOM 2753 C C . THR A 1 343 ? -87.976 -6.540 170.867 1.00 74.12 343 THR A C 1
ATOM 2755 O O . THR A 1 343 ? -88.419 -6.522 172.016 1.00 74.12 343 THR A O 1
ATOM 2758 N N . LYS A 1 344 ? -88.778 -6.722 169.807 1.00 75.12 344 LYS A N 1
ATOM 2759 C CA . LYS A 1 344 ? -90.227 -6.978 169.924 1.00 75.12 344 LYS A CA 1
ATOM 2760 C C . LYS A 1 344 ? -90.529 -8.322 170.595 1.00 75.12 344 LYS A C 1
ATOM 2762 O O . LYS A 1 344 ? -91.361 -8.366 171.497 1.00 75.12 344 LYS A O 1
ATOM 2767 N N . VAL A 1 345 ? -89.823 -9.391 170.212 1.00 78.12 345 VAL A N 1
ATOM 2768 C CA . VAL A 1 345 ? -89.960 -10.720 170.839 1.00 78.12 345 VAL A CA 1
ATOM 2769 C C . VAL A 1 345 ? -89.599 -10.674 172.325 1.00 78.12 345 VAL A C 1
ATOM 2771 O O . VAL A 1 345 ? -90.324 -11.229 173.145 1.00 78.12 345 VAL A O 1
ATOM 2774 N N . HIS A 1 346 ? -88.520 -9.977 172.694 1.00 73.12 346 HIS A N 1
ATOM 2775 C CA . HIS A 1 346 ? -88.093 -9.900 174.092 1.00 73.12 346 HIS A CA 1
ATOM 2776 C C . HIS A 1 346 ? -89.114 -9.170 174.985 1.00 73.12 346 HIS A C 1
ATOM 2778 O O . HIS A 1 346 ? -89.333 -9.588 176.118 1.00 73.12 346 HIS A O 1
ATOM 2784 N N . ARG A 1 347 ? -89.805 -8.146 174.457 1.00 76.31 347 ARG A N 1
ATOM 2785 C CA . ARG A 1 347 ? -90.934 -7.487 175.141 1.00 76.31 347 ARG A CA 1
ATOM 2786 C C . ARG A 1 347 ? -92.093 -8.452 175.407 1.00 76.31 347 ARG A C 1
ATOM 2788 O O . ARG A 1 347 ? -92.496 -8.607 176.553 1.00 76.31 347 ARG A O 1
ATOM 2795 N N . ALA A 1 348 ? -92.548 -9.162 174.372 1.00 73.25 348 ALA A N 1
ATOM 2796 C CA . ALA A 1 348 ? -93.691 -10.071 174.473 1.00 73.25 348 ALA A CA 1
ATOM 2797 C C . ALA A 1 348 ? -93.499 -11.185 175.525 1.00 73.25 348 ALA A C 1
ATOM 2799 O O . ALA A 1 348 ? -94.462 -11.587 176.171 1.00 73.25 348 ALA A O 1
ATOM 2800 N N . ILE A 1 349 ? -92.261 -11.651 175.734 1.00 75.12 349 ILE A N 1
ATOM 2801 C CA . ILE A 1 349 ? -91.927 -12.649 176.767 1.00 75.12 349 ILE A CA 1
ATOM 2802 C C . ILE A 1 349 ? -92.122 -12.082 178.186 1.00 75.12 349 ILE A C 1
ATOM 2804 O O . ILE A 1 349 ? -92.636 -12.781 179.060 1.00 75.12 349 ILE A O 1
ATOM 2808 N N . VAL A 1 350 ? -91.747 -10.819 178.423 1.00 74.88 350 VAL A N 1
ATOM 2809 C CA . VAL A 1 350 ? -91.939 -10.150 179.724 1.00 74.88 350 VAL A CA 1
ATOM 2810 C C . VAL A 1 350 ? -93.428 -9.940 180.006 1.00 74.88 350 VAL A C 1
ATOM 2812 O O . VAL A 1 350 ? -93.898 -10.276 181.094 1.00 74.88 350 VAL A O 1
ATOM 2815 N N . ASP A 1 351 ? -94.175 -9.459 179.011 1.00 75.56 351 ASP A N 1
ATOM 2816 C CA . ASP A 1 351 ? -95.618 -9.216 179.121 1.00 75.56 351 ASP A CA 1
ATOM 2817 C C . ASP A 1 351 ? -96.387 -10.530 179.393 1.00 75.56 351 ASP A C 1
ATOM 2819 O O . ASP A 1 351 ? -97.264 -10.586 180.260 1.00 75.56 351 ASP A O 1
ATOM 2823 N N . GLN A 1 352 ? -96.005 -11.624 178.718 1.00 77.94 352 GLN A N 1
ATOM 2824 C CA . GLN A 1 352 ? -96.568 -12.962 178.938 1.00 77.94 352 GLN A CA 1
ATOM 2825 C C . GLN A 1 352 ? -96.326 -13.472 180.368 1.00 77.94 352 GLN A C 1
ATOM 2827 O O . GLN A 1 352 ? -97.231 -14.049 180.975 1.00 77.94 352 GLN A O 1
ATOM 2832 N N . HIS A 1 353 ? -95.131 -13.255 180.926 1.00 75.94 353 HIS A N 1
ATOM 2833 C CA . HIS A 1 353 ? -94.801 -13.722 182.273 1.00 75.94 353 HIS A CA 1
ATOM 2834 C C . HIS A 1 353 ? -95.615 -12.992 183.357 1.00 75.94 353 HIS A C 1
ATOM 2836 O O . HIS A 1 353 ? -96.103 -13.630 184.291 1.00 75.94 353 HIS A O 1
ATOM 2842 N N . GLN A 1 354 ? -95.852 -11.683 183.205 1.00 74.62 354 GLN A N 1
ATOM 2843 C CA . GLN A 1 354 ? -96.690 -10.914 184.139 1.00 74.62 354 GLN A CA 1
ATOM 2844 C C . GLN A 1 354 ? -98.151 -11.394 184.151 1.00 74.62 354 GLN A C 1
ATOM 2846 O O . GLN A 1 354 ? -98.752 -11.524 185.220 1.00 74.62 354 GLN A O 1
ATOM 2851 N N . ALA A 1 355 ? -98.711 -11.725 182.982 1.00 74.06 355 ALA A N 1
ATOM 2852 C CA . ALA A 1 355 ? -100.060 -12.288 182.883 1.00 74.06 355 ALA A CA 1
ATOM 2853 C C . ALA A 1 355 ? -100.186 -13.661 183.575 1.00 74.06 355 ALA A C 1
ATOM 2855 O O . ALA A 1 355 ? -101.240 -13.989 184.122 1.00 74.06 355 ALA A O 1
ATOM 2856 N N . GLN A 1 356 ? -99.109 -14.452 183.587 1.00 73.81 356 GLN A N 1
ATOM 2857 C CA . GLN A 1 356 ? -99.082 -15.783 184.196 1.00 73.81 356 GLN A CA 1
ATOM 2858 C C . GLN A 1 356 ? -99.162 -15.724 185.733 1.00 73.81 356 GLN A C 1
ATOM 2860 O O . GLN A 1 356 ? -99.939 -16.468 186.329 1.00 73.81 356 GLN A O 1
ATOM 2865 N N . VAL A 1 357 ? -98.451 -14.782 186.368 1.00 74.88 357 VAL A N 1
ATOM 2866 C CA . VAL A 1 357 ? -98.472 -14.580 187.834 1.00 74.88 357 VAL A CA 1
ATOM 2867 C C . VAL A 1 357 ? -99.868 -14.188 188.342 1.00 74.88 357 VAL A C 1
ATOM 2869 O O . VAL A 1 357 ? -100.330 -14.697 189.365 1.00 74.88 357 VAL A O 1
ATOM 2872 N N . LEU A 1 358 ? -100.584 -13.329 187.606 1.00 76.62 358 LEU A N 1
ATOM 2873 C CA . LEU A 1 358 ? -101.968 -12.951 187.935 1.00 76.62 358 LEU A CA 1
ATOM 2874 C C . LEU A 1 358 ? -102.935 -14.146 187.873 1.00 76.62 358 LEU A C 1
ATOM 2876 O O . LEU A 1 358 ? -103.848 -14.253 188.692 1.00 76.62 358 LEU A O 1
ATOM 2880 N N . LEU A 1 359 ? -102.726 -15.066 186.926 1.00 75.31 359 LEU A N 1
ATOM 2881 C CA . LEU A 1 359 ? -103.571 -16.250 186.762 1.00 75.31 359 LEU A CA 1
ATOM 2882 C C . LEU A 1 359 ? -103.408 -17.243 187.926 1.00 75.31 359 LEU A C 1
ATOM 2884 O O . LEU A 1 359 ? -104.392 -17.820 188.394 1.00 75.31 359 LEU A O 1
ATOM 2888 N N . GLU A 1 360 ? -102.181 -17.422 188.421 1.00 73.00 360 GLU A N 1
ATOM 2889 C CA . GLU A 1 360 ? -101.894 -18.311 189.552 1.00 73.00 360 GLU A CA 1
ATOM 2890 C C . GLU A 1 360 ? -102.555 -17.821 190.849 1.00 73.00 360 GLU A C 1
ATOM 2892 O O . GLU A 1 360 ? -103.119 -18.640 191.582 1.00 73.00 360 GLU A O 1
ATOM 2897 N N . SER A 1 361 ? -102.593 -16.502 191.077 1.00 70.94 361 SER A N 1
ATOM 2898 C CA . SER A 1 361 ? -103.301 -15.882 192.206 1.00 70.94 361 SER A CA 1
ATOM 2899 C C . SER A 1 361 ? -104.793 -16.253 192.219 1.00 70.94 361 SER A C 1
ATOM 2901 O O . SER A 1 361 ? -105.240 -16.938 193.146 1.00 70.94 361 SER A O 1
ATOM 2903 N N . HIS A 1 362 ? -105.534 -15.951 191.142 1.00 76.94 362 HIS A N 1
ATOM 2904 C CA . HIS A 1 362 ? -106.954 -16.320 191.010 1.00 76.94 362 HIS A CA 1
ATOM 2905 C C . HIS A 1 362 ? -107.195 -17.844 191.104 1.00 76.94 362 HIS A C 1
ATOM 2907 O O . HIS A 1 362 ? -108.245 -18.293 191.571 1.00 76.94 362 HIS A O 1
ATOM 2913 N N . SER A 1 363 ? -106.223 -18.673 190.693 1.00 73.75 363 SER A N 1
ATOM 2914 C CA . SER A 1 363 ? -106.330 -20.138 190.793 1.00 73.75 363 SER A CA 1
ATOM 2915 C C . SER A 1 363 ? -106.350 -20.664 192.237 1.00 73.75 363 SER A C 1
ATOM 2917 O O . SER A 1 363 ? -106.851 -21.766 192.484 1.00 73.75 363 SER A O 1
ATOM 2919 N N . SER A 1 364 ? -105.793 -19.901 193.185 1.00 73.75 364 SER A N 1
ATOM 2920 C CA . SER A 1 364 ? -105.721 -20.278 194.599 1.00 73.75 364 SER A CA 1
ATOM 2921 C C . SER A 1 364 ? -107.031 -19.983 195.340 1.00 73.75 364 SER A C 1
ATOM 2923 O O . SER A 1 364 ? -107.533 -20.844 196.064 1.00 73.75 364 SER A O 1
ATOM 2925 N N . GLU A 1 365 ? -107.656 -18.838 195.061 1.00 71.50 365 GLU A N 1
ATOM 2926 C CA . GLU A 1 365 ? -108.951 -18.426 195.621 1.00 71.50 365 GLU A CA 1
ATOM 2927 C C . GLU A 1 365 ? -110.093 -19.345 195.152 1.00 71.50 365 GLU A C 1
ATOM 2929 O O . GLU A 1 365 ? -110.927 -19.788 195.942 1.00 71.50 365 GLU A O 1
ATOM 2934 N N . LEU A 1 366 ? -110.080 -19.751 193.876 1.00 72.25 366 LEU A N 1
ATOM 2935 C CA . LEU A 1 366 ? -111.022 -20.747 193.345 1.00 72.25 366 LEU A CA 1
ATOM 2936 C C . LEU A 1 366 ? -110.867 -22.145 193.972 1.00 72.25 366 LEU A C 1
ATOM 2938 O O . LEU A 1 366 ? -111.775 -22.976 193.861 1.00 72.25 366 LEU A O 1
ATOM 2942 N N . ARG A 1 367 ? -109.728 -22.435 194.614 1.00 77.06 367 ARG A N 1
ATOM 2943 C CA . ARG A 1 367 ? -109.464 -23.721 195.272 1.00 77.06 367 ARG A CA 1
ATOM 2944 C C . ARG A 1 367 ? -110.075 -23.766 196.669 1.00 77.06 367 ARG A C 1
ATOM 2946 O O . ARG A 1 367 ? -110.741 -24.748 196.990 1.00 77.06 367 ARG A O 1
ATOM 2953 N N . THR A 1 368 ? -109.914 -22.704 197.460 1.00 71.31 368 THR A N 1
ATOM 2954 C CA . THR A 1 368 ? -110.518 -22.604 198.800 1.00 71.31 368 THR A CA 1
ATOM 2955 C C . THR A 1 368 ? -112.044 -22.551 198.723 1.00 71.31 368 THR A C 1
ATOM 2957 O O . THR A 1 368 ? -112.715 -23.283 199.450 1.00 71.31 368 THR A O 1
ATOM 2960 N N . LEU A 1 369 ? -112.604 -21.790 197.774 1.00 70.81 369 LEU A N 1
ATOM 2961 C CA . LEU A 1 369 ? -114.057 -21.655 197.605 1.00 70.81 369 LEU A CA 1
ATOM 2962 C C . LEU A 1 369 ? -114.762 -22.971 197.215 1.00 70.81 369 LEU A C 1
ATOM 2964 O O . LEU A 1 369 ? -115.937 -23.161 197.517 1.00 70.81 369 LEU A O 1
ATOM 2968 N N . ARG A 1 370 ? -114.056 -23.905 196.561 1.00 73.31 370 ARG A N 1
ATOM 2969 C CA . ARG A 1 370 ? -114.593 -25.239 196.229 1.00 73.31 370 ARG A CA 1
ATOM 2970 C C . ARG A 1 370 ? -114.670 -26.181 197.429 1.00 73.31 370 ARG A C 1
ATOM 2972 O O . ARG A 1 370 ? -115.509 -27.080 197.428 1.00 73.31 370 ARG A O 1
ATOM 2979 N N . GLN A 1 371 ? -113.799 -26.012 198.422 1.00 72.81 371 GLN A N 1
ATOM 2980 C CA . GLN A 1 371 ? -113.665 -26.977 199.512 1.00 72.81 371 GLN A CA 1
ATOM 2981 C C . GLN A 1 371 ? -114.821 -26.875 200.520 1.00 72.81 371 GLN A C 1
ATOM 2983 O O . GLN A 1 371 ? -115.359 -27.900 200.931 1.00 72.81 371 GLN A O 1
ATOM 2988 N N . THR A 1 372 ? -115.295 -25.662 200.817 1.00 71.88 372 THR A N 1
ATOM 2989 C CA . THR A 1 372 ? -116.444 -25.426 201.714 1.00 71.88 372 THR A CA 1
ATOM 2990 C C . THR A 1 372 ? -117.761 -25.999 201.168 1.00 71.88 372 THR A C 1
ATOM 2992 O O . THR A 1 372 ? -118.563 -26.559 201.915 1.00 71.88 372 THR A O 1
ATOM 2995 N N . VAL A 1 373 ? -117.973 -25.937 199.847 1.00 73.19 373 VAL A N 1
ATOM 2996 C CA . VAL A 1 373 ? -119.157 -26.511 199.176 1.00 73.19 373 VAL A CA 1
ATOM 2997 C C . VAL A 1 373 ? -119.190 -28.043 199.294 1.00 73.19 373 VAL A C 1
ATOM 2999 O O . VAL A 1 373 ? -120.259 -28.639 199.461 1.00 73.19 373 VAL A O 1
ATOM 3002 N N . ALA A 1 374 ? -118.025 -28.698 199.253 1.00 74.69 374 ALA A N 1
ATOM 3003 C CA . ALA A 1 374 ? -117.921 -30.153 199.358 1.00 74.69 374 ALA A CA 1
ATOM 3004 C C . ALA A 1 374 ? -118.308 -30.688 200.752 1.00 74.69 374 ALA A C 1
ATOM 3006 O O . ALA A 1 374 ? -118.818 -31.805 200.861 1.00 74.69 374 ALA A O 1
ATOM 3007 N N . GLU A 1 375 ? -118.104 -29.896 201.807 1.00 72.19 375 GLU A N 1
ATOM 3008 C CA . GLU A 1 375 ? -118.418 -30.277 203.190 1.00 72.19 375 GLU A CA 1
ATOM 3009 C C . GLU A 1 375 ? -119.920 -30.173 203.486 1.00 72.19 375 GLU A C 1
ATOM 3011 O O . GLU A 1 375 ? -120.505 -31.125 204.008 1.00 72.19 375 GLU A O 1
ATOM 3016 N N . LEU A 1 376 ? -120.579 -29.095 203.040 1.00 68.31 376 LEU A N 1
ATOM 3017 C CA . LEU A 1 376 ? -122.045 -28.967 203.092 1.00 68.31 376 LEU A CA 1
ATOM 3018 C C . LEU A 1 376 ? -122.746 -30.108 202.335 1.00 68.31 376 LEU A C 1
ATOM 3020 O O . LEU A 1 376 ? -123.727 -30.669 202.813 1.00 68.31 376 LEU A O 1
ATOM 3024 N N . SER A 1 377 ? -122.178 -30.528 201.201 1.00 67.56 377 SER A N 1
ATOM 3025 C CA . SER A 1 377 ? -122.688 -31.644 200.389 1.00 67.56 377 SER A CA 1
ATOM 3026 C C . SER A 1 377 ? -122.626 -33.015 201.091 1.00 67.56 377 SER A C 1
ATOM 3028 O O . SER A 1 377 ? -123.139 -34.004 200.558 1.00 67.56 377 SER A O 1
ATOM 3030 N N . LYS A 1 378 ? -121.935 -33.130 202.236 1.00 71.88 378 LYS A N 1
ATOM 3031 C CA . LYS A 1 378 ? -121.677 -34.399 202.940 1.00 71.88 378 LYS A CA 1
ATOM 3032 C C . LYS A 1 378 ? -122.679 -34.672 204.067 1.00 71.88 378 LYS A C 1
ATOM 3034 O O . LYS A 1 378 ? -123.019 -35.835 204.280 1.00 71.88 378 LYS A O 1
ATOM 3039 N N . THR A 1 379 ? -123.162 -33.636 204.754 1.00 71.75 379 THR A N 1
ATOM 3040 C CA . THR A 1 379 ? -124.074 -33.757 205.909 1.00 71.75 379 THR A CA 1
ATOM 3041 C C . THR A 1 379 ? -125.478 -34.202 205.491 1.00 71.75 379 THR A C 1
ATOM 3043 O O . THR A 1 379 ? -126.019 -35.152 206.059 1.00 71.75 379 THR A O 1
ATOM 3046 N N . GLU A 1 380 ? -126.024 -33.597 204.431 1.00 69.31 380 GLU A N 1
ATOM 3047 C CA . GLU A 1 380 ? -127.307 -33.947 203.796 1.00 69.31 380 GLU A CA 1
ATOM 3048 C C . GLU A 1 380 ? -127.441 -35.462 203.546 1.00 69.31 380 GLU A C 1
ATOM 3050 O O . GLU A 1 380 ? -128.437 -36.101 203.897 1.00 69.31 380 GLU A O 1
ATOM 3055 N N . ARG A 1 381 ? -126.377 -36.064 203.006 1.00 71.00 381 ARG A N 1
ATOM 3056 C CA . ARG A 1 381 ? -126.332 -37.474 202.594 1.00 71.00 381 ARG A CA 1
ATOM 3057 C C . ARG A 1 381 ? -126.403 -38.464 203.759 1.00 71.00 381 ARG A C 1
ATOM 3059 O O . ARG A 1 381 ? -126.802 -39.609 203.558 1.00 71.00 381 ARG A O 1
ATOM 3066 N N . GLN A 1 382 ? -126.010 -38.052 204.965 1.00 71.75 382 GLN A N 1
ATOM 3067 C CA . GLN A 1 382 ? -126.033 -38.917 206.150 1.00 71.75 382 GLN A CA 1
ATOM 3068 C C . GLN A 1 382 ? -127.440 -38.998 206.761 1.00 71.75 382 GLN A C 1
ATOM 3070 O O . GLN A 1 382 ? -127.888 -40.092 207.105 1.00 71.75 382 GLN A O 1
ATOM 3075 N N . LEU A 1 383 ? -128.169 -37.877 206.805 1.00 68.69 383 LEU A N 1
ATOM 3076 C CA . LEU A 1 383 ? -129.570 -37.829 207.248 1.00 68.69 383 LEU A CA 1
ATOM 3077 C C . LEU A 1 383 ? -130.493 -38.656 206.337 1.00 68.69 383 LEU A C 1
ATOM 3079 O O . LEU A 1 383 ? -131.330 -39.410 206.834 1.00 68.69 383 LEU A O 1
ATOM 3083 N N . ALA A 1 384 ? -130.293 -38.583 205.016 1.00 69.31 384 ALA A N 1
ATOM 3084 C CA . ALA A 1 384 ? -131.051 -39.381 204.049 1.00 69.31 384 ALA A CA 1
ATOM 3085 C C . ALA A 1 384 ? -130.899 -40.900 204.280 1.00 69.31 384 ALA A C 1
ATOM 3087 O O . ALA A 1 384 ? -131.892 -41.631 204.297 1.00 69.31 384 ALA A O 1
ATOM 3088 N N . ASN A 1 385 ? -129.670 -41.374 204.519 1.00 70.56 385 ASN A N 1
ATOM 3089 C CA . ASN A 1 385 ? -129.400 -42.794 204.761 1.00 70.56 385 ASN A CA 1
ATOM 3090 C C . ASN A 1 385 ? -130.003 -43.298 206.082 1.00 70.56 385 ASN A C 1
ATOM 3092 O O . ASN A 1 385 ? -130.539 -44.405 206.116 1.00 70.56 385 ASN A O 1
ATOM 3096 N N . PHE A 1 386 ? -129.960 -42.497 207.153 1.00 71.56 386 PHE A N 1
ATOM 3097 C CA . PHE A 1 386 ? -130.546 -42.878 208.444 1.00 71.56 386 PHE A CA 1
ATOM 3098 C C . PHE A 1 386 ? -132.062 -43.114 208.337 1.00 71.56 386 PHE A C 1
ATOM 3100 O O . PHE A 1 386 ? -132.563 -44.137 208.804 1.00 71.56 386 PHE A O 1
ATOM 3107 N N . ARG A 1 387 ? -132.785 -42.220 207.641 1.00 70.00 387 ARG A N 1
ATOM 3108 C CA . ARG A 1 387 ? -134.241 -42.339 207.437 1.00 70.00 387 ARG A CA 1
ATOM 3109 C C . ARG A 1 387 ? -134.630 -43.626 206.698 1.00 70.00 387 ARG A C 1
ATOM 3111 O O . ARG A 1 387 ? -135.650 -44.234 207.022 1.00 70.00 387 ARG A O 1
ATOM 3118 N N . LYS A 1 388 ? -133.806 -44.067 205.739 1.00 66.69 388 LYS A N 1
ATOM 3119 C CA . LYS A 1 388 ? -134.054 -45.304 204.986 1.00 66.69 388 LYS A CA 1
ATOM 3120 C C . LYS A 1 388 ? -134.011 -46.546 205.888 1.00 66.69 388 LYS A C 1
ATOM 3122 O O . LYS A 1 388 ? -134.961 -47.322 205.888 1.00 66.69 388 LYS A O 1
ATOM 3127 N N . VAL A 1 389 ? -132.943 -46.710 206.671 1.00 68.88 389 VAL A N 1
ATOM 3128 C CA . VAL A 1 389 ? -132.708 -47.929 207.474 1.00 68.88 389 VAL A CA 1
ATOM 3129 C C . VAL A 1 389 ? -133.785 -48.131 208.546 1.00 68.88 389 VAL A C 1
ATOM 3131 O O . VAL A 1 389 ? -134.228 -49.255 208.769 1.00 68.88 389 VAL A O 1
ATOM 3134 N N . VAL A 1 390 ? -134.259 -47.048 209.175 1.00 63.91 390 VAL A N 1
ATOM 3135 C CA . VAL A 1 390 ? -135.356 -47.116 210.161 1.00 63.91 390 VAL A CA 1
ATOM 3136 C C . VAL A 1 390 ? -136.674 -47.560 209.513 1.00 63.91 390 VAL A C 1
ATOM 3138 O O . VAL A 1 390 ? -137.434 -48.303 210.127 1.00 63.91 390 VAL A O 1
ATOM 3141 N N . SER A 1 391 ? -136.923 -47.159 208.262 1.00 66.44 391 SER A N 1
ATOM 3142 C CA . SER A 1 391 ? -138.128 -47.553 207.516 1.00 66.44 391 SER A CA 1
ATOM 3143 C C . SER A 1 391 ? -138.115 -49.049 207.165 1.00 66.44 391 SER A C 1
ATOM 3145 O O . SER A 1 391 ? -139.111 -49.738 207.373 1.00 66.44 391 SER A O 1
ATOM 3147 N N . GLU A 1 392 ? -136.966 -49.567 206.709 1.00 64.69 392 GLU A N 1
ATOM 3148 C CA . GLU A 1 392 ? -136.771 -50.993 206.389 1.00 64.69 392 GLU A CA 1
ATOM 3149 C C . GLU A 1 392 ? -136.962 -51.906 207.619 1.00 64.69 392 GLU A C 1
ATOM 3151 O O . GLU A 1 392 ? -137.547 -52.982 207.498 1.00 64.69 392 GLU A O 1
ATOM 3156 N N . LEU A 1 393 ? -136.528 -51.480 208.813 1.00 58.66 393 LEU A N 1
ATOM 3157 C CA . LEU A 1 393 ? -136.628 -52.287 210.042 1.00 58.66 393 LEU A CA 1
ATOM 3158 C C . LEU A 1 393 ? -138.048 -52.422 210.620 1.0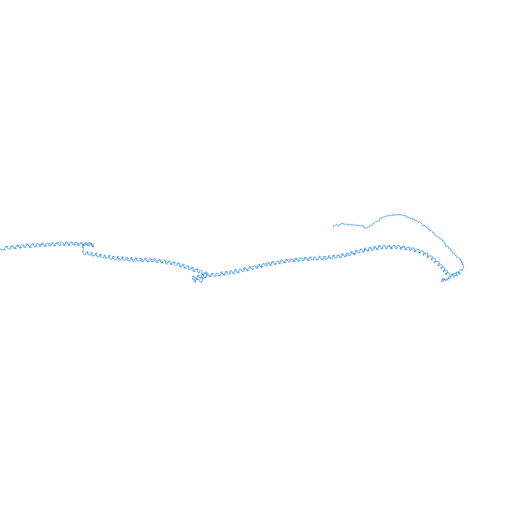0 58.66 393 LEU A C 1
ATOM 3160 O O . LEU A 1 393 ? -138.267 -53.286 211.468 1.00 58.66 393 LEU A O 1
ATOM 3164 N N . LEU A 1 394 ? -138.998 -51.588 210.190 1.00 58.66 394 LEU A N 1
ATOM 3165 C CA . LEU A 1 394 ? -140.366 -51.550 210.728 1.00 58.66 394 LEU A CA 1
ATOM 3166 C C . LEU A 1 394 ? -141.406 -52.243 209.834 1.00 58.66 394 LEU A C 1
ATOM 3168 O O . LEU A 1 394 ? -142.595 -52.205 210.139 1.00 58.66 394 LEU A O 1
ATOM 3172 N N . GLY A 1 395 ? -140.976 -52.892 208.745 1.00 56.56 395 GLY A N 1
ATOM 3173 C CA . GLY A 1 395 ? -141.867 -53.637 207.845 1.00 56.56 395 GLY A CA 1
ATOM 3174 C C . GLY A 1 395 ? -142.812 -52.759 207.014 1.00 56.56 395 GLY A C 1
ATOM 3175 O O . GLY A 1 395 ? -143.793 -53.260 206.469 1.00 56.56 395 GLY A O 1
ATOM 3176 N N . LEU A 1 396 ? -142.526 -51.458 206.921 1.00 60.00 396 LEU A N 1
ATOM 3177 C CA . LEU A 1 396 ? -143.283 -50.484 206.138 1.00 60.00 396 LEU A CA 1
ATOM 3178 C C . LEU A 1 396 ? -142.772 -50.503 204.687 1.00 60.00 396 LEU A C 1
ATOM 3180 O O . LEU A 1 396 ? -141.561 -50.489 204.462 1.00 60.00 396 LEU A O 1
ATOM 3184 N N . ASP A 1 397 ? -143.674 -50.561 203.699 1.00 51.59 397 ASP A N 1
ATOM 3185 C CA . ASP A 1 397 ? -143.280 -50.718 202.290 1.00 51.59 397 ASP A CA 1
ATOM 3186 C C . ASP A 1 397 ? -142.477 -49.505 201.789 1.00 51.59 397 ASP A C 1
ATOM 3188 O O . ASP A 1 397 ? -142.927 -48.356 201.794 1.00 51.59 397 ASP A O 1
ATOM 3192 N N . VAL A 1 398 ? -141.257 -49.789 201.340 1.00 56.78 398 VAL A N 1
ATOM 3193 C CA . VAL A 1 398 ? -140.222 -48.814 200.982 1.00 56.78 398 VAL A CA 1
ATOM 3194 C C . VAL A 1 398 ? -140.493 -48.171 199.608 1.00 56.78 398 VAL A C 1
ATOM 3196 O O . VAL A 1 398 ? -139.819 -47.213 199.227 1.00 56.78 398 VAL A O 1
ATOM 3199 N N . CYS A 1 399 ? -141.489 -48.654 198.854 1.00 52.19 399 CYS A N 1
ATOM 3200 C CA . CYS A 1 399 ? -141.771 -48.195 197.489 1.00 52.19 399 CYS A CA 1
ATOM 3201 C C . CYS A 1 399 ? -142.569 -46.879 197.389 1.00 52.19 399 CYS A C 1
ATOM 3203 O O . CYS A 1 399 ? -142.645 -46.305 196.300 1.00 52.19 399 CYS A O 1
ATOM 3205 N N . THR A 1 400 ? -143.127 -46.353 198.486 1.00 50.06 400 THR A N 1
ATOM 3206 C CA . THR A 1 400 ? -143.806 -45.041 198.501 1.00 50.06 400 THR A CA 1
ATOM 3207 C C . THR A 1 400 ? -143.266 -44.132 199.600 1.00 50.06 400 THR A C 1
ATOM 3209 O O . THR A 1 400 ? -143.550 -44.329 200.779 1.00 50.06 400 THR A O 1
ATOM 3212 N N . LEU A 1 401 ? -142.547 -43.072 199.208 1.00 53.25 401 LEU A N 1
ATOM 3213 C CA . LEU A 1 401 ? -141.916 -42.084 200.101 1.00 53.25 401 LEU A CA 1
ATOM 3214 C C . LEU A 1 401 ? -142.925 -41.089 200.728 1.00 53.25 401 LEU A C 1
ATOM 3216 O O . LEU A 1 401 ? -142.686 -39.884 200.784 1.00 53.25 401 LEU A O 1
ATOM 3220 N N . ALA A 1 402 ? -144.076 -41.603 201.159 1.00 56.97 402 ALA A N 1
ATOM 3221 C CA . ALA A 1 402 ? -145.192 -40.862 201.742 1.00 56.97 402 ALA A CA 1
ATOM 3222 C C . ALA A 1 402 ? -145.722 -41.507 203.038 1.00 56.97 402 ALA A C 1
ATOM 3224 O O . ALA A 1 402 ? -146.794 -41.133 203.502 1.00 56.97 402 ALA A O 1
ATOM 3225 N N . VAL A 1 403 ? -144.971 -42.442 203.638 1.00 54.38 403 VAL A N 1
ATOM 3226 C CA . VAL A 1 403 ? -145.208 -42.895 205.018 1.00 54.38 403 VAL A CA 1
ATOM 3227 C C . VAL A 1 403 ? -144.902 -41.719 205.958 1.00 54.38 403 VAL A C 1
ATOM 3229 O O . VAL A 1 403 ? -143.752 -41.268 205.989 1.00 54.38 403 VAL A O 1
ATOM 3232 N N . PRO A 1 404 ? -145.883 -41.173 206.700 1.00 67.50 404 PRO A N 1
ATOM 3233 C CA . PRO A 1 404 ? -145.636 -40.049 207.595 1.00 67.50 404 PRO A CA 1
ATOM 3234 C C . PRO A 1 404 ? -144.825 -40.498 208.812 1.00 67.50 404 PRO A C 1
ATOM 3236 O O . PRO A 1 404 ? -145.022 -41.602 209.322 1.00 67.50 404 PRO A O 1
ATOM 3239 N N . ASP A 1 405 ? -143.975 -39.622 209.350 1.00 61.22 405 ASP A N 1
ATOM 3240 C CA . ASP A 1 405 ? -143.085 -39.988 210.463 1.00 61.22 405 ASP A CA 1
ATOM 3241 C C . ASP A 1 405 ? -143.861 -40.427 211.732 1.00 61.22 405 ASP A C 1
ATOM 3243 O O . ASP A 1 405 ? -143.337 -41.185 212.547 1.00 61.22 405 ASP A O 1
ATOM 3247 N N . TYR A 1 406 ? -145.142 -40.045 211.875 1.00 61.97 406 TYR A N 1
ATOM 3248 C CA . TYR A 1 406 ? -146.002 -40.522 212.968 1.00 61.97 406 TYR A CA 1
ATOM 3249 C C . TYR A 1 406 ? -146.391 -42.010 212.853 1.00 61.97 406 TYR A C 1
ATOM 3251 O O . TYR A 1 406 ? -146.672 -42.626 213.876 1.00 61.97 406 TYR A O 1
ATOM 3259 N N . GLU A 1 407 ? -146.410 -42.622 211.662 1.00 60.78 407 GLU A N 1
ATOM 3260 C CA . GLU A 1 407 ? -146.750 -44.053 211.509 1.00 60.78 407 GLU A CA 1
ATOM 3261 C C . GLU A 1 407 ? -145.562 -44.962 211.822 1.00 60.78 407 GLU A C 1
ATOM 3263 O O . GLU A 1 407 ? -145.741 -46.033 212.404 1.00 60.78 407 GLU A O 1
ATOM 3268 N N . ILE A 1 408 ? -144.352 -44.480 211.527 1.00 62.16 408 ILE A N 1
ATOM 3269 C CA . ILE A 1 408 ? -143.079 -45.043 211.992 1.00 62.16 408 ILE A CA 1
ATOM 3270 C C . ILE A 1 408 ? -143.059 -45.044 213.531 1.00 62.16 408 ILE A C 1
ATOM 3272 O O . ILE A 1 408 ? -142.832 -46.082 214.152 1.00 62.16 408 ILE A O 1
ATOM 3276 N N . ILE A 1 409 ? -143.385 -43.902 214.152 1.00 60.84 409 ILE A N 1
ATOM 3277 C CA . ILE A 1 409 ? -143.470 -43.762 215.615 1.00 60.84 409 ILE A CA 1
ATOM 3278 C C . ILE A 1 409 ? -144.560 -44.672 216.206 1.00 60.84 409 ILE A C 1
ATOM 3280 O O . ILE A 1 409 ? -144.294 -45.392 217.161 1.00 60.84 409 ILE A O 1
ATOM 3284 N N . LYS A 1 410 ? -145.757 -44.727 215.615 1.00 59.62 410 LYS A N 1
ATOM 3285 C CA . LYS A 1 410 ? -146.882 -45.516 216.147 1.00 59.62 410 LYS A CA 1
ATOM 3286 C C . LYS A 1 410 ? -146.644 -47.034 216.117 1.00 59.62 410 LYS A C 1
ATOM 3288 O O . LYS A 1 410 ? -147.136 -47.749 216.992 1.00 59.62 410 LYS A O 1
ATOM 3293 N N . HIS A 1 411 ? -145.876 -47.540 215.147 1.00 58.59 411 HIS A N 1
ATOM 3294 C CA . HIS A 1 411 ? -145.441 -48.944 215.143 1.00 58.59 411 HIS A CA 1
ATOM 3295 C C . HIS A 1 411 ? -144.336 -49.209 216.177 1.00 58.59 411 HIS A C 1
ATOM 3297 O O . HIS A 1 411 ? -144.382 -50.238 216.852 1.00 58.59 411 HIS A O 1
ATOM 3303 N N . LEU A 1 412 ? -143.404 -48.266 216.377 1.00 57.31 412 LEU A N 1
ATOM 3304 C CA . LEU A 1 412 ? -142.435 -48.326 217.480 1.00 57.31 412 LEU A CA 1
ATOM 3305 C C . LEU A 1 412 ? -143.134 -48.336 218.853 1.00 57.31 412 LEU A C 1
ATOM 3307 O O . LEU A 1 412 ? -142.776 -49.144 219.704 1.00 57.31 412 LEU A O 1
ATOM 3311 N N . GLU A 1 413 ? -144.172 -47.520 219.056 1.00 57.09 413 GLU A N 1
ATOM 3312 C CA . GLU A 1 413 ? -144.954 -47.470 220.305 1.00 57.09 413 GLU A CA 1
ATOM 3313 C C . GLU A 1 413 ? -145.690 -48.787 220.618 1.00 57.09 413 GLU A C 1
ATOM 3315 O O . GLU A 1 413 ? -145.825 -49.149 221.789 1.00 57.09 413 GLU A O 1
ATOM 3320 N N . CYS A 1 414 ? -146.126 -49.537 219.597 1.00 57.62 414 CYS A N 1
ATOM 3321 C CA . CYS A 1 414 ? -146.747 -50.855 219.785 1.00 57.62 414 CYS A CA 1
ATOM 3322 C C . CYS A 1 414 ? -145.727 -51.982 220.023 1.00 57.62 414 CYS A C 1
ATOM 3324 O O . CYS A 1 414 ? -146.063 -52.975 220.667 1.00 57.62 414 CYS A O 1
ATOM 3326 N N . LEU A 1 415 ? -144.496 -51.845 219.519 1.00 56.88 415 LEU A N 1
ATOM 3327 C CA . LEU A 1 415 ? -143.412 -52.819 219.709 1.00 56.88 415 LEU A CA 1
ATOM 3328 C C . LEU A 1 415 ? -142.589 -52.579 220.988 1.00 56.88 415 LEU A C 1
ATOM 3330 O O . LEU A 1 415 ? -141.863 -53.477 221.408 1.00 56.88 415 LEU A O 1
ATOM 3334 N N . LEU A 1 416 ? -142.697 -51.398 221.610 1.00 44.38 416 LEU A N 1
ATOM 3335 C CA . LEU A 1 416 ? -141.891 -50.979 222.765 1.00 44.38 416 LEU A CA 1
ATOM 3336 C C . LEU A 1 416 ? -142.737 -50.585 223.991 1.00 44.38 416 LEU A C 1
ATOM 3338 O O . LEU A 1 416 ? -142.506 -49.573 224.651 1.00 44.38 416 LEU A O 1
ATOM 3342 N N . HIS A 1 417 ? -143.670 -51.462 224.364 1.00 36.00 417 HIS A N 1
ATOM 3343 C CA . HIS A 1 417 ? -143.808 -51.814 225.781 1.00 36.00 417 HIS A CA 1
ATOM 3344 C C . HIS A 1 417 ? -142.948 -53.067 226.037 1.00 36.00 417 HIS A C 1
ATOM 3346 O O . HIS A 1 417 ? -143.107 -54.025 225.281 1.00 36.00 417 HIS A O 1
ATOM 3352 N N . PRO A 1 418 ? -142.102 -53.139 227.089 1.00 39.84 418 PRO A N 1
ATOM 3353 C CA . PRO A 1 418 ? -141.920 -52.203 228.208 1.00 39.84 418 PRO A CA 1
ATOM 3354 C C . PRO A 1 418 ? -140.537 -51.502 228.237 1.00 39.84 418 PRO A C 1
ATOM 3356 O O . PRO A 1 418 ? -139.641 -51.862 227.483 1.00 39.84 418 PRO A O 1
ATOM 3359 N N . TYR A 1 419 ? -140.356 -50.586 229.206 1.00 32.62 419 TYR A N 1
ATOM 3360 C CA . TYR A 1 419 ? -139.135 -49.801 229.512 1.00 32.62 419 TYR A CA 1
ATOM 3361 C C . TYR A 1 419 ? -138.791 -48.705 228.467 1.00 32.62 419 TYR A C 1
ATOM 3363 O O . TYR A 1 419 ? -138.724 -48.957 227.276 1.00 32.62 419 TYR A O 1
ATOM 3371 N N . HIS A 1 420 ? -138.789 -47.411 228.838 1.00 35.94 420 HIS A N 1
ATOM 3372 C CA . HIS A 1 420 ? -137.707 -46.666 229.534 1.00 35.94 420 HIS A CA 1
ATOM 3373 C C . HIS A 1 420 ? -136.419 -46.521 228.690 1.00 35.94 420 HIS A C 1
ATOM 3375 O O . HIS A 1 420 ? -135.964 -47.496 228.115 1.00 35.94 420 HIS A O 1
ATOM 3381 N N . HIS A 1 421 ? -135.702 -45.388 228.667 1.00 36.12 421 HIS A N 1
ATOM 3382 C CA . HIS A 1 421 ? -135.962 -43.998 229.100 1.00 36.12 421 HIS A CA 1
ATOM 3383 C C . HIS A 1 421 ? -134.766 -43.120 228.613 1.00 36.12 421 HIS A C 1
ATOM 3385 O O . HIS A 1 421 ? -133.745 -43.659 228.208 1.00 36.12 421 HIS A O 1
ATOM 3391 N N . TYR A 1 422 ? -134.847 -41.792 228.772 1.00 33.22 422 TYR A N 1
ATOM 3392 C CA . TYR A 1 422 ? -133.711 -40.862 228.992 1.00 33.22 422 TYR A CA 1
ATOM 3393 C C . TYR A 1 422 ? -132.581 -40.602 227.942 1.00 33.22 422 TYR A C 1
ATOM 3395 O O . TYR A 1 422 ? -131.630 -41.364 227.828 1.00 33.22 422 TYR A O 1
ATOM 3403 N N . TYR A 1 423 ? -132.550 -39.347 227.447 1.00 33.00 423 TYR A N 1
ATOM 3404 C CA . TYR A 1 423 ? -131.390 -38.411 227.504 1.00 33.00 423 TYR A CA 1
ATOM 3405 C C . TYR A 1 423 ? -130.062 -38.804 226.715 1.00 33.00 423 TYR A C 1
ATOM 3407 O O . TYR A 1 423 ? -130.203 -39.446 225.679 1.00 33.00 423 TYR A O 1
ATOM 3415 N N . PRO A 1 424 ? -128.822 -38.279 226.975 1.00 55.06 424 PRO A N 1
ATOM 3416 C CA . PRO A 1 424 ? -128.296 -37.038 226.321 1.00 55.06 424 PRO A CA 1
ATOM 3417 C C . PRO A 1 424 ? -126.752 -36.946 225.993 1.00 55.06 424 PRO A C 1
ATOM 3419 O O . PRO A 1 424 ? -126.031 -37.926 226.130 1.00 55.06 424 PRO A O 1
ATOM 3422 N N . HIS A 1 425 ? -126.238 -35.709 225.738 1.00 40.09 425 HIS A N 1
ATOM 3423 C CA . HIS A 1 425 ? -124.839 -35.199 225.980 1.00 40.09 425 HIS A CA 1
ATOM 3424 C C . HIS A 1 425 ? -123.690 -35.641 225.000 1.00 40.09 425 HIS A C 1
ATOM 3426 O O . HIS A 1 425 ? -123.925 -36.537 224.204 1.00 40.09 425 HIS A O 1
ATOM 3432 N N . HIS A 1 426 ? -122.444 -35.085 224.908 1.00 37.44 426 HIS A N 1
ATOM 3433 C CA . HIS A 1 426 ? -121.710 -33.883 225.433 1.00 37.44 426 HIS A CA 1
ATOM 3434 C C . HIS A 1 426 ? -120.345 -33.608 224.675 1.00 37.44 426 HIS A C 1
ATOM 3436 O O . HIS A 1 426 ? -119.792 -34.538 224.109 1.00 37.44 426 HIS A O 1
ATOM 3442 N N . HIS A 1 427 ? -119.759 -32.390 224.814 1.00 38.91 427 HIS A N 1
ATOM 3443 C CA . HIS A 1 427 ? -118.304 -31.997 224.923 1.00 38.91 427 HIS A CA 1
ATOM 3444 C C . HIS A 1 427 ? -117.179 -32.258 223.850 1.00 38.91 427 HIS A C 1
ATOM 3446 O O . HIS A 1 427 ? -117.286 -33.134 223.005 1.00 38.91 427 HIS A O 1
ATOM 3452 N N . SER A 1 428 ? -116.038 -31.531 224.054 1.00 36.81 428 SER A N 1
ATOM 3453 C CA . SER A 1 428 ? -114.585 -31.876 223.840 1.00 36.81 428 SER A CA 1
ATOM 3454 C C . SER A 1 428 ? -113.850 -31.505 222.509 1.00 36.81 428 SER A C 1
ATOM 3456 O O . SER A 1 428 ? -114.485 -31.563 221.464 1.00 36.81 428 SER A O 1
ATOM 3458 N N . SER A 1 429 ? -112.519 -31.210 222.427 1.00 33.09 429 SER A N 1
ATOM 3459 C CA . SER A 1 429 ? -111.592 -30.346 223.239 1.00 33.09 429 SER A CA 1
ATOM 3460 C C . SER A 1 429 ? -110.180 -30.104 222.582 1.00 33.09 429 SER A C 1
ATOM 3462 O O . SER A 1 429 ? -109.827 -30.793 221.634 1.00 33.09 429 SER A O 1
ATOM 3464 N N . ASP A 1 430 ? -109.394 -29.155 223.140 1.00 31.55 430 ASP A N 1
ATOM 3465 C CA . ASP A 1 430 ? -107.901 -29.002 223.264 1.00 31.55 430 ASP A CA 1
ATOM 3466 C C . ASP A 1 430 ? -106.838 -29.079 222.110 1.00 31.55 430 ASP A C 1
ATOM 3468 O O . ASP A 1 430 ? -106.562 -30.133 221.552 1.00 31.55 430 ASP A O 1
ATOM 3472 N N . ALA A 1 431 ? -106.065 -27.974 221.976 1.00 34.22 431 ALA A N 1
ATOM 3473 C CA . ALA A 1 431 ? -104.576 -27.838 222.054 1.00 34.22 431 ALA A CA 1
ATOM 3474 C C . ALA A 1 431 ? -103.599 -28.622 221.084 1.00 34.22 431 ALA A C 1
ATOM 3476 O O . ALA A 1 431 ? -104.028 -29.061 220.023 1.00 34.22 431 ALA A O 1
ATOM 3477 N N . PRO 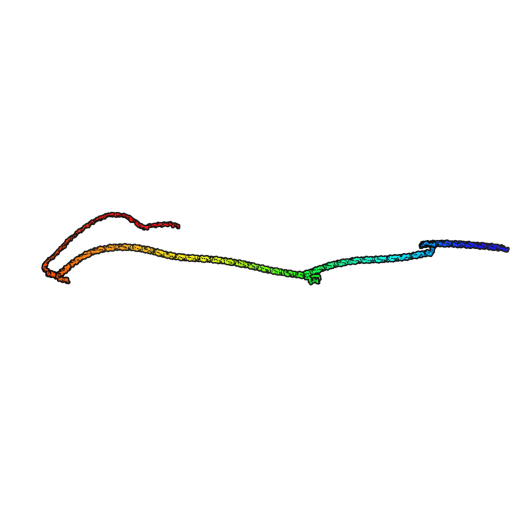A 1 432 ? -102.242 -28.607 221.269 1.00 58.12 432 PRO A N 1
ATOM 3478 C CA . PRO A 1 432 ? -101.348 -27.588 220.665 1.00 58.12 432 PRO A CA 1
ATOM 3479 C C . PRO A 1 432 ? -100.106 -28.118 219.875 1.00 58.12 432 PRO A C 1
ATOM 3481 O O . PRO A 1 432 ? -99.773 -29.298 219.925 1.00 58.12 432 PRO A O 1
ATOM 3484 N N . CYS A 1 433 ? -99.346 -27.228 219.201 1.00 36.75 433 CYS A N 1
ATOM 3485 C CA . CYS A 1 433 ? -98.058 -27.532 218.523 1.00 36.75 433 CYS A CA 1
ATOM 3486 C C . CYS A 1 433 ? -97.042 -26.350 218.589 1.00 36.75 433 CYS A C 1
ATOM 3488 O O . CYS A 1 433 ? -97.421 -25.269 219.040 1.00 36.75 433 CYS A O 1
ATOM 3490 N N . VAL A 1 434 ? -95.751 -26.541 218.229 1.00 28.53 434 VAL A N 1
ATOM 3491 C CA . VAL A 1 434 ? -94.625 -25.760 218.816 1.00 28.53 434 VAL A CA 1
ATOM 3492 C C . VAL A 1 434 ? -93.330 -25.592 217.951 1.00 28.53 434 VAL A C 1
ATOM 3494 O O . VAL A 1 434 ? -92.807 -26.566 217.425 1.00 28.53 434 VAL A O 1
ATOM 3497 N N . TYR A 1 435 ? -92.779 -24.357 217.952 1.00 29.69 435 TYR A N 1
ATOM 3498 C CA . TYR A 1 435 ? -91.358 -23.893 217.812 1.00 29.69 435 TYR A CA 1
ATOM 3499 C C . TYR A 1 435 ? -90.601 -23.731 216.442 1.00 29.69 435 TYR A C 1
ATOM 3501 O O . TYR A 1 435 ? -90.991 -24.345 215.453 1.00 29.69 435 TYR A O 1
ATOM 3509 N N . PRO A 1 436 ? -89.538 -22.859 216.376 1.00 59.91 436 PRO A N 1
ATOM 3510 C CA . PRO A 1 436 ? -88.685 -22.540 215.199 1.00 59.91 436 PRO A CA 1
ATOM 3511 C C . PRO A 1 436 ? -87.258 -23.193 215.323 1.00 59.91 436 PRO A C 1
ATOM 3513 O O . PRO A 1 436 ? -87.323 -24.384 215.627 1.00 59.91 436 PRO A O 1
ATOM 3516 N N . PRO A 1 437 ? -86.009 -22.618 215.137 1.00 50.50 437 PRO A N 1
ATOM 3517 C CA . PRO A 1 437 ? -85.473 -21.215 215.161 1.00 50.50 437 PRO A CA 1
ATOM 3518 C C . PRO A 1 437 ? -84.379 -20.794 214.098 1.00 50.50 437 PRO A C 1
ATOM 3520 O O . PRO A 1 437 ? -83.906 -21.620 213.332 1.00 50.50 437 PRO A O 1
ATOM 3523 N N . GLN A 1 438 ? -83.910 -19.521 214.171 1.00 29.12 438 GLN A N 1
ATOM 3524 C CA . GLN A 1 438 ? -82.576 -18.946 213.764 1.00 29.12 438 GLN A CA 1
ATOM 3525 C C . GLN A 1 438 ? -82.137 -18.968 212.263 1.00 29.12 438 GLN A C 1
ATOM 3527 O O . GLN A 1 438 ? -82.734 -19.681 211.472 1.00 29.12 438 GLN A O 1
ATOM 3532 N N . GLN A 1 439 ? -81.248 -18.118 211.689 1.00 33.03 439 GLN A N 1
ATOM 3533 C CA . GLN A 1 439 ? -80.074 -17.255 212.047 1.00 33.03 439 GLN A CA 1
ATOM 3534 C C . GLN A 1 439 ? -78.657 -17.871 211.864 1.00 33.03 439 GLN A C 1
ATOM 3536 O O . GLN A 1 439 ? -78.497 -19.075 212.001 1.00 33.03 439 GLN A O 1
ATOM 3541 N N . HIS A 1 440 ? -77.654 -16.998 211.602 1.00 30.22 440 HIS A N 1
ATOM 3542 C CA . HIS A 1 440 ? -76.254 -17.237 211.137 1.00 30.22 440 HIS A CA 1
ATOM 3543 C C . HIS A 1 440 ? -76.131 -17.572 209.626 1.00 30.22 440 HIS A C 1
ATOM 3545 O O . HIS A 1 440 ? -77.014 -18.222 209.079 1.00 30.22 440 HIS A O 1
ATOM 3551 N N . HIS A 1 441 ? -75.251 -16.945 208.815 1.00 28.39 441 HIS A N 1
ATOM 3552 C CA . HIS A 1 441 ? -73.762 -16.848 208.826 1.00 28.39 441 HIS A CA 1
ATOM 3553 C C . HIS A 1 441 ? -73.113 -18.207 208.444 1.00 28.39 441 HIS A C 1
ATOM 3555 O O . HIS A 1 441 ? -73.691 -19.242 208.744 1.00 28.39 441 HIS A O 1
ATOM 3561 N N . GLN A 1 442 ? -71.969 -18.297 207.744 1.00 29.19 442 GLN A N 1
ATOM 3562 C CA . GLN A 1 442 ? -70.748 -17.482 207.869 1.00 29.19 442 GLN A CA 1
ATOM 3563 C C . GLN A 1 442 ? -69.724 -17.780 206.726 1.00 29.19 442 GLN A C 1
ATOM 3565 O O . GLN A 1 442 ? -69.756 -18.899 206.230 1.00 29.19 442 GLN A O 1
ATOM 3570 N N . GLU A 1 443 ? -68.812 -16.836 206.398 1.00 28.73 443 GLU A N 1
ATOM 3571 C CA . GLU A 1 443 ? -67.440 -17.047 205.820 1.00 28.73 443 GLU A CA 1
ATOM 3572 C C . GLU A 1 443 ? -67.277 -17.745 204.414 1.00 28.73 443 GLU A C 1
ATOM 3574 O O . GLU A 1 443 ? -68.142 -18.489 203.970 1.00 28.73 443 GLU A O 1
ATOM 3579 N N . ASP A 1 444 ? -66.224 -17.536 203.591 1.00 29.88 444 ASP A N 1
ATOM 3580 C CA . ASP A 1 444 ? -65.123 -16.549 203.647 1.00 29.88 444 ASP A CA 1
ATOM 3581 C C . ASP A 1 444 ? -64.404 -16.231 202.296 1.00 29.88 444 ASP A C 1
ATOM 3583 O O . ASP A 1 444 ? -64.720 -16.795 201.250 1.00 29.88 444 ASP A O 1
ATOM 3587 N N . LEU A 1 445 ? -63.434 -15.297 202.380 1.00 32.72 445 LEU A N 1
ATOM 3588 C CA . LEU A 1 445 ? -62.104 -15.152 201.713 1.00 32.72 445 LEU A CA 1
ATOM 3589 C C . LEU A 1 445 ? -61.635 -16.229 200.667 1.00 32.72 445 LEU A C 1
ATOM 3591 O O . LEU A 1 445 ? -61.991 -17.394 200.755 1.00 32.72 445 LEU A O 1
ATOM 3595 N N . THR A 1 446 ? -60.722 -15.999 199.695 1.00 34.34 446 THR A N 1
ATOM 3596 C CA . THR A 1 446 ? -59.779 -14.882 199.410 1.00 34.34 446 THR A CA 1
ATOM 3597 C C . THR A 1 446 ? -59.171 -14.937 197.991 1.00 34.34 446 THR A C 1
ATOM 3599 O O . THR A 1 446 ? -58.957 -16.027 197.480 1.00 34.34 446 THR A O 1
ATOM 3602 N N . ALA A 1 447 ? -58.692 -13.772 197.512 1.00 32.66 447 ALA A N 1
ATOM 3603 C CA . ALA A 1 447 ? -57.464 -13.548 196.709 1.00 32.66 447 ALA A CA 1
ATOM 3604 C C . ALA A 1 447 ? -57.263 -14.287 195.358 1.00 32.66 447 ALA A C 1
ATOM 3606 O O . ALA A 1 447 ? -58.000 -15.186 194.981 1.00 32.66 447 ALA A O 1
ATOM 3607 N N . GLY A 1 448 ? -56.222 -13.884 194.613 1.00 32.34 448 GLY A N 1
ATOM 3608 C CA . GLY A 1 448 ? -55.788 -14.573 193.388 1.00 32.34 448 GLY A CA 1
ATOM 3609 C C . GLY A 1 448 ? -55.711 -13.690 192.142 1.00 32.34 448 GLY A C 1
ATOM 3610 O O . GLY A 1 448 ? -56.660 -13.589 191.375 1.00 32.34 448 GLY A O 1
ATOM 3611 N N . SER A 1 449 ? -54.539 -13.076 191.978 1.00 33.94 449 SER A N 1
ATOM 3612 C CA . SER A 1 449 ? -53.794 -12.771 190.745 1.00 33.94 449 SER A CA 1
ATOM 3613 C C . SER A 1 449 ? -54.364 -13.318 189.418 1.00 33.94 449 SER A C 1
ATOM 3615 O O . SER A 1 449 ? -54.695 -14.493 189.339 1.00 33.94 449 SER A O 1
ATOM 3617 N N . ALA A 1 450 ? -54.538 -12.533 188.346 1.00 36.19 450 ALA A N 1
ATOM 3618 C CA . ALA A 1 450 ? -53.576 -11.682 187.610 1.00 36.19 450 ALA A CA 1
ATOM 3619 C C . ALA A 1 450 ? -52.646 -12.463 186.657 1.00 36.19 450 ALA A C 1
ATOM 3621 O O . ALA A 1 450 ? -52.239 -13.574 186.978 1.00 36.19 450 ALA A O 1
ATOM 3622 N N . THR A 1 451 ? -52.228 -11.799 185.561 1.00 34.41 451 THR A N 1
ATOM 3623 C CA . THR A 1 451 ? -51.157 -12.201 184.606 1.00 34.41 451 THR A CA 1
ATOM 3624 C C . THR A 1 451 ? -51.419 -13.477 183.765 1.00 34.41 451 THR A C 1
ATOM 3626 O O . THR A 1 451 ? -52.091 -14.383 184.232 1.00 34.41 451 THR A O 1
ATOM 3629 N N . VAL A 1 452 ? -50.935 -13.645 182.520 1.00 35.81 452 VAL A N 1
ATOM 3630 C CA . VAL A 1 452 ? -50.465 -12.714 181.459 1.00 35.81 452 VAL A CA 1
ATOM 3631 C C . VAL A 1 452 ? -50.441 -13.481 180.105 1.00 35.81 452 VAL A C 1
ATOM 3633 O O . VAL A 1 452 ? -50.790 -14.656 180.078 1.00 35.81 452 VAL A O 1
ATOM 3636 N N . GLU A 1 453 ? -49.965 -12.840 179.028 1.00 33.12 453 GLU A N 1
ATOM 3637 C CA . GLU A 1 453 ? -49.296 -13.474 177.862 1.00 33.12 453 GLU A CA 1
ATOM 3638 C C . GLU A 1 453 ? -50.081 -14.098 176.683 1.00 33.12 453 GLU A C 1
ATOM 3640 O O . GLU A 1 453 ? -51.152 -14.675 176.826 1.00 33.12 453 GLU A O 1
ATOM 3645 N N . ASN A 1 454 ? -49.388 -14.027 175.532 1.00 34.03 454 ASN A N 1
ATOM 3646 C CA . ASN A 1 454 ? -49.453 -14.845 174.309 1.00 34.03 454 ASN A CA 1
ATOM 3647 C C . ASN A 1 454 ? -50.745 -14.747 173.447 1.00 34.03 454 ASN A C 1
ATOM 3649 O O . ASN A 1 454 ? -51.836 -15.081 173.893 1.00 34.03 454 ASN A O 1
ATOM 3653 N N . ASP A 1 455 ? -50.749 -14.234 172.204 1.00 36.22 455 ASP A N 1
ATOM 3654 C CA . ASP A 1 455 ? -49.738 -14.246 171.114 1.00 36.22 455 ASP A CA 1
ATOM 3655 C C . ASP A 1 455 ? -49.472 -15.681 170.578 1.00 36.22 455 ASP A C 1
ATOM 3657 O O . ASP A 1 455 ? -49.516 -16.634 171.357 1.00 36.22 455 ASP A O 1
ATOM 3661 N N . PRO A 1 456 ? -49.120 -15.910 169.293 1.00 51.53 456 PRO A N 1
ATOM 3662 C CA . PRO A 1 456 ? -49.322 -15.090 168.094 1.00 51.53 456 PRO A CA 1
ATOM 3663 C C . PRO A 1 456 ? -49.949 -15.914 166.933 1.00 51.53 456 PRO A C 1
ATOM 3665 O O . PRO A 1 456 ? -51.152 -16.145 166.916 1.00 51.53 456 PRO A O 1
ATOM 3668 N N . ILE A 1 457 ? -49.115 -16.370 165.978 1.00 36.09 457 ILE A N 1
ATOM 3669 C CA . ILE A 1 457 ? -49.406 -17.222 164.805 1.00 36.09 457 ILE A CA 1
ATOM 3670 C C . ILE A 1 457 ? -50.366 -16.533 163.807 1.00 36.09 457 ILE A C 1
ATOM 3672 O O . ILE A 1 457 ? -51.580 -16.670 163.866 1.00 36.09 457 ILE A O 1
ATOM 3676 N N . THR A 1 458 ? -49.859 -15.598 162.984 1.00 36.81 458 THR A N 1
ATOM 3677 C CA . THR A 1 458 ? -49.288 -15.815 161.618 1.00 36.81 458 THR A CA 1
ATOM 3678 C C . THR A 1 458 ? -50.300 -16.372 160.611 1.00 36.81 458 THR A C 1
ATOM 3680 O O . THR A 1 458 ? -51.106 -17.218 160.958 1.00 36.81 458 THR A O 1
ATOM 3683 N N . GLY A 1 459 ? -50.307 -16.032 159.322 1.00 34.22 459 GLY A N 1
ATOM 3684 C CA . GLY A 1 459 ? -49.329 -15.437 158.393 1.00 34.22 459 GLY A CA 1
ATOM 3685 C C . GLY A 1 459 ? -49.792 -15.845 156.973 1.00 34.22 459 GLY A C 1
ATOM 3686 O O . GLY A 1 459 ? -50.754 -16.595 156.851 1.00 34.22 459 GLY A O 1
ATOM 3687 N N . LEU A 1 460 ? -49.233 -15.424 155.839 1.00 40.34 460 LEU A N 1
ATOM 3688 C CA . LEU A 1 460 ? -48.066 -14.605 155.495 1.00 40.34 460 LEU A CA 1
ATOM 3689 C C . LEU A 1 460 ? -48.572 -13.517 154.509 1.00 40.34 460 LEU A C 1
ATOM 3691 O O . LEU A 1 460 ? -49.580 -13.730 153.846 1.00 40.34 460 LEU A O 1
ATOM 3695 N N . LYS A 1 461 ? -48.043 -12.299 154.347 1.00 33.12 461 LYS A N 1
ATOM 3696 C CA . LYS A 1 461 ? -46.709 -11.692 154.517 1.00 33.12 461 LYS A CA 1
ATOM 3697 C C . LYS A 1 461 ? -45.627 -12.128 153.508 1.00 33.12 461 LYS A C 1
ATOM 3699 O O . LYS A 1 461 ? -44.759 -12.914 153.860 1.00 33.12 461 LYS A O 1
ATOM 3704 N N . ALA A 1 462 ? -45.590 -11.400 152.381 1.00 35.41 462 ALA A N 1
ATOM 3705 C CA . ALA A 1 462 ? -44.387 -11.071 151.586 1.00 35.41 462 ALA A CA 1
ATOM 3706 C C . ALA A 1 462 ? -43.724 -12.259 150.825 1.00 35.41 462 ALA A C 1
ATOM 3708 O O . ALA A 1 462 ? -44.010 -13.412 151.110 1.00 35.41 462 ALA A O 1
ATOM 3709 N N . LEU A 1 463 ? -42.888 -12.073 149.791 1.00 35.62 463 LEU A N 1
ATOM 3710 C CA . LEU A 1 463 ? -42.003 -10.947 149.436 1.00 35.62 463 LEU A CA 1
ATOM 3711 C C . LEU A 1 463 ? -42.104 -10.478 147.961 1.00 35.62 463 LEU A C 1
ATOM 3713 O O . LEU A 1 463 ? -42.704 -11.163 147.137 1.00 35.62 463 LEU A O 1
ATOM 3717 N N . PRO A 1 464 ? -41.498 -9.318 147.624 1.00 59.50 464 PRO A N 1
ATOM 3718 C CA . PRO A 1 464 ? -41.246 -8.873 146.252 1.00 59.50 464 PRO A CA 1
ATOM 3719 C C . PRO A 1 464 ? -39.850 -9.295 145.751 1.00 59.50 464 PRO A C 1
ATOM 3721 O O . PRO A 1 464 ? -38.973 -9.585 146.563 1.00 59.50 464 PRO A O 1
ATOM 3724 N N . SER A 1 465 ? -39.597 -9.140 144.448 1.00 42.78 465 SER A N 1
ATOM 3725 C CA . SER A 1 465 ? -38.381 -8.471 143.937 1.00 42.78 465 SER A CA 1
ATOM 3726 C C . SER A 1 465 ? -38.451 -8.236 142.415 1.00 42.78 465 SER A C 1
ATOM 3728 O O . SER A 1 465 ? -39.098 -9.006 141.704 1.00 42.78 465 SER A O 1
ATOM 3730 N N . PRO A 1 466 ? -37.803 -7.180 141.887 1.00 64.56 466 PRO A N 1
ATOM 3731 C CA . PRO A 1 466 ? -37.440 -7.083 140.476 1.00 64.56 466 PRO A CA 1
ATOM 3732 C C . PRO A 1 466 ? -36.101 -7.797 140.211 1.00 64.56 466 PRO A C 1
ATOM 3734 O O . PRO A 1 466 ? -35.348 -8.095 141.141 1.00 64.56 466 PRO A O 1
ATOM 3737 N N . SER A 1 467 ? -35.750 -8.002 138.942 1.00 37.44 467 SER A N 1
ATOM 3738 C CA . SER A 1 467 ? -34.356 -8.193 138.515 1.00 37.44 467 SER A CA 1
ATOM 3739 C C . SER A 1 467 ? -34.165 -7.707 137.081 1.00 37.44 467 SER A C 1
ATOM 3741 O O . SER A 1 467 ? -35.061 -7.831 136.248 1.00 37.44 467 SER A O 1
ATOM 3743 N N . GLU A 1 468 ? -33.004 -7.115 136.830 1.00 46.31 468 GLU A N 1
ATOM 3744 C CA . GLU A 1 468 ? -32.635 -6.452 135.582 1.00 46.31 468 GLU A CA 1
ATOM 3745 C C . GLU A 1 468 ? -31.897 -7.416 134.639 1.00 46.31 468 GLU A C 1
ATOM 3747 O O . GLU A 1 468 ? -31.012 -8.152 135.070 1.00 46.31 468 GLU A O 1
ATOM 3752 N N . ALA A 1 469 ? -32.223 -7.357 133.347 1.00 41.56 469 ALA A N 1
ATOM 3753 C CA . ALA A 1 469 ? -31.335 -7.643 132.214 1.00 41.56 469 ALA A CA 1
ATOM 3754 C C . ALA A 1 469 ? -32.021 -7.027 130.974 1.00 41.56 469 ALA A C 1
ATOM 3756 O O . ALA A 1 469 ? -33.153 -7.394 130.677 1.00 41.56 469 ALA A O 1
ATOM 3757 N N . SER A 1 470 ? -31.556 -5.941 130.349 1.00 52.19 470 SER A N 1
ATOM 3758 C CA . SER A 1 470 ? -30.244 -5.655 129.736 1.00 52.19 470 SER A CA 1
ATOM 3759 C C . SER A 1 470 ? -30.063 -6.324 128.370 1.00 52.19 470 SER A C 1
ATOM 3761 O O . SER A 1 470 ? -29.835 -7.528 128.317 1.00 52.19 470 SER A O 1
ATOM 3763 N N . LEU A 1 471 ? -30.040 -5.462 127.337 1.00 43.25 471 LEU A N 1
ATOM 3764 C CA . LEU A 1 471 ? -29.733 -5.698 125.912 1.00 43.25 471 LEU A CA 1
ATOM 3765 C C . LEU A 1 471 ? -30.799 -6.461 125.103 1.00 43.25 471 LEU A C 1
ATOM 3767 O O . LEU A 1 471 ? -30.819 -7.707 125.138 1.00 43.25 471 LEU A O 1
#

Radius of gyration: 158.36 Å; chains: 1; bounding box: 289×98×436 Å

Secondary structure (DSSP, 8-state):
--HHHHHHHHHHHHHHHHHHHHHHHHHHHHHHHHHHHHHHHHHHHHHHHHHHHHHHHHHHHHHHHHTT----SSPPPHHHHHHHHHHHHHHHHHHHHHHHHHHHHHHHHHHHHHHHHHHHHHHHHHHHHHHHHHHHHHHHHHHHHHHHHHHHHHHHHHHHHHHHHHHHHHHHHHHTT-TTTSTTS-HHHHHHHHHHHHHHHHHHHHHHHHHHHHHHHHHHHHHHHHHHHHHHHHHHHHHHHHHHHHHHHHHHHHHHHHHHHHHHHHHHHHHHHHHHHHHHHHHHHHHHHHHHHHHHHHHHHHHHHHHHHHHHHHHHHHHHHHHHHHHHHHHHHHHHHHHHHHHHHHHHHHHHHHHHHHHHHHHHHHHHHHHHHHHHHHHHHHHHHHHHHHHHHTT--TT-TT--HHHHHHHHHHH--S-----------------------------------------------------

pLDDT: mean 79.5, std 19.97, range [28.39, 98.69]

Sequence (471 aa):
MNEEKENQSLQDRLHTSQQGLAATKQELDRLERHSLELDSHLLDTQIKAQGLQTRERAFREEVAMLLGGQHATEPPTEEDLQEQLKEMCNREKSSKVTLLDIQAKTSQMSEKLAEQEQLHQGALQRAQLAEQHGLELGGMLRGLEAELLSGEVLQDGLRHNRQHYECFLEQLSEKMKLGRVTPDLGYDMRLEAILSRAEQLVKQEGAALVESRTLAHTLQRKLKAQKERLESKELHTDLLRRKVAQLEEEKRARSDLAVERDDAHLATRTLQKKTERLQKELDSLRHSNMELKAQLADTHGLKIKFMEQTQTITEQSKNLGELEKGKERAEKRLTAAKTEFQTKVHRAIVDQHQAQVLLESHSSELRTLRQTVAELSKTERQLANFRKVVSELLGLDVCTLAVPDYEIIKHLECLLHPYHHYYPHHHSSDAPCVYPPQQHHQEDLTAGSATVENDPITGLKALPSPSEASL

Foldseek 3Di:
DPPVVVVVVVVVVVVVVVVVVVVVVVVVVVVVVVVVVVVVVVVVVVVVVVVVVVVVLVVQVVLCVVLVNDDDVDRDDPVRSVVSVVVVVVVVVVVVVVVVVVVVVVVVVVVVVVVVVVVVVVVVVVVVVVVVVVVVVVVVVVVVVVVVVVVVVVVVVVVVVVVVLVVVLCVLCVVLVNNVPPPPDDDVVSVVVSVVSVVVVVVVVVVVVVVVVVVVVVVVVVVVVVVVVVVVVVVVVVVVVVVVVVVVVVVVVVVVVVVVVVVVVVVVVVVVVVVVVVVVVVVVVVVVVVVVVVVVVVVVVVVVVVVVVVVVVVVVVVVVVVVVVVVVVVVVVVVVVVVVVVVVVVVVVVVVVVVVVVVVVVVVVVVVVVVVVVVVVPPVVVVVVVVQVLCVVLPHDSPDPPPDVVVSVVSVVVVDPDDDDDDDYDDDDDDDDDDDDDDDDDDDDDDDDDDDDDDDDDDDDDDDDDDDDDD